Protein AF-0000000083257845 (afdb_homodimer)

Sequence (766 aa):
MKIFHTADWHLGKLVQGVYMTEDQRYILKQFVNEIKEEQPDVVIIAGDLYDRGVPPTDAVHLLNDCLAEIVLDLKIPVVAVAGNHDSPGRLNFGSQIMRDNGLHITGELSSSYDPVVINDSHGEVHFHLVPYCDPSIVRNKFHDEHVRSHHEATEKIVNHLKKHMDQNARHVFVGHLFVTPRGEEKENTSDSERPLSIGGAEHVDANLFKPFHYTALGHLHQAHHVGDEKIRYSGSPLKYSISEENHKKGYLIVEMDGEGQVEVEKRLLKPRLDLRTIEGYLEDLLKQDVNEDYVFVKLLDEHTVLFPMEQIRSVYPNAMHIEKRVQIQQRTKEDEPKIERHKLSDKELFKAFYEDVKGEAPSEEVESIMEEVFEDLLQEDRSMKIFHTADWHLGKLVQGVYMTEDQRYILKQFVNEIKEEQPDVVIIAGDLYDRGVPPTDAVHLLNDCLAEIVLDLKIPVVAVAGNHDSPGRLNFGSQIMRDNGLHITGELSSSYDPVVINDSHGEVHFHLVPYCDPSIVRNKFHDEHVRSHHEATEKIVNHLKKHMDQNARHVFVGHLFVTPRGEEKENTSDSERPLSIGGAEHVDANLFKPFHYTALGHLHQAHHVGDEKIRYSGSPLKYSISEENHKKGYLIVEMDGEGQVEVEKRLLKPRLDLRTIEGYLEDLLKQDVNEDYVFVKLLDEHTVLFPMEQIRSVYPNAMHIEKRVQIQQRTKEDEPKIERHKLSDKELFKAFYEDVKGEAPSEEVESIMEEVFEDLLQEDRS

Radius of gyration: 30.03 Å; Cα contacts (8 Å, |Δi|>4): 1650; chains: 2; bounding box: 72×86×67 Å

Solvent-accessible surface area (backbone atoms only — not comparable to full-atom values): 40341 Å² total; per-residue (Å²): 82,38,33,37,35,32,17,38,60,27,32,48,34,64,50,83,86,38,72,41,48,68,59,49,50,52,47,49,50,52,52,50,51,48,41,69,72,66,57,44,66,32,36,38,35,15,10,14,60,26,47,34,33,76,51,50,52,68,30,50,50,51,52,38,52,53,50,46,43,40,26,68,71,66,61,29,33,36,44,32,26,22,14,84,32,22,16,30,61,69,57,29,50,56,21,81,56,21,38,85,52,30,38,39,44,33,11,54,85,62,89,76,73,69,53,50,76,47,75,52,98,72,43,51,33,34,36,37,73,41,28,35,69,58,24,66,56,47,17,61,74,66,71,34,86,81,31,74,29,41,32,48,30,48,48,53,52,46,54,55,48,61,74,69,56,61,85,88,44,38,36,33,39,34,28,32,54,51,65,25,57,76,31,50,90,75,81,74,65,37,81,67,49,72,76,89,44,75,91,52,64,47,32,20,41,40,69,71,51,66,89,36,44,29,33,42,28,7,66,44,51,53,54,46,62,39,82,43,84,48,31,31,30,26,6,11,55,63,76,68,37,76,67,30,45,84,56,81,29,19,32,27,40,35,40,31,50,80,87,34,53,69,48,80,41,81,44,76,54,75,66,94,56,53,57,39,77,45,75,42,41,65,76,61,56,65,69,45,74,73,41,72,33,35,30,36,35,40,33,60,47,85,64,92,67,80,62,53,64,65,56,49,31,74,26,22,66,40,55,62,45,79,43,71,55,71,77,76,68,82,68,77,74,84,70,75,78,75,68,66,66,86,76,40,48,73,63,47,41,46,45,50,46,43,20,66,72,67,70,43,74,66,49,72,66,52,48,49,50,46,41,50,49,49,44,48,50,55,47,53,53,27,93,82,39,34,37,35,32,17,39,61,27,32,49,34,65,51,83,85,38,73,41,47,68,59,51,50,53,45,48,49,52,49,50,51,48,41,68,72,65,56,43,67,31,36,37,35,15,8,13,60,27,48,34,32,77,52,50,51,69,31,50,50,50,52,37,52,53,51,46,44,39,25,68,72,65,61,29,33,36,44,33,26,20,14,85,33,22,16,30,62,70,58,30,51,56,20,81,55,21,37,85,53,31,38,40,46,33,11,52,86,62,89,76,74,70,52,52,76,48,74,53,98,71,43,53,34,34,38,37,73,42,27,36,72,57,24,65,58,46,19,60,74,65,70,34,87,80,31,74,28,41,33,48,29,49,48,53,51,46,54,54,49,59,75,68,56,61,86,88,43,40,36,33,39,33,28,32,54,49,66,24,57,76,32,51,89,76,81,76,64,36,81,66,51,72,75,89,45,74,91,50,62,46,32,20,40,38,68,70,51,66,89,35,44,31,34,43,27,7,66,42,51,54,55,45,60,38,84,43,84,48,30,31,31,25,5,11,54,62,76,68,38,77,67,31,45,83,56,82,29,19,31,28,40,35,41,32,50,78,86,33,54,68,47,80,42,81,44,75,52,75,67,95,56,54,57,40,76,44,74,43,41,63,75,60,55,65,69,45,74,73,40,73,34,37,29,37,36,38,33,63,48,85,62,92,67,80,61,53,65,65,56,47,32,74,26,23,66,40,54,63,45,80,42,71,54,71,77,77,70,81,67,78,74,82,72,75,79,76,69,66,66,87,74,39,49,75,64,48,40,45,44,50,47,43,21,66,73,68,71,42,74,66,49,73,65,52,47,49,50,45,40,49,49,49,45,48,50,56,48,52,53,26,90

Structure (mmCIF, N/CA/C/O backbone):
data_AF-0000000083257845-model_v1
#
loop_
_entity.id
_entity.type
_entity.pdbx_description
1 polymer 'Nuclease SbcCD subunit D'
#
loop_
_atom_site.group_PDB
_atom_site.id
_atom_site.type_symbol
_atom_site.label_atom_id
_atom_site.label_alt_id
_atom_site.label_comp_id
_atom_site.label_asym_id
_atom_site.label_entity_id
_atom_site.label_seq_id
_atom_site.pdbx_PDB_ins_code
_atom_site.Cartn_x
_atom_site.Cartn_y
_atom_site.Cartn_z
_atom_site.occupancy
_atom_site.B_iso_or_equiv
_atom_site.auth_seq_id
_atom_site.auth_comp_id
_atom_site.auth_asym_id
_atom_site.auth_atom_id
_atom_site.pdbx_PDB_model_num
ATOM 1 N N . MET A 1 1 ? 22.812 -18.625 -15.742 1 98.06 1 MET A N 1
ATOM 2 C CA . MET A 1 1 ? 22.016 -17.938 -14.734 1 98.06 1 MET A CA 1
ATOM 3 C C . MET A 1 1 ? 20.953 -18.875 -14.164 1 98.06 1 MET A C 1
ATOM 5 O O . MET A 1 1 ? 20.297 -19.609 -14.906 1 98.06 1 MET A O 1
ATOM 9 N N . LYS A 1 2 ? 20.797 -18.891 -12.859 1 98.62 2 LYS A N 1
ATOM 10 C CA . LYS A 1 2 ? 19.75 -19.641 -12.18 1 98.62 2 LYS A CA 1
ATOM 11 C C . LYS A 1 2 ? 18.609 -18.719 -11.734 1 98.62 2 LYS A C 1
ATOM 13 O O . LYS A 1 2 ? 18.828 -17.766 -10.984 1 98.62 2 LYS A O 1
ATOM 18 N N . ILE A 1 3 ? 17.391 -19.047 -12.219 1 98.88 3 ILE A N 1
ATOM 19 C CA . ILE A 1 3 ? 16.219 -18.219 -11.953 1 98.88 3 ILE A CA 1
ATOM 20 C C . ILE A 1 3 ? 15.172 -19.047 -11.211 1 98.88 3 ILE A C 1
ATOM 22 O O . ILE A 1 3 ? 14.875 -20.172 -11.602 1 98.88 3 ILE A O 1
ATOM 26 N N . PHE A 1 4 ? 14.664 -18.531 -10.102 1 98.94 4 PHE A N 1
ATOM 27 C CA . PHE A 1 4 ? 13.438 -19.062 -9.508 1 98.94 4 PHE A CA 1
ATOM 28 C C . PHE A 1 4 ? 12.219 -18.312 -10.016 1 98.94 4 PHE A C 1
ATOM 30 O O . PHE A 1 4 ? 12.141 -17.094 -9.883 1 98.94 4 PHE A O 1
ATOM 37 N N . HIS A 1 5 ? 11.352 -19.031 -10.664 1 98.94 5 HIS A N 1
ATOM 38 C CA . HIS A 1 5 ? 10.141 -18.469 -11.258 1 98.94 5 HIS A CA 1
ATOM 39 C C . HIS A 1 5 ? 8.898 -18.938 -10.516 1 98.94 5 HIS A C 1
ATOM 41 O O . HIS A 1 5 ? 8.609 -20.141 -10.477 1 98.94 5 HIS A O 1
ATOM 47 N N . THR A 1 6 ? 8.172 -17.984 -9.859 1 98.94 6 THR A N 1
ATOM 48 C CA . THR A 1 6 ? 6.91 -18.234 -9.172 1 98.94 6 THR A CA 1
ATOM 49 C C . THR A 1 6 ? 5.867 -17.188 -9.562 1 98.94 6 THR A C 1
ATOM 51 O O . THR A 1 6 ? 6.176 -16.234 -10.281 1 98.94 6 THR A O 1
ATOM 54 N N . ALA A 1 7 ? 4.621 -17.422 -9.234 1 98.81 7 ALA A N 1
ATOM 55 C CA . ALA A 1 7 ? 3.52 -16.516 -9.523 1 98.81 7 ALA A CA 1
ATOM 56 C C . ALA A 1 7 ? 2.279 -16.875 -8.711 1 98.81 7 ALA A C 1
ATOM 58 O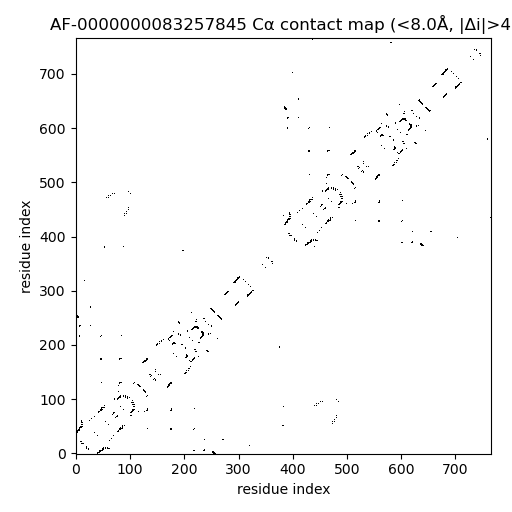 O . ALA A 1 7 ? 2.236 -17.922 -8.062 1 98.81 7 ALA A O 1
ATOM 59 N N . ASP A 1 8 ? 1.328 -15.945 -8.727 1 98.75 8 ASP A N 1
ATOM 60 C CA . ASP A 1 8 ? -0.03 -16.203 -8.25 1 98.75 8 ASP A CA 1
ATOM 61 C C . ASP A 1 8 ? -0.033 -16.625 -6.785 1 98.75 8 ASP A C 1
ATOM 63 O O . ASP A 1 8 ? -0.646 -17.625 -6.43 1 98.75 8 ASP A O 1
ATOM 67 N N . TRP A 1 9 ? 0.637 -15.812 -5.988 1 98.88 9 TRP A N 1
ATOM 68 C CA . TRP A 1 9 ? 0.66 -16.062 -4.551 1 98.88 9 TRP A CA 1
ATOM 69 C C . TRP A 1 9 ? -0.717 -15.844 -3.936 1 98.88 9 TRP A C 1
ATOM 71 O O . TRP A 1 9 ? -1.088 -16.516 -2.969 1 98.88 9 TRP A O 1
ATOM 81 N N . HIS A 1 10 ? -1.428 -14.914 -4.457 1 98.62 10 HIS A N 1
ATOM 82 C CA . HIS A 1 10 ? -2.779 -14.586 -4.016 1 98.62 10 HIS A CA 1
ATOM 83 C C . HIS A 1 10 ? -2.832 -14.383 -2.506 1 98.62 10 HIS A C 1
ATOM 85 O O . HIS A 1 10 ? -3.713 -14.922 -1.833 1 98.62 10 HIS A O 1
ATOM 91 N N . LEU A 1 11 ? -1.908 -13.648 -1.993 1 98.81 11 LEU A N 1
ATOM 92 C CA . LEU A 1 11 ? -1.872 -13.43 -0.551 1 98.81 11 LEU A CA 1
ATOM 93 C C . LEU A 1 11 ? -3.162 -12.773 -0.068 1 98.81 11 LEU A C 1
ATOM 95 O O . LEU A 1 11 ? -3.631 -11.805 -0.665 1 98.81 11 LEU A O 1
ATOM 99 N N . GLY A 1 12 ? -3.713 -13.32 0.997 1 97.81 12 GLY A N 1
ATOM 100 C CA . GLY A 1 12 ? -4.977 -12.836 1.538 1 97.81 12 GLY A CA 1
ATOM 101 C C . GLY A 1 12 ? -6.18 -13.578 0.984 1 97.81 12 GLY A C 1
ATOM 102 O O . GLY A 1 12 ? -7.324 -13.195 1.255 1 97.81 12 GLY A O 1
ATOM 103 N N . LYS A 1 13 ? -5.996 -14.648 0.32 1 97.25 13 LYS A N 1
ATOM 104 C CA . LYS A 1 13 ? -7.062 -15.406 -0.323 1 97.25 13 LYS A CA 1
ATOM 105 C C . LYS A 1 13 ? -7.984 -16.047 0.713 1 97.25 13 LYS A C 1
ATOM 107 O O . LYS A 1 13 ? -7.52 -16.547 1.738 1 97.25 13 LYS A O 1
ATOM 112 N N . LEU A 1 14 ? -9.289 -16 0.404 1 94.5 14 LEU A N 1
ATOM 113 C CA . LEU A 1 14 ? -10.312 -16.75 1.119 1 94.5 14 LEU A CA 1
ATOM 114 C C . LEU A 1 14 ? -10.766 -17.953 0.301 1 94.5 14 LEU A C 1
ATOM 116 O O . LEU A 1 14 ? -11.086 -17.828 -0.884 1 94.5 14 LEU A O 1
ATOM 120 N N . VAL A 1 15 ? -10.734 -19.109 0.88 1 95.31 15 VAL A N 1
ATOM 121 C CA . VAL A 1 15 ? -11.305 -20.312 0.288 1 95.31 15 VAL A CA 1
ATOM 122 C C . VAL A 1 15 ? -12.461 -20.812 1.151 1 95.31 15 VAL A C 1
ATOM 124 O O . VAL A 1 15 ? -12.25 -21.266 2.281 1 95.31 15 VAL A O 1
ATOM 127 N N . GLN A 1 16 ? -13.609 -20.719 0.663 1 92.12 16 GLN A N 1
ATOM 128 C CA . GLN A 1 16 ? -14.805 -21.109 1.397 1 92.12 16 GLN A CA 1
ATOM 129 C C . GLN A 1 16 ? -14.852 -20.438 2.768 1 92.12 16 GLN A C 1
ATOM 131 O O . GLN A 1 16 ? -15.07 -21.094 3.781 1 92.12 16 GLN A O 1
ATOM 136 N N . GLY A 1 17 ? -14.539 -19.188 2.826 1 92.38 17 GLY A N 1
ATOM 137 C CA . GLY A 1 17 ? -14.664 -18.391 4.031 1 92.38 17 GLY A CA 1
ATOM 138 C C . GLY A 1 17 ? -13.461 -18.484 4.941 1 92.38 17 GLY A C 1
ATOM 139 O O . GLY A 1 17 ? -13.406 -17.828 5.984 1 92.38 17 GLY A O 1
ATOM 140 N N . VAL A 1 18 ? -12.5 -19.266 4.566 1 93.88 18 VAL A N 1
ATOM 141 C CA . VAL A 1 18 ? -11.312 -19.453 5.395 1 93.88 18 VAL A CA 1
ATOM 142 C C . VAL A 1 18 ? -10.141 -18.672 4.805 1 93.88 18 VAL A C 1
ATOM 144 O O . VAL A 1 18 ? -9.797 -18.859 3.635 1 93.88 18 VAL A O 1
ATOM 147 N N . TYR A 1 19 ? -9.492 -17.828 5.633 1 94.81 19 TYR A N 1
ATOM 148 C CA . TYR A 1 19 ? -8.289 -17.156 5.184 1 94.81 19 TYR A CA 1
ATOM 149 C C . TYR A 1 19 ? -7.121 -18.125 5.066 1 94.81 19 TYR A C 1
ATOM 151 O O . TYR A 1 19 ? -6.828 -18.875 6.004 1 94.81 19 TYR A O 1
ATOM 159 N N . MET A 1 20 ? -6.43 -18.016 4.023 1 97.81 20 MET A N 1
ATOM 160 C CA . MET A 1 20 ? -5.344 -18.953 3.748 1 97.81 20 MET A CA 1
ATOM 161 C C . MET A 1 20 ? -4 -18.359 4.16 1 97.81 20 MET A C 1
ATOM 163 O O . MET A 1 20 ? -2.953 -18.969 3.938 1 97.81 20 MET A O 1
ATOM 167 N N . THR A 1 21 ? -3.93 -17.281 4.828 1 98.19 21 THR A N 1
ATOM 168 C CA . THR A 1 21 ? -2.717 -16.5 5.051 1 98.19 21 THR A CA 1
ATOM 169 C C . THR A 1 21 ? -1.684 -17.312 5.824 1 98.19 21 THR A C 1
ATOM 171 O O . THR A 1 21 ? -0.491 -17.266 5.516 1 98.19 21 THR A O 1
ATOM 174 N N . GLU A 1 22 ? -2.125 -18.062 6.816 1 98 22 GLU A N 1
ATOM 175 C CA . GLU A 1 22 ? -1.177 -18.859 7.586 1 98 22 GLU A CA 1
ATOM 176 C C . GLU A 1 22 ? -0.591 -19.984 6.738 1 98 22 GLU A C 1
ATOM 178 O O . GLU A 1 22 ? 0.592 -20.312 6.859 1 98 22 GLU A O 1
ATOM 183 N N . ASP A 1 23 ? -1.418 -20.594 5.922 1 98.56 23 ASP A N 1
ATOM 184 C CA . ASP A 1 23 ? -0.929 -21.609 4.988 1 98.56 23 ASP A CA 1
ATOM 185 C C . ASP A 1 23 ? 0.04 -21 3.977 1 98.56 23 ASP A C 1
ATOM 187 O O . ASP A 1 23 ? 1.049 -21.609 3.629 1 98.56 23 ASP A O 1
ATOM 191 N N . GLN A 1 24 ? -0.293 -19.828 3.531 1 98.75 24 GLN A N 1
ATOM 192 C CA . GLN A 1 24 ? 0.578 -19.109 2.605 1 98.75 24 GLN A CA 1
ATOM 193 C C . GLN A 1 24 ? 1.917 -18.766 3.258 1 98.75 24 GLN A C 1
ATOM 195 O O . GLN A 1 24 ? 2.971 -18.922 2.633 1 98.75 24 GLN A O 1
ATOM 200 N N . ARG A 1 25 ? 1.884 -18.328 4.48 1 98.81 25 ARG A N 1
ATOM 201 C CA . ARG A 1 25 ? 3.109 -18.062 5.227 1 98.81 25 ARG A CA 1
ATOM 202 C C . ARG A 1 25 ? 3.99 -19.312 5.285 1 98.81 25 ARG A C 1
ATOM 204 O O . ARG A 1 25 ? 5.203 -19.234 5.078 1 98.81 25 ARG A O 1
ATOM 211 N N . TYR A 1 26 ? 3.357 -20.422 5.551 1 98.75 26 TYR A N 1
ATOM 212 C CA . TYR A 1 26 ? 4.074 -21.688 5.672 1 98.75 26 TYR A CA 1
ATOM 213 C C . TYR A 1 26 ? 4.77 -22.047 4.363 1 98.75 26 TYR A C 1
ATOM 215 O O . TYR A 1 26 ? 5.961 -22.359 4.352 1 98.75 26 TYR A O 1
ATOM 223 N N . ILE A 1 27 ? 4.035 -22 3.301 1 98.56 27 ILE A N 1
ATOM 224 C CA . ILE A 1 27 ? 4.57 -22.438 2.016 1 98.56 27 ILE A CA 1
ATOM 225 C C . ILE A 1 27 ? 5.637 -21.453 1.536 1 98.56 27 ILE A C 1
ATOM 227 O O . ILE A 1 27 ? 6.625 -21.859 0.916 1 98.56 27 ILE A O 1
ATOM 231 N N . LEU A 1 28 ? 5.488 -20.188 1.787 1 98.81 28 LEU A N 1
ATOM 232 C CA . LEU A 1 28 ? 6.469 -19.188 1.374 1 98.81 28 LEU A CA 1
ATOM 233 C C . LEU A 1 28 ? 7.742 -19.297 2.201 1 98.81 28 LEU A C 1
ATOM 235 O O . LEU A 1 28 ? 8.836 -19.031 1.702 1 98.81 28 LEU A O 1
ATOM 239 N N . LYS A 1 29 ? 7.57 -19.672 3.436 1 98.75 29 LYS A N 1
ATOM 240 C CA . LYS A 1 29 ? 8.766 -19.953 4.227 1 98.75 29 LYS A CA 1
ATOM 241 C C . LYS A 1 29 ? 9.586 -21.078 3.605 1 98.75 29 LYS A C 1
ATOM 243 O O . LYS A 1 29 ? 10.812 -21 3.549 1 98.75 29 LYS A O 1
ATOM 248 N N . GLN A 1 30 ? 8.898 -22.109 3.158 1 98.69 30 GLN A N 1
ATOM 249 C CA . GLN A 1 30 ? 9.578 -23.188 2.447 1 98.69 30 GLN A CA 1
ATOM 250 C C . GLN A 1 30 ? 10.297 -22.656 1.209 1 98.69 30 GLN A C 1
ATOM 252 O O . GLN A 1 30 ? 11.453 -23 0.967 1 98.69 30 GLN A O 1
ATOM 257 N N . PHE A 1 31 ? 9.688 -21.875 0.48 1 98.81 31 PHE A N 1
ATOM 258 C CA . PHE A 1 31 ? 10.242 -21.297 -0.739 1 98.81 31 PHE A CA 1
ATOM 259 C C . PHE A 1 31 ? 11.477 -20.469 -0.43 1 98.81 31 PHE A C 1
ATOM 261 O O . PHE A 1 31 ? 12.508 -20.594 -1.104 1 98.81 31 PHE A O 1
ATOM 268 N N . VAL A 1 32 ? 11.375 -19.609 0.593 1 98.88 32 VAL A N 1
ATOM 269 C CA . VAL A 1 32 ? 12.484 -18.75 0.992 1 98.88 32 VAL A CA 1
ATOM 270 C C . VAL A 1 32 ? 13.656 -19.609 1.456 1 98.88 32 VAL A C 1
ATOM 272 O O . VAL A 1 32 ? 14.82 -19.297 1.17 1 98.88 32 VAL A O 1
ATOM 275 N N . ASN A 1 33 ? 13.336 -20.656 2.15 1 98.69 33 ASN A N 1
ATOM 276 C CA . ASN A 1 33 ? 14.391 -21.578 2.559 1 98.69 33 ASN A CA 1
ATOM 277 C C . ASN A 1 33 ? 15.109 -22.172 1.354 1 98.69 33 ASN A C 1
ATOM 279 O O . ASN A 1 33 ? 16.328 -22.359 1.376 1 98.69 33 ASN A O 1
ATOM 283 N N . GLU A 1 34 ? 14.305 -22.5 0.392 1 98.56 34 GLU A N 1
ATOM 284 C CA . GLU A 1 34 ? 14.906 -23.016 -0.837 1 98.56 34 GLU A CA 1
ATOM 285 C C . GLU A 1 34 ? 15.805 -21.969 -1.49 1 98.56 34 GLU A C 1
ATOM 287 O O . GLU A 1 34 ? 16.859 -22.312 -2.031 1 98.56 34 GLU A O 1
ATOM 292 N N . ILE A 1 35 ? 15.406 -20.734 -1.481 1 98.81 35 ILE A N 1
ATOM 293 C CA . ILE A 1 35 ? 16.219 -19.641 -2.01 1 98.81 35 ILE A CA 1
ATOM 294 C C . ILE A 1 35 ? 17.531 -19.562 -1.237 1 98.81 35 ILE A C 1
ATOM 296 O O . ILE A 1 35 ? 18.609 -19.391 -1.833 1 98.81 35 ILE A O 1
ATOM 300 N N . LYS A 1 36 ? 17.438 -19.656 0.041 1 98.62 36 LYS A N 1
ATOM 301 C CA . LYS A 1 36 ? 18.609 -19.609 0.9 1 98.62 36 LYS A CA 1
ATOM 302 C C . LYS A 1 36 ? 19.578 -20.734 0.557 1 98.62 36 LYS A C 1
ATOM 304 O O . LYS A 1 36 ? 20.797 -20.531 0.503 1 98.62 36 LYS A O 1
ATOM 309 N N . GLU A 1 37 ? 19.031 -21.844 0.247 1 98.25 37 GLU A N 1
ATOM 310 C CA . GLU A 1 37 ? 19.844 -23.031 -0.008 1 98.25 37 GLU A CA 1
ATOM 311 C C . GLU A 1 37 ? 20.453 -23 -1.413 1 98.25 37 GLU A C 1
ATOM 313 O O . GLU A 1 37 ? 21.641 -23.266 -1.594 1 98.25 37 GLU A O 1
ATOM 318 N N . GLU A 1 38 ? 19.641 -22.594 -2.336 1 97.94 38 GLU A N 1
ATOM 319 C CA . GLU A 1 38 ? 20.031 -22.734 -3.736 1 97.94 38 GLU A CA 1
ATOM 320 C C . GLU A 1 38 ? 20.688 -21.469 -4.262 1 97.94 38 GLU A C 1
ATOM 322 O O . GLU A 1 38 ? 21.375 -21.484 -5.281 1 97.94 38 GLU A O 1
ATOM 327 N N . GLN A 1 39 ? 20.375 -20.344 -3.668 1 98.12 39 GLN A N 1
ATOM 328 C CA . GLN A 1 39 ? 20.953 -19.047 -3.982 1 98.12 39 GLN A CA 1
ATOM 329 C C . GLN A 1 39 ? 20.797 -18.719 -5.465 1 98.12 39 GLN A C 1
ATOM 331 O O . GLN A 1 39 ? 21.781 -18.516 -6.168 1 98.12 39 GLN A O 1
ATOM 336 N N . PRO A 1 40 ? 19.609 -18.703 -5.965 1 98.75 40 PRO A N 1
ATOM 337 C CA . PRO A 1 40 ? 19.422 -18.266 -7.355 1 98.75 40 PRO A CA 1
ATOM 338 C C . PRO A 1 40 ? 19.953 -16.859 -7.609 1 98.75 40 PRO A C 1
ATOM 340 O O . PRO A 1 40 ? 20.172 -16.094 -6.668 1 98.75 40 PRO A O 1
ATOM 343 N N . ASP A 1 41 ? 20.219 -16.562 -8.914 1 98.62 41 ASP A N 1
ATOM 344 C CA . ASP A 1 41 ? 20.688 -15.234 -9.297 1 98.62 41 ASP A CA 1
ATOM 345 C C . ASP A 1 41 ? 19.562 -14.203 -9.211 1 98.62 41 ASP A C 1
ATOM 347 O O . ASP A 1 41 ? 19.812 -13.016 -9.008 1 98.62 41 ASP A O 1
ATOM 351 N N . VAL A 1 42 ? 18.344 -14.672 -9.391 1 98.81 42 VAL A N 1
ATOM 352 C CA . VAL A 1 42 ? 17.188 -13.781 -9.391 1 98.81 42 VAL A CA 1
ATOM 353 C C . VAL A 1 42 ? 15.914 -14.586 -9.102 1 98.81 42 VAL A C 1
ATOM 355 O O . VAL A 1 42 ? 15.82 -15.758 -9.461 1 98.81 42 VAL A O 1
ATOM 358 N N . VAL A 1 43 ? 14.961 -13.969 -8.453 1 98.94 43 VAL A N 1
ATOM 359 C CA . VAL A 1 43 ? 13.625 -14.523 -8.234 1 98.94 43 VAL A CA 1
ATOM 360 C C . VAL A 1 43 ? 12.602 -13.727 -9.031 1 98.94 43 VAL A C 1
ATOM 362 O O . VAL A 1 43 ? 12.562 -12.492 -8.953 1 98.94 43 VAL A O 1
ATOM 365 N N . ILE A 1 44 ? 11.812 -14.422 -9.812 1 98.94 44 ILE A N 1
ATOM 366 C CA . ILE A 1 44 ? 10.734 -13.812 -10.586 1 98.94 44 ILE A CA 1
ATOM 367 C C . ILE A 1 44 ? 9.398 -14.102 -9.914 1 98.94 44 ILE A C 1
ATOM 369 O O . ILE A 1 44 ? 9.086 -15.25 -9.602 1 98.94 44 ILE A O 1
ATOM 373 N N . ILE A 1 45 ? 8.609 -13.094 -9.672 1 98.94 45 ILE A N 1
ATOM 374 C CA . ILE A 1 45 ? 7.207 -13.234 -9.297 1 98.94 45 ILE A CA 1
ATOM 375 C C . ILE A 1 45 ? 6.316 -12.664 -10.398 1 98.94 45 ILE A C 1
ATOM 377 O O . ILE A 1 45 ? 6.184 -11.445 -10.531 1 98.94 45 ILE A O 1
ATOM 381 N N . ALA A 1 46 ? 5.672 -13.5 -11.117 1 98.88 46 ALA A N 1
ATOM 382 C CA . ALA A 1 46 ? 5.012 -13.086 -12.352 1 98.88 46 ALA A CA 1
ATOM 383 C C . ALA A 1 46 ? 3.539 -12.766 -12.109 1 98.88 46 ALA A C 1
ATOM 385 O O . ALA A 1 46 ? 2.664 -13.258 -12.828 1 98.88 46 ALA A O 1
ATOM 386 N N . GLY A 1 47 ? 3.281 -12.008 -11.07 1 98.56 47 GLY A N 1
ATOM 387 C CA . GLY A 1 47 ? 1.986 -11.359 -10.922 1 98.56 47 GLY A CA 1
ATOM 388 C C . GLY A 1 47 ? 1.093 -12.047 -9.898 1 98.56 47 GLY A C 1
ATOM 389 O O . GLY A 1 47 ? 1.386 -13.156 -9.461 1 98.56 47 GLY A O 1
ATOM 390 N N . ASP A 1 48 ? 0.022 -11.289 -9.516 1 98.5 48 ASP A N 1
ATOM 391 C CA . ASP A 1 48 ? -0.962 -11.703 -8.523 1 98.5 48 ASP A CA 1
ATOM 392 C C . ASP A 1 48 ? -0.292 -12.023 -7.188 1 98.5 48 ASP A C 1
ATOM 394 O O . ASP A 1 48 ? -0.485 -13.102 -6.633 1 98.5 48 ASP A O 1
ATOM 398 N N . LEU A 1 49 ? 0.424 -11.062 -6.758 1 98.81 49 LEU A N 1
ATOM 399 C CA . LEU A 1 49 ? 1.015 -11.156 -5.43 1 98.81 49 LEU A CA 1
ATOM 400 C C . LEU A 1 49 ? -0.068 -11.234 -4.355 1 98.81 49 LEU A C 1
ATOM 402 O O . LEU A 1 49 ? 0.022 -12.047 -3.434 1 98.81 49 LEU A O 1
ATOM 406 N N . TYR A 1 50 ? -1.062 -10.406 -4.566 1 98.5 50 TYR A N 1
ATOM 407 C CA . TYR A 1 50 ? -2.219 -10.398 -3.678 1 98.5 50 TYR A CA 1
ATOM 408 C C . TYR A 1 50 ? -3.441 -10.992 -4.371 1 98.5 50 TYR A C 1
ATOM 410 O O . TYR A 1 50 ? -3.459 -11.141 -5.594 1 98.5 50 TYR A O 1
ATOM 418 N N . ASP A 1 51 ? -4.441 -11.305 -3.535 1 97.62 51 ASP A N 1
ATOM 419 C CA . ASP A 1 51 ? -5.68 -11.836 -4.09 1 97.62 51 ASP A CA 1
ATOM 420 C C . ASP A 1 51 ? -6.629 -10.711 -4.5 1 97.62 51 ASP A C 1
ATOM 422 O O . ASP A 1 51 ? -7.535 -10.922 -5.309 1 97.62 51 ASP A O 1
ATOM 426 N N . ARG A 1 52 ? -6.41 -9.562 -3.85 1 94.81 52 ARG A N 1
ATOM 427 C CA . ARG A 1 52 ? -7.266 -8.414 -4.129 1 94.81 52 ARG A CA 1
ATOM 428 C C . ARG A 1 52 ? -6.453 -7.129 -4.195 1 94.81 52 ARG A C 1
ATOM 430 O O . ARG A 1 52 ? -5.355 -7.051 -3.637 1 94.81 52 ARG A O 1
ATOM 437 N N . GLY A 1 53 ? -7.113 -6.156 -4.855 1 93.75 53 GLY A N 1
ATOM 438 C CA . GLY A 1 53 ? -6.457 -4.867 -4.977 1 93.75 53 GLY A CA 1
ATOM 439 C C . GLY A 1 53 ? -6.125 -4.234 -3.639 1 93.75 53 GLY A C 1
ATOM 440 O O . GLY A 1 53 ? -5.078 -3.602 -3.486 1 93.75 53 GLY A O 1
ATOM 441 N N . VAL A 1 54 ? -7.02 -4.383 -2.73 1 94.38 54 VAL A N 1
ATOM 442 C CA . VAL A 1 54 ? -6.785 -3.963 -1.353 1 94.38 54 VAL A CA 1
ATOM 443 C C . VAL A 1 54 ? -6.695 -5.191 -0.448 1 94.38 54 VAL A C 1
ATOM 445 O O . VAL A 1 54 ? -7.711 -5.66 0.072 1 94.38 54 VAL A O 1
ATOM 448 N N . PRO A 1 55 ? -5.492 -5.652 -0.25 1 95.38 55 PRO A N 1
ATOM 449 C CA . PRO A 1 55 ? -5.328 -6.863 0.554 1 95.38 55 PRO A CA 1
ATOM 450 C C . PRO A 1 55 ? -5.516 -6.613 2.049 1 95.38 55 PRO A C 1
ATOM 452 O O . PRO A 1 55 ? -5.383 -5.473 2.508 1 95.38 55 PRO A O 1
ATOM 455 N N . PRO A 1 56 ? -5.93 -7.68 2.824 1 94.19 56 PRO A N 1
ATOM 456 C CA . PRO A 1 56 ? -5.875 -7.543 4.281 1 94.19 56 PRO A CA 1
ATOM 457 C C . PRO A 1 56 ? -4.469 -7.25 4.793 1 94.19 56 PRO A C 1
ATOM 459 O O . PRO A 1 56 ? -3.482 -7.586 4.133 1 94.19 56 PRO A O 1
ATOM 462 N N . THR A 1 57 ? -4.348 -6.668 5.906 1 93.75 57 THR A N 1
ATOM 463 C CA . THR A 1 57 ? -3.078 -6.18 6.438 1 93.75 57 THR A CA 1
ATOM 464 C C . THR A 1 57 ? -2.107 -7.336 6.66 1 93.75 57 THR A C 1
ATOM 466 O O . THR A 1 57 ? -0.904 -7.195 6.426 1 93.75 57 THR A O 1
ATOM 469 N N . ASP A 1 58 ? -2.658 -8.461 7.09 1 96.56 58 ASP A N 1
ATOM 470 C CA . ASP A 1 58 ? -1.793 -9.609 7.332 1 96.56 58 ASP A CA 1
ATOM 471 C C . ASP A 1 58 ? -1.1 -10.055 6.047 1 96.56 58 ASP A C 1
ATOM 473 O O . ASP A 1 58 ? 0.049 -10.5 6.074 1 96.56 58 ASP A O 1
ATOM 477 N N . ALA A 1 59 ? -1.82 -9.961 4.973 1 98 59 ALA A N 1
ATOM 478 C CA . ALA A 1 59 ? -1.235 -10.297 3.676 1 98 59 ALA A CA 1
ATOM 479 C C . ALA A 1 59 ? -0.128 -9.312 3.305 1 98 59 ALA A C 1
ATOM 481 O O . ALA A 1 59 ? 0.91 -9.711 2.77 1 98 59 ALA A O 1
ATOM 482 N N . VAL A 1 60 ? -0.369 -8.055 3.604 1 97.25 60 VAL A N 1
ATOM 483 C CA . VAL A 1 60 ? 0.627 -7.02 3.338 1 97.25 60 VAL A CA 1
ATOM 484 C C . VAL A 1 60 ? 1.893 -7.301 4.145 1 97.25 60 VAL A C 1
ATOM 486 O O . VAL A 1 60 ? 3.002 -7.25 3.607 1 97.25 60 VAL A O 1
ATOM 489 N N . HIS A 1 61 ? 1.741 -7.645 5.387 1 97.12 61 HIS A N 1
ATOM 490 C CA . HIS A 1 61 ? 2.871 -7.965 6.254 1 97.12 61 HIS A CA 1
ATOM 491 C C . HIS A 1 61 ? 3.645 -9.164 5.727 1 97.12 61 HIS A C 1
ATOM 493 O O . HIS A 1 61 ? 4.879 -9.164 5.723 1 97.12 61 HIS A O 1
ATOM 499 N N . LEU A 1 62 ? 2.914 -10.141 5.316 1 98.5 62 LEU A N 1
ATOM 500 C CA . LEU A 1 62 ? 3.541 -11.367 4.828 1 98.5 62 LEU A CA 1
ATOM 501 C C . LEU A 1 62 ? 4.398 -11.086 3.6 1 98.5 62 LEU A C 1
ATOM 503 O O . LEU A 1 62 ? 5.543 -11.539 3.516 1 98.5 62 LEU A O 1
ATOM 507 N N . LEU A 1 63 ? 3.84 -10.359 2.646 1 98.69 63 LEU A N 1
ATOM 508 C CA . LEU A 1 63 ? 4.621 -10.008 1.466 1 98.69 63 LEU A CA 1
ATOM 509 C C . LEU A 1 63 ? 5.871 -9.219 1.854 1 98.69 63 LEU A C 1
ATOM 511 O O . LEU A 1 63 ? 6.969 -9.516 1.379 1 98.69 63 LEU A O 1
ATOM 515 N N . ASN A 1 64 ? 5.645 -8.227 2.676 1 97.5 64 ASN A N 1
ATOM 516 C CA . ASN A 1 64 ? 6.742 -7.379 3.141 1 97.5 64 ASN A CA 1
ATOM 517 C C . ASN A 1 64 ? 7.875 -8.211 3.736 1 97.5 64 ASN A C 1
ATOM 519 O O . ASN A 1 64 ? 9.039 -8.023 3.379 1 97.5 64 ASN A O 1
ATOM 523 N N . ASP A 1 65 ? 7.539 -9.102 4.605 1 97.69 65 ASP A N 1
ATOM 524 C CA . ASP A 1 65 ? 8.523 -9.922 5.301 1 97.69 65 ASP A CA 1
ATOM 525 C C . ASP A 1 65 ? 9.281 -10.812 4.324 1 97.69 65 ASP A C 1
ATOM 527 O O . ASP A 1 65 ? 10.508 -10.93 4.398 1 97.69 65 ASP A O 1
ATOM 531 N N . CYS A 1 66 ? 8.555 -11.398 3.451 1 98.56 66 CYS A N 1
ATOM 532 C CA . CYS A 1 66 ? 9.156 -12.305 2.48 1 98.56 66 CYS A CA 1
ATOM 533 C C . CYS A 1 66 ? 10.133 -11.562 1.577 1 98.56 66 CYS A C 1
ATOM 535 O O . CYS A 1 66 ? 11.281 -11.992 1.405 1 98.56 66 CYS A O 1
ATOM 537 N N . LEU A 1 67 ? 9.727 -10.453 1.064 1 98.5 67 LEU A N 1
ATOM 538 C CA . LEU A 1 67 ? 10.562 -9.688 0.148 1 98.5 67 LEU A CA 1
ATOM 539 C C . LEU A 1 67 ? 11.789 -9.133 0.866 1 98.5 67 LEU A C 1
ATOM 541 O O . LEU A 1 67 ? 12.891 -9.156 0.319 1 98.5 67 LEU A O 1
ATOM 545 N N . ALA A 1 68 ? 11.578 -8.633 2.047 1 97.5 68 ALA A N 1
ATOM 546 C CA . ALA A 1 68 ? 12.695 -8.109 2.822 1 97.5 68 ALA A CA 1
ATOM 547 C C . ALA A 1 68 ? 13.742 -9.188 3.076 1 97.5 68 ALA A C 1
ATOM 549 O O . ALA A 1 68 ? 14.945 -8.945 2.926 1 97.5 68 ALA A O 1
ATOM 550 N N . GLU A 1 69 ? 13.258 -10.328 3.441 1 98.44 69 GLU A N 1
ATOM 551 C CA . GLU A 1 69 ? 14.188 -11.43 3.709 1 98.44 69 GLU A CA 1
ATOM 552 C C . GLU A 1 69 ? 14.977 -11.797 2.455 1 98.44 69 GLU A C 1
ATOM 554 O O . GLU A 1 69 ? 16.188 -11.969 2.512 1 98.44 69 GLU A O 1
ATOM 559 N N . ILE A 1 70 ? 14.336 -11.859 1.382 1 98.75 70 ILE A N 1
ATOM 560 C CA . ILE A 1 70 ? 14.984 -12.281 0.142 1 98.75 70 ILE A CA 1
ATOM 561 C C . ILE A 1 70 ? 16 -11.234 -0.297 1 98.75 70 ILE A C 1
ATOM 563 O O . ILE A 1 70 ? 17.141 -11.562 -0.596 1 98.75 70 ILE A O 1
ATOM 567 N N . VAL A 1 71 ? 15.625 -9.969 -0.245 1 98.12 71 VAL A N 1
ATOM 568 C CA . VAL A 1 71 ? 16.422 -8.914 -0.873 1 98.12 71 VAL A CA 1
ATOM 569 C C . VAL A 1 71 ? 17.469 -8.414 0.11 1 98.12 71 VAL A C 1
ATOM 571 O O . VAL A 1 71 ? 18.609 -8.117 -0.279 1 98.12 71 VAL A O 1
ATOM 574 N N . LEU A 1 72 ? 17.156 -8.305 1.338 1 96.81 72 LEU A N 1
ATOM 575 C CA . LEU A 1 72 ? 18.062 -7.684 2.297 1 96.81 72 LEU A CA 1
ATOM 576 C C . LEU A 1 72 ? 18.922 -8.734 2.988 1 96.81 72 LEU A C 1
ATOM 578 O O . LEU A 1 72 ? 20.125 -8.539 3.15 1 96.81 72 LEU A O 1
ATOM 582 N N . ASP A 1 73 ? 18.281 -9.82 3.395 1 97.56 73 ASP A N 1
ATOM 583 C CA . ASP A 1 73 ? 19.031 -10.836 4.133 1 97.56 73 ASP A CA 1
ATOM 584 C C . ASP A 1 73 ? 19.781 -11.758 3.184 1 97.56 73 ASP A C 1
ATOM 586 O O . ASP A 1 73 ? 20.984 -11.992 3.363 1 97.56 73 ASP A O 1
ATOM 590 N N . LEU A 1 74 ? 19.078 -12.258 2.184 1 98.5 74 LEU A N 1
ATOM 591 C CA . LEU A 1 74 ? 19.688 -13.234 1.284 1 98.5 74 LEU A CA 1
ATOM 592 C C . LEU A 1 74 ? 20.391 -12.539 0.116 1 98.5 74 LEU A C 1
ATOM 594 O O . LEU A 1 74 ? 21.172 -13.164 -0.605 1 98.5 74 LEU A O 1
ATOM 598 N N . LYS A 1 75 ? 20.094 -11.25 -0.046 1 97.94 75 LYS A N 1
ATOM 599 C CA . LYS A 1 75 ? 20.719 -10.406 -1.063 1 97.94 75 LYS A CA 1
ATOM 600 C C . LYS A 1 75 ? 20.484 -10.977 -2.461 1 97.94 75 LYS A C 1
ATOM 602 O O . LYS A 1 75 ? 21.406 -11.016 -3.283 1 97.94 75 LYS A O 1
ATOM 607 N N . ILE A 1 76 ? 19.359 -11.516 -2.68 1 98.62 76 ILE A N 1
ATOM 608 C CA . ILE A 1 76 ? 18.938 -12 -3.99 1 98.62 76 ILE A CA 1
ATOM 609 C C . ILE A 1 76 ? 17.953 -11.016 -4.617 1 98.62 76 ILE A C 1
ATOM 611 O O . ILE A 1 76 ? 16.938 -10.68 -4.008 1 98.62 76 ILE A O 1
ATOM 615 N N . PRO A 1 77 ? 18.219 -10.5 -5.836 1 98.62 77 PRO A N 1
ATOM 616 C CA . PRO A 1 77 ? 17.266 -9.586 -6.473 1 98.62 77 PRO A CA 1
ATOM 617 C C . PRO A 1 77 ? 15.945 -10.258 -6.812 1 98.62 77 PRO A C 1
ATOM 619 O O . PRO A 1 77 ? 15.922 -11.445 -7.141 1 98.62 77 PRO A O 1
ATOM 622 N N . VAL A 1 78 ? 14.891 -9.5 -6.715 1 98.88 78 VAL A N 1
ATOM 623 C CA . VAL A 1 78 ? 13.547 -9.938 -7.07 1 98.88 78 VAL A CA 1
ATOM 624 C C . VAL A 1 78 ? 12.984 -9.047 -8.172 1 98.88 78 VAL A C 1
ATOM 626 O O . VAL A 1 78 ? 13.086 -7.82 -8.102 1 98.88 78 VAL A O 1
ATOM 629 N N . VAL A 1 79 ? 12.477 -9.633 -9.242 1 98.75 79 VAL A N 1
ATOM 630 C CA . VAL A 1 79 ? 11.727 -8.914 -10.273 1 98.75 79 VAL A CA 1
ATOM 631 C C . VAL A 1 79 ? 10.273 -9.383 -10.266 1 98.75 79 VAL A C 1
ATOM 633 O O . VAL A 1 79 ? 10 -10.578 -10.398 1 98.75 79 VAL A O 1
ATOM 636 N N . ALA A 1 80 ? 9.367 -8.422 -10.062 1 98.62 80 ALA A N 1
ATOM 637 C CA . ALA A 1 80 ? 7.953 -8.766 -9.914 1 98.62 80 ALA A CA 1
ATOM 638 C C . ALA A 1 80 ? 7.074 -7.84 -10.75 1 98.62 80 ALA A C 1
ATOM 640 O O . ALA A 1 80 ? 7.406 -6.668 -10.945 1 98.62 80 ALA A O 1
ATOM 641 N N . VAL A 1 81 ? 5.988 -8.367 -11.242 1 98.12 81 VAL A N 1
ATOM 642 C CA . VAL A 1 81 ? 5.004 -7.559 -11.961 1 98.12 81 VAL A CA 1
ATOM 643 C C . VAL A 1 81 ? 3.631 -7.723 -11.312 1 98.12 81 VAL A C 1
ATOM 645 O O . VAL A 1 81 ? 3.387 -8.695 -10.594 1 98.12 81 VAL A O 1
ATOM 648 N N . ALA A 1 82 ? 2.748 -6.754 -11.594 1 98.06 82 ALA A N 1
ATOM 649 C CA . ALA A 1 82 ? 1.368 -6.863 -11.125 1 98.06 82 ALA A CA 1
ATOM 650 C C . ALA A 1 82 ? 0.571 -7.832 -12 1 98.06 82 ALA A C 1
ATOM 652 O O . ALA A 1 82 ? 0.741 -7.863 -13.219 1 98.06 82 ALA A O 1
ATOM 653 N N . GLY A 1 83 ? -0.254 -8.633 -11.352 1 98 83 GLY A N 1
ATOM 654 C CA . GLY A 1 83 ? -1.27 -9.406 -12.047 1 98 83 GLY A CA 1
ATOM 655 C C . GLY A 1 83 ? -2.637 -8.742 -12.031 1 98 83 GLY A C 1
ATOM 656 O O . GLY A 1 83 ? -2.768 -7.586 -11.633 1 98 83 GLY A O 1
ATOM 657 N N . ASN A 1 84 ? -3.654 -9.43 -12.492 1 95.88 84 ASN A N 1
ATOM 658 C CA . ASN A 1 84 ? -4.969 -8.82 -12.656 1 95.88 84 ASN A CA 1
ATOM 659 C C . ASN A 1 84 ? -5.688 -8.672 -11.32 1 95.88 84 ASN A C 1
ATOM 661 O O . ASN A 1 84 ? -6.668 -7.926 -11.219 1 95.88 84 ASN A O 1
ATOM 665 N N . HIS A 1 85 ? -5.254 -9.383 -10.25 1 96.75 85 HIS A N 1
ATOM 666 C CA . HIS A 1 85 ? -5.836 -9.242 -8.922 1 96.75 85 HIS A CA 1
ATOM 667 C C . HIS A 1 85 ? -5.199 -8.078 -8.172 1 96.75 85 HIS A C 1
ATOM 669 O O . HIS A 1 85 ? -5.805 -7.52 -7.25 1 96.75 85 HIS A O 1
ATOM 675 N N . ASP A 1 86 ? -4.047 -7.723 -8.562 1 97.31 86 ASP A N 1
ATOM 676 C CA . ASP A 1 86 ? -3.277 -6.699 -7.859 1 97.31 86 ASP A CA 1
ATOM 677 C C . ASP A 1 86 ? -3.768 -5.297 -8.227 1 97.31 86 ASP A C 1
ATOM 679 O O . ASP A 1 86 ? -4.363 -5.098 -9.281 1 97.31 86 ASP A O 1
ATOM 683 N N . SER A 1 87 ? -3.555 -4.375 -7.293 1 95.38 87 SER A N 1
ATOM 684 C CA . SER A 1 87 ? -3.664 -2.959 -7.633 1 95.38 87 SER A CA 1
ATOM 685 C C . SER A 1 87 ? -2.359 -2.426 -8.211 1 95.38 87 SER A C 1
ATOM 687 O O . SER A 1 87 ? -1.344 -2.363 -7.516 1 95.38 87 SER A O 1
ATOM 689 N N . PRO A 1 88 ? -2.41 -2.014 -9.492 1 95.19 88 PRO A N 1
ATOM 690 C CA . PRO A 1 88 ? -1.17 -1.539 -10.109 1 95.19 88 PRO A CA 1
ATOM 691 C C . PRO A 1 88 ? -0.534 -0.382 -9.344 1 95.19 88 PRO A C 1
ATOM 693 O O . PRO A 1 88 ? 0.667 -0.408 -9.062 1 95.19 88 PRO A O 1
ATOM 696 N N . GLY A 1 89 ? -1.335 0.601 -9.008 1 93.19 89 GLY A N 1
ATOM 697 C CA . GLY A 1 89 ? -0.835 1.78 -8.32 1 93.19 89 GLY A CA 1
ATOM 698 C C . GLY A 1 89 ? -0.265 1.473 -6.949 1 93.19 89 GLY A C 1
ATOM 699 O O . GLY A 1 89 ? 0.804 1.97 -6.59 1 93.19 89 GLY A O 1
ATOM 700 N N . ARG A 1 90 ? -0.917 0.658 -6.156 1 94.56 90 ARG A N 1
ATOM 701 C CA . ARG A 1 90 ? -0.488 0.33 -4.801 1 94.56 90 ARG A CA 1
ATOM 702 C C . ARG A 1 90 ? 0.776 -0.522 -4.82 1 94.56 90 ARG A C 1
ATOM 704 O O . ARG A 1 90 ? 1.689 -0.303 -4.02 1 94.56 90 ARG A O 1
ATOM 711 N N . LEU A 1 91 ? 0.813 -1.41 -5.723 1 94.81 91 LEU A N 1
ATOM 712 C CA . LEU A 1 91 ? 1.989 -2.268 -5.824 1 94.81 91 LEU A CA 1
ATOM 713 C C . LEU A 1 91 ? 3.201 -1.475 -6.301 1 94.81 91 LEU A C 1
ATOM 715 O O . LEU A 1 91 ? 4.344 -1.836 -6.004 1 94.81 91 LEU A O 1
ATOM 719 N N . ASN A 1 92 ? 2.918 -0.438 -7.062 1 93.12 92 ASN A N 1
ATOM 720 C CA . ASN A 1 92 ? 3.986 0.36 -7.656 1 93.12 92 ASN A CA 1
ATOM 721 C C . ASN A 1 92 ? 4.59 1.33 -6.645 1 93.12 92 ASN A C 1
ATOM 723 O O . ASN A 1 92 ? 5.637 1.928 -6.898 1 93.12 92 ASN A O 1
ATOM 727 N N . PHE A 1 93 ? 4.004 1.5 -5.5 1 94.25 93 PHE A N 1
ATOM 728 C CA . PHE A 1 93 ? 4.48 2.455 -4.508 1 94.25 93 PHE A CA 1
ATOM 729 C C . PHE A 1 93 ? 5.895 2.107 -4.055 1 94.25 93 PHE A C 1
ATOM 731 O O . PHE A 1 93 ? 6.172 0.962 -3.695 1 94.25 93 PHE A O 1
ATOM 738 N N . GLY A 1 94 ? 6.777 3.076 -4.113 1 95.56 94 GLY A N 1
ATOM 739 C CA . GLY A 1 94 ? 8.141 2.941 -3.621 1 95.56 94 GLY A CA 1
ATOM 740 C C . GLY A 1 94 ? 9.031 2.141 -4.551 1 95.56 94 GLY A C 1
ATOM 741 O O . GLY A 1 94 ? 10.211 1.924 -4.254 1 95.56 94 GLY A O 1
ATOM 742 N N . SER A 1 95 ? 8.461 1.707 -5.672 1 94.38 95 SER A N 1
ATOM 743 C CA . SER A 1 95 ? 9.188 0.797 -6.555 1 94.38 95 SER A CA 1
ATOM 744 C C . SER A 1 95 ? 10.508 1.405 -7.012 1 94.38 95 SER A C 1
ATOM 746 O O . SER A 1 95 ? 11.531 0.723 -7.043 1 94.38 95 SER A O 1
ATOM 748 N N . GLN A 1 96 ? 10.531 2.732 -7.359 1 94.06 96 GLN A N 1
ATOM 749 C CA . GLN A 1 96 ? 11.742 3.398 -7.828 1 94.06 96 GLN A CA 1
ATOM 750 C C . GLN A 1 96 ? 12.805 3.443 -6.73 1 94.06 96 GLN A C 1
ATOM 752 O O . GLN A 1 96 ? 13.992 3.279 -7.004 1 94.06 96 GLN A O 1
ATOM 757 N N . ILE A 1 97 ? 12.344 3.605 -5.57 1 96 97 ILE A N 1
ATOM 758 C CA . ILE A 1 97 ? 13.258 3.771 -4.445 1 96 97 ILE A CA 1
ATOM 759 C C . ILE A 1 97 ? 13.828 2.414 -4.039 1 96 97 ILE A C 1
ATOM 761 O O . ILE A 1 97 ? 14.969 2.32 -3.598 1 96 97 ILE A O 1
ATOM 765 N N . MET A 1 98 ? 13.07 1.348 -4.25 1 97 98 MET A N 1
ATOM 766 C CA . MET A 1 98 ? 13.469 0.018 -3.793 1 97 98 MET A CA 1
ATOM 767 C C . MET A 1 98 ? 14.391 -0.653 -4.809 1 97 98 MET A C 1
ATOM 769 O O . MET A 1 98 ? 15.062 -1.632 -4.484 1 97 98 MET A O 1
ATOM 773 N N . ARG A 1 99 ? 14.484 -0.13 -5.973 1 94.19 99 ARG A N 1
ATOM 774 C CA . ARG A 1 99 ? 15.188 -0.776 -7.078 1 94.19 99 ARG A CA 1
ATOM 775 C C . ARG A 1 99 ? 16.672 -0.945 -6.766 1 94.19 99 ARG A C 1
ATOM 777 O O . ARG A 1 99 ? 17.266 -1.979 -7.078 1 94.19 99 ARG A O 1
ATOM 784 N N . ASP A 1 100 ? 17.219 0.011 -6.137 1 92 100 ASP A N 1
ATOM 785 C CA . ASP A 1 100 ? 18.656 0.014 -5.906 1 92 100 ASP A CA 1
ATOM 786 C C . ASP A 1 100 ? 19.047 -1.068 -4.902 1 92 100 ASP A C 1
ATOM 788 O O . ASP A 1 100 ? 20.219 -1.443 -4.816 1 92 100 ASP A O 1
ATOM 792 N N . ASN A 1 101 ? 18.078 -1.511 -4.211 1 94.06 101 ASN A N 1
ATOM 793 C CA . ASN A 1 101 ? 18.359 -2.566 -3.244 1 94.06 101 ASN A CA 1
ATOM 794 C C . ASN A 1 101 ? 17.906 -3.932 -3.752 1 94.06 101 ASN A C 1
ATOM 796 O O . ASN A 1 101 ? 17.797 -4.883 -2.977 1 94.06 101 ASN A O 1
ATOM 800 N N . GLY A 1 102 ? 17.531 -3.953 -5.004 1 96.62 102 GLY A N 1
ATOM 801 C CA . GLY A 1 102 ? 17.359 -5.246 -5.645 1 96.62 102 GLY A CA 1
ATOM 802 C C . GLY A 1 102 ? 15.906 -5.656 -5.777 1 96.62 102 GLY A C 1
ATOM 803 O O . GLY A 1 102 ? 15.602 -6.75 -6.258 1 96.62 102 GLY A O 1
ATOM 804 N N . LEU A 1 103 ? 15.047 -4.863 -5.32 1 98.19 103 LEU A N 1
ATOM 805 C CA . LEU A 1 103 ? 13.633 -5.172 -5.492 1 98.19 103 LEU A CA 1
ATOM 806 C C . LEU A 1 103 ? 13.039 -4.375 -6.648 1 98.19 103 LEU A C 1
ATOM 808 O O . LEU A 1 103 ? 12.906 -3.154 -6.562 1 98.19 103 LEU A O 1
ATOM 812 N N . HIS A 1 104 ? 12.68 -5.066 -7.66 1 97.69 104 HIS A N 1
ATOM 813 C CA . HIS A 1 104 ? 12.125 -4.461 -8.867 1 97.69 104 HIS A CA 1
ATOM 814 C C . HIS A 1 104 ? 10.664 -4.852 -9.055 1 97.69 104 HIS A C 1
ATOM 816 O O . HIS A 1 104 ? 10.367 -5.91 -9.617 1 97.69 104 HIS A O 1
ATOM 822 N N . ILE A 1 105 ? 9.789 -3.996 -8.609 1 96.69 105 ILE A N 1
ATOM 823 C CA . ILE A 1 105 ? 8.359 -4.238 -8.773 1 96.69 105 ILE A CA 1
ATOM 824 C C . ILE A 1 105 ? 7.789 -3.285 -9.82 1 96.69 105 ILE A C 1
ATOM 826 O O . ILE A 1 105 ? 8.016 -2.074 -9.75 1 96.69 105 ILE A O 1
ATOM 830 N N . THR A 1 106 ? 7.148 -3.848 -10.75 1 96.56 106 THR A N 1
ATOM 831 C CA . THR A 1 106 ? 6.453 -3.047 -11.75 1 96.56 106 THR A CA 1
ATOM 832 C C . THR A 1 106 ? 4.945 -3.244 -11.648 1 96.56 106 THR A C 1
ATOM 834 O O . THR A 1 106 ? 4.418 -4.277 -12.07 1 96.56 106 THR A O 1
ATOM 837 N N . GLY A 1 107 ? 4.324 -2.238 -11.133 1 95.38 107 GLY A N 1
ATOM 838 C CA . GLY A 1 107 ? 2.879 -2.295 -10.984 1 95.38 107 GLY A CA 1
ATOM 839 C C . GLY A 1 107 ? 2.133 -1.722 -12.172 1 95.38 107 GLY A C 1
ATOM 840 O O . GLY A 1 107 ? 1.031 -2.168 -12.5 1 95.38 107 GLY A O 1
ATOM 841 N N . GLU A 1 108 ? 2.746 -0.735 -12.781 1 92.62 108 GLU A N 1
ATOM 842 C CA . GLU A 1 108 ? 2.125 -0.033 -13.898 1 92.62 108 GLU A CA 1
ATOM 843 C C . GLU A 1 108 ? 3.039 -0.023 -15.125 1 92.62 108 GLU A C 1
ATOM 845 O O . GLU A 1 108 ? 4.266 -0.023 -14.984 1 92.62 108 GLU A O 1
ATOM 850 N N . LEU A 1 109 ? 2.312 -0.058 -16.234 1 90.38 109 LEU A N 1
ATOM 851 C CA . LEU A 1 109 ? 3.078 -0.006 -17.484 1 90.38 109 LEU A CA 1
ATOM 852 C C . LEU A 1 109 ? 3.814 1.323 -17.609 1 90.38 109 LEU A C 1
ATOM 854 O O . LEU A 1 109 ? 3.197 2.389 -17.531 1 90.38 109 LEU A O 1
ATOM 858 N N . SER A 1 110 ? 5.09 1.244 -17.422 1 76.69 110 SER A N 1
ATOM 859 C CA . SER A 1 110 ? 5.895 2.459 -17.5 1 76.69 110 SER A CA 1
ATOM 860 C C . SER A 1 110 ? 6.156 2.863 -18.953 1 76.69 110 SER A C 1
ATOM 862 O O . SER A 1 110 ? 6.023 2.043 -19.859 1 76.69 110 SER A O 1
ATOM 864 N N . SER A 1 111 ? 6.57 4.145 -19.078 1 66.12 111 SER A N 1
ATOM 865 C CA . SER A 1 111 ? 6.887 4.66 -20.406 1 66.12 111 SER A CA 1
ATOM 866 C C . SER A 1 111 ? 8.281 4.238 -20.844 1 66.12 111 SER A C 1
ATOM 868 O O . SER A 1 111 ? 8.562 4.156 -22.047 1 66.12 111 SER A O 1
ATOM 870 N N . SER A 1 112 ? 9.188 4.066 -19.922 1 67.56 112 SER A N 1
ATOM 871 C CA . SER A 1 112 ? 10.562 3.84 -20.344 1 67.56 112 SER A CA 1
ATOM 872 C C . SER A 1 112 ? 10.805 2.375 -20.703 1 67.56 112 SER A C 1
ATOM 874 O O . SER A 1 112 ? 11.695 2.057 -21.484 1 67.56 112 SER A O 1
ATOM 876 N N . TYR A 1 113 ? 10.078 1.484 -20.453 1 75 113 TYR A N 1
ATOM 877 C CA . TYR A 1 113 ? 10.148 0.059 -20.75 1 75 113 TYR A CA 1
ATOM 878 C C . TYR A 1 113 ? 11.57 -0.465 -20.594 1 75 113 TYR A C 1
ATOM 880 O O . TYR A 1 113 ? 11.953 -1.445 -21.234 1 75 113 TYR A O 1
ATOM 888 N N . ASP A 1 114 ? 12.391 0.221 -19.828 1 90 114 ASP A N 1
ATOM 889 C CA . ASP A 1 114 ? 13.766 -0.235 -19.594 1 90 114 ASP A CA 1
ATOM 890 C C . ASP A 1 114 ? 13.781 -1.558 -18.828 1 90 114 ASP A C 1
ATOM 892 O O . ASP A 1 114 ? 13.07 -1.717 -17.844 1 90 114 ASP A O 1
ATOM 896 N N . PRO A 1 115 ? 14.562 -2.445 -19.406 1 96.06 115 PRO A N 1
ATOM 897 C CA . PRO A 1 115 ? 14.648 -3.729 -18.703 1 96.06 115 PRO A CA 1
ATOM 898 C C . PRO A 1 115 ? 15.477 -3.65 -17.422 1 96.06 115 PRO A C 1
ATOM 900 O O . PRO A 1 115 ? 16.266 -2.715 -17.25 1 96.06 115 PRO A O 1
ATOM 903 N N . VAL A 1 116 ? 15.227 -4.516 -16.5 1 96.94 116 VAL A N 1
ATOM 904 C CA . VAL A 1 116 ? 16.141 -4.746 -15.383 1 96.94 116 VAL A CA 1
ATOM 905 C C . VAL A 1 116 ? 17.328 -5.598 -15.852 1 96.94 116 VAL A C 1
ATOM 907 O O . VAL A 1 116 ? 17.125 -6.688 -16.391 1 96.94 116 VAL A O 1
ATOM 910 N N . VAL A 1 117 ? 18.5 -5.098 -15.656 1 97.75 117 VAL A N 1
ATOM 911 C CA . VAL A 1 117 ? 19.672 -5.789 -16.156 1 97.75 117 VAL A CA 1
ATOM 912 C C . VAL A 1 117 ? 20.375 -6.508 -15.008 1 97.75 117 VAL A C 1
ATOM 914 O O . VAL A 1 117 ? 20.75 -5.883 -14.016 1 97.75 117 VAL A O 1
ATOM 917 N N . ILE A 1 118 ? 20.5 -7.836 -15.094 1 97.62 118 ILE A N 1
ATOM 918 C CA . ILE A 1 118 ? 21.234 -8.648 -14.133 1 97.62 118 ILE A CA 1
ATOM 919 C C . ILE A 1 118 ? 22.391 -9.367 -14.844 1 97.62 118 ILE A C 1
ATOM 921 O O . ILE A 1 118 ? 22.203 -9.961 -15.898 1 97.62 118 ILE A O 1
ATOM 925 N N . ASN A 1 119 ? 23.531 -9.32 -14.211 1 96.56 119 ASN A N 1
ATOM 926 C CA . ASN A 1 119 ? 24.719 -9.898 -14.828 1 96.56 119 ASN A CA 1
ATOM 927 C C . ASN A 1 119 ? 25.031 -11.266 -14.25 1 96.56 119 ASN A C 1
ATOM 929 O O . ASN A 1 119 ? 24.812 -11.516 -13.062 1 96.56 119 ASN A O 1
ATOM 933 N N . ASP A 1 120 ? 25.453 -12.156 -15.086 1 95 120 ASP A N 1
ATOM 934 C CA . ASP A 1 120 ? 26.109 -13.391 -14.648 1 95 120 ASP A CA 1
ATOM 935 C C . ASP A 1 120 ? 27.469 -13.562 -15.312 1 95 120 ASP A C 1
ATOM 937 O O . ASP A 1 120 ? 28.031 -12.602 -15.852 1 95 120 ASP A O 1
ATOM 941 N N . SER A 1 121 ? 28.078 -14.727 -15.203 1 94.81 121 SER A N 1
ATOM 942 C CA . SER A 1 121 ? 29.438 -14.953 -15.703 1 94.81 121 SER A CA 1
ATOM 943 C C . SER A 1 121 ? 29.484 -14.883 -17.219 1 94.81 121 SER A C 1
ATOM 945 O O . SER A 1 121 ? 30.562 -14.695 -17.797 1 94.81 121 SER A O 1
ATOM 947 N N . HIS A 1 122 ? 28.359 -14.992 -17.844 1 96.19 122 HIS A N 1
ATOM 948 C CA . HIS A 1 122 ? 28.328 -15.016 -19.297 1 96.19 122 HIS A CA 1
ATOM 949 C C . HIS A 1 122 ? 27.938 -13.648 -19.859 1 96.19 122 HIS A C 1
ATOM 951 O O . HIS A 1 122 ? 28.031 -13.422 -21.062 1 96.19 122 HIS A O 1
ATOM 957 N N . GLY A 1 123 ? 27.484 -12.742 -19.047 1 96.25 123 GLY A N 1
ATOM 958 C CA . GLY A 1 123 ? 27.094 -11.422 -19.5 1 96.25 123 GLY A CA 1
ATOM 959 C C . GLY A 1 123 ? 25.766 -10.969 -18.938 1 96.25 123 GLY A C 1
ATOM 960 O O . GLY A 1 123 ? 25.344 -11.438 -17.875 1 96.25 123 GLY A O 1
ATOM 961 N N . GLU A 1 124 ? 25.078 -10.039 -19.719 1 97.56 124 GLU A N 1
ATOM 962 C CA . GLU A 1 124 ? 23.859 -9.391 -19.234 1 97.56 124 GLU A CA 1
ATOM 963 C C . GLU A 1 124 ? 22.625 -10.227 -19.578 1 97.56 124 GLU A C 1
ATOM 965 O O . GLU A 1 124 ? 22.547 -10.805 -20.656 1 97.56 124 GLU A O 1
ATOM 970 N N . VAL A 1 125 ? 21.781 -10.297 -18.703 1 98.62 125 VAL A N 1
ATOM 971 C CA . VAL A 1 125 ? 20.422 -10.766 -18.938 1 98.62 125 VAL A CA 1
ATOM 972 C C . VAL A 1 125 ? 19.438 -9.641 -18.672 1 98.62 125 VAL A C 1
ATOM 974 O O . VAL A 1 125 ? 19.469 -9.016 -17.609 1 98.62 125 VAL A O 1
ATOM 977 N N . HIS A 1 126 ? 18.609 -9.305 -19.688 1 98.5 126 HIS A N 1
ATOM 978 C CA . HIS A 1 126 ? 17.625 -8.234 -19.609 1 98.5 126 HIS A CA 1
ATOM 979 C C . HIS A 1 126 ? 16.25 -8.789 -19.266 1 98.5 126 HIS A C 1
ATOM 981 O O . HIS A 1 126 ? 15.688 -9.602 -20.016 1 98.5 126 HIS A O 1
ATOM 987 N N . PHE A 1 127 ? 15.727 -8.414 -18.141 1 98.5 127 PHE A N 1
ATOM 988 C CA . PHE A 1 127 ? 14.383 -8.797 -17.719 1 98.5 127 PHE A CA 1
ATOM 989 C C . PHE A 1 127 ? 13.383 -7.711 -18.094 1 98.5 127 PHE A C 1
ATOM 991 O O . PHE A 1 127 ? 13.445 -6.59 -17.578 1 98.5 127 PHE A O 1
ATOM 998 N N . HIS A 1 128 ? 12.492 -8.016 -18.984 1 98 128 HIS A N 1
ATOM 999 C CA . HIS A 1 128 ? 11.422 -7.109 -19.391 1 98 128 HIS A CA 1
ATOM 1000 C C . HIS A 1 128 ? 10.156 -7.344 -18.578 1 98 128 HIS A C 1
ATOM 1002 O O . HIS A 1 128 ? 9.469 -8.352 -18.75 1 98 128 HIS A O 1
ATOM 1008 N N . LEU A 1 129 ? 9.883 -6.418 -17.703 1 97.62 129 LEU A N 1
ATOM 1009 C CA . LEU A 1 129 ? 8.773 -6.543 -16.766 1 97.62 129 LEU A CA 1
ATOM 1010 C C . LEU A 1 129 ? 7.52 -5.875 -17.328 1 97.62 129 LEU A C 1
ATOM 1012 O O . LEU A 1 129 ? 7.457 -4.648 -17.422 1 97.62 129 LEU A O 1
ATOM 1016 N N . VAL A 1 130 ? 6.523 -6.668 -17.641 1 97.25 130 VAL A N 1
ATOM 1017 C CA . VAL A 1 130 ? 5.289 -6.172 -18.234 1 97.25 130 VAL A CA 1
ATOM 1018 C C . VAL A 1 130 ? 4.102 -6.539 -17.359 1 97.25 130 VAL A C 1
ATOM 1020 O O . VAL A 1 130 ? 3.584 -7.656 -17.422 1 97.25 130 VAL A O 1
ATOM 1023 N N . PRO A 1 131 ? 3.619 -5.605 -16.578 1 97.31 131 PRO A N 1
ATOM 1024 C CA . PRO A 1 131 ? 2.48 -5.902 -15.703 1 97.31 131 PRO A CA 1
ATOM 1025 C C . PRO A 1 131 ? 1.185 -6.125 -16.469 1 97.31 131 PRO A C 1
ATOM 1027 O O . PRO A 1 131 ? 1.084 -5.738 -17.641 1 97.31 131 PRO A O 1
ATOM 1030 N N . TYR A 1 132 ? 0.318 -6.758 -15.812 1 96.31 132 TYR A N 1
ATOM 1031 C CA . TYR A 1 132 ? -1.009 -6.855 -16.422 1 96.31 132 TYR A CA 1
ATOM 1032 C C . TYR A 1 132 ? -1.602 -5.473 -16.656 1 96.31 132 TYR A C 1
ATOM 1034 O O . TYR A 1 132 ? -1.555 -4.609 -15.773 1 96.31 132 TYR A O 1
ATOM 1042 N N . CYS A 1 133 ? -2.164 -5.301 -17.797 1 91 133 CYS A N 1
ATOM 1043 C CA . CYS A 1 133 ? -2.912 -4.074 -18.062 1 91 133 CYS A CA 1
ATOM 1044 C C . CYS A 1 133 ? -4.004 -4.312 -19.094 1 91 133 CYS A C 1
ATOM 1046 O O . CYS A 1 133 ? -3.828 -5.102 -20.016 1 91 133 CYS A O 1
ATOM 1048 N N . ASP A 1 134 ? -5.008 -3.604 -18.922 1 90.56 134 ASP A N 1
ATOM 1049 C CA . ASP A 1 134 ? -6.102 -3.613 -19.891 1 90.56 134 ASP A CA 1
ATOM 1050 C C . ASP A 1 134 ? -5.648 -3.066 -21.234 1 90.56 134 ASP A C 1
ATOM 1052 O O . ASP A 1 134 ? -4.898 -2.092 -21.297 1 90.56 134 ASP A O 1
ATOM 1056 N N . PRO A 1 135 ? -6.18 -3.688 -22.266 1 94.12 135 PRO A N 1
ATOM 1057 C CA . PRO A 1 135 ? -5.809 -3.207 -23.609 1 94.12 135 PRO A CA 1
ATOM 1058 C C . PRO A 1 135 ? -6.027 -1.704 -23.766 1 94.12 135 PRO A C 1
ATOM 1060 O O . PRO A 1 135 ? -5.285 -1.048 -24.516 1 94.12 135 PRO A O 1
ATOM 1063 N N . SER A 1 136 ? -7.031 -1.135 -23.109 1 92.31 136 SER A N 1
ATOM 1064 C CA . SER A 1 136 ? -7.289 0.298 -23.219 1 92.31 136 SER A CA 1
ATOM 1065 C C . SER A 1 136 ? -6.105 1.11 -22.703 1 92.31 136 SER A C 1
ATOM 1067 O O . SER A 1 136 ? -5.812 2.189 -23.219 1 92.31 136 SER A O 1
ATOM 1069 N N . ILE A 1 137 ? -5.445 0.625 -21.688 1 92.31 137 ILE A N 1
ATOM 1070 C CA . ILE A 1 137 ? -4.277 1.304 -21.141 1 92.31 137 ILE A CA 1
ATOM 1071 C C . ILE A 1 137 ? -3.152 1.317 -22.172 1 92.31 137 ILE A C 1
ATOM 1073 O O . ILE A 1 137 ? -2.492 2.342 -22.375 1 92.31 137 ILE A O 1
ATOM 1077 N N . VAL A 1 138 ? -2.967 0.226 -22.844 1 93.5 138 VAL A N 1
ATOM 1078 C CA . VAL A 1 138 ? -1.944 0.115 -23.875 1 93.5 138 VAL A CA 1
ATOM 1079 C C . VAL A 1 138 ? -2.295 1.028 -25.047 1 93.5 138 VAL A C 1
ATOM 1081 O O . VAL A 1 138 ? -1.428 1.722 -25.594 1 93.5 138 VAL A O 1
ATOM 1084 N N . ARG A 1 139 ? -3.562 0.995 -25.406 1 94.12 139 ARG A N 1
ATOM 1085 C CA . ARG A 1 139 ? -4.051 1.86 -26.469 1 94.12 139 ARG A CA 1
ATOM 1086 C C . ARG A 1 139 ? -3.707 3.32 -26.188 1 94.12 139 ARG A C 1
ATOM 1088 O O . ARG A 1 139 ? -3.195 4.02 -27.062 1 94.12 139 ARG A O 1
ATOM 1095 N N . ASN A 1 140 ? -3.959 3.742 -25.031 1 92.94 140 ASN A N 1
ATOM 1096 C CA . ASN A 1 140 ? -3.719 5.129 -24.641 1 92.94 140 ASN A CA 1
ATOM 1097 C C . ASN A 1 140 ? -2.227 5.441 -24.578 1 92.94 140 ASN A C 1
ATOM 1099 O O . ASN A 1 140 ? -1.781 6.48 -25.062 1 92.94 140 ASN A O 1
ATOM 1103 N N . LYS A 1 141 ? -1.505 4.57 -24.031 1 92.12 141 LYS A N 1
ATOM 1104 C CA . LYS A 1 141 ? -0.076 4.797 -23.844 1 92.12 141 LYS A CA 1
ATOM 1105 C C . LYS A 1 141 ? 0.656 4.863 -25.188 1 92.12 141 LYS A C 1
ATOM 1107 O O . LYS A 1 141 ? 1.562 5.68 -25.359 1 92.12 141 LYS A O 1
ATOM 1112 N N . PHE A 1 142 ? 0.237 4.031 -26.062 1 92.62 142 PHE A N 1
ATOM 1113 C CA . PHE A 1 142 ? 0.916 3.957 -27.359 1 92.62 142 PHE A CA 1
ATOM 1114 C C . PHE A 1 142 ? 0.183 4.789 -28.406 1 92.62 142 PHE A C 1
ATOM 1116 O O . PHE A 1 142 ? 0.569 4.801 -29.578 1 92.62 142 PHE A O 1
ATOM 1123 N N . HIS A 1 143 ? -0.875 5.438 -27.969 1 93.56 143 HIS A N 1
ATOM 1124 C CA . HIS A 1 143 ? -1.693 6.227 -28.891 1 93.56 143 HIS A CA 1
ATOM 1125 C C . HIS A 1 143 ? -2.041 5.434 -30.141 1 93.56 143 HIS A C 1
ATOM 1127 O O . HIS A 1 143 ? -1.862 5.922 -31.25 1 93.56 143 HIS A O 1
ATOM 1133 N N . ASP A 1 144 ? -2.373 4.207 -29.984 1 94.31 144 ASP A N 1
ATOM 1134 C CA . ASP A 1 144 ? -2.736 3.307 -31.078 1 94.31 144 ASP A CA 1
ATOM 1135 C C . ASP A 1 144 ? -4.172 2.811 -30.938 1 94.31 144 ASP A C 1
ATOM 1137 O O . ASP A 1 144 ? -4.43 1.86 -30.188 1 94.31 144 ASP A O 1
ATOM 1141 N N . GLU A 1 145 ? -5.074 3.297 -31.641 1 93.38 145 GLU A N 1
ATOM 1142 C CA . GLU A 1 145 ? -6.504 3.037 -31.531 1 93.38 145 GLU A CA 1
ATOM 1143 C C . GLU A 1 145 ? -6.848 1.625 -32 1 93.38 145 GLU A C 1
ATOM 1145 O O . GLU A 1 145 ? -7.949 1.133 -31.734 1 93.38 145 GLU A O 1
ATOM 1150 N N . HIS A 1 146 ? -5.953 0.987 -32.625 1 93.19 146 HIS A N 1
ATOM 1151 C CA . HIS A 1 146 ? -6.219 -0.339 -33.188 1 93.19 146 HIS A CA 1
ATOM 1152 C C . HIS A 1 146 ? -6.102 -1.412 -32.094 1 93.19 146 HIS A C 1
ATOM 1154 O O . HIS A 1 146 ? -6.531 -2.551 -32.312 1 93.19 146 HIS A O 1
ATOM 1160 N N . VAL A 1 147 ? -5.523 -1.111 -31 1 94.44 147 VAL A N 1
ATOM 1161 C CA . VAL A 1 147 ? -5.355 -2.072 -29.906 1 94.44 147 VAL A CA 1
ATOM 1162 C C . VAL A 1 147 ? -6.688 -2.285 -29.203 1 94.44 147 VAL A C 1
ATOM 1164 O O . VAL A 1 147 ? -7.164 -1.399 -28.484 1 94.44 147 VAL A O 1
ATOM 1167 N N . ARG A 1 148 ? -7.254 -3.424 -29.328 1 90.12 148 ARG A N 1
ATOM 1168 C CA . ARG A 1 148 ? -8.57 -3.684 -28.766 1 90.12 148 ARG A CA 1
ATOM 1169 C C . ARG A 1 148 ? -8.57 -4.965 -27.938 1 90.12 148 ARG A C 1
ATOM 1171 O O . ARG A 1 148 ? -9.445 -5.164 -27.094 1 90.12 148 ARG A O 1
ATOM 1178 N N . SER A 1 149 ? -7.652 -5.867 -28.172 1 93.31 149 SER A N 1
ATOM 1179 C CA . SER A 1 149 ? -7.586 -7.152 -27.484 1 93.31 149 SER A CA 1
ATOM 1180 C C . SER A 1 149 ? -6.277 -7.301 -26.719 1 93.31 149 SER A C 1
ATOM 1182 O O . SER A 1 149 ? -5.336 -6.535 -26.938 1 93.31 149 SER A O 1
ATOM 1184 N N . HIS A 1 150 ? -6.254 -8.289 -25.859 1 96 150 HIS A N 1
ATOM 1185 C CA . HIS A 1 150 ? -5.027 -8.555 -25.109 1 96 150 HIS A CA 1
ATOM 1186 C C . HIS A 1 150 ? -3.904 -9 -26.047 1 96 150 HIS A C 1
ATOM 1188 O O . HIS A 1 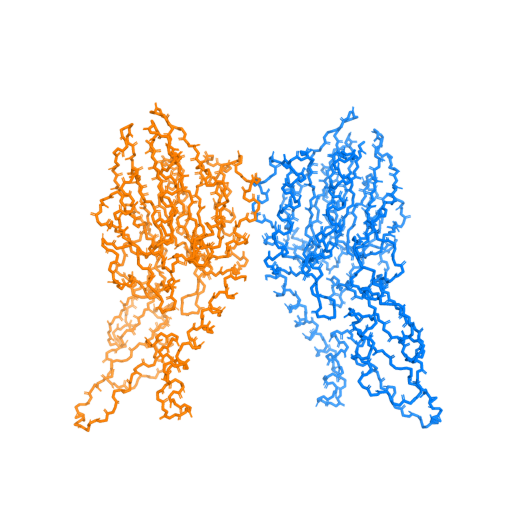150 ? -2.736 -8.68 -25.812 1 96 150 HIS A O 1
ATOM 1194 N N . HIS A 1 151 ? -4.289 -9.719 -27.062 1 96.31 151 HIS A N 1
ATOM 1195 C CA . HIS A 1 151 ? -3.287 -10.109 -28.047 1 96.31 151 HIS A CA 1
ATOM 1196 C C . HIS A 1 151 ? -2.666 -8.891 -28.719 1 96.31 151 HIS A C 1
ATOM 1198 O O . HIS A 1 151 ? -1.441 -8.766 -28.766 1 96.31 151 HIS A O 1
ATOM 1204 N N . GLU A 1 152 ? -3.512 -8.016 -29.188 1 96.5 152 GLU A N 1
ATOM 1205 C CA . GLU A 1 152 ? -3.027 -6.824 -29.875 1 96.5 152 GLU A CA 1
ATOM 1206 C C . GLU A 1 152 ? -2.215 -5.941 -28.938 1 96.5 152 GLU A C 1
ATOM 1208 O O . GLU A 1 152 ? -1.206 -5.359 -29.344 1 96.5 152 GLU A O 1
ATOM 1213 N N . ALA A 1 153 ? -2.656 -5.832 -27.719 1 95.88 153 ALA A N 1
ATOM 1214 C CA . ALA A 1 153 ? -1.926 -5.059 -26.719 1 95.88 153 ALA A CA 1
ATOM 1215 C C . ALA A 1 153 ? -0.536 -5.645 -26.484 1 95.88 153 ALA A C 1
ATOM 1217 O O . ALA A 1 153 ? 0.46 -4.918 -26.5 1 95.88 153 ALA A O 1
ATOM 1218 N N . THR A 1 154 ? -0.485 -6.938 -26.328 1 97.25 154 THR A N 1
ATOM 1219 C CA . THR A 1 154 ? 0.785 -7.609 -26.078 1 97.25 154 THR A CA 1
ATOM 1220 C C . THR A 1 154 ? 1.696 -7.5 -27.297 1 97.25 154 THR A C 1
ATOM 1222 O O . THR A 1 154 ? 2.904 -7.293 -27.172 1 97.25 154 THR A O 1
ATOM 1225 N N . GLU A 1 155 ? 1.119 -7.656 -28.422 1 97.44 155 GLU A N 1
ATOM 1226 C CA . GLU A 1 155 ? 1.881 -7.52 -29.672 1 97.44 155 GLU A CA 1
ATOM 1227 C C . GLU A 1 155 ? 2.533 -6.145 -29.766 1 97.44 155 GLU A C 1
ATOM 1229 O O . GLU A 1 155 ? 3.709 -6.031 -30.109 1 97.44 155 GLU A O 1
ATOM 1234 N N . LYS A 1 156 ? 1.743 -5.152 -29.453 1 95.75 156 LYS A N 1
ATOM 1235 C CA . LYS A 1 156 ? 2.262 -3.787 -29.484 1 95.75 156 LYS A CA 1
ATOM 1236 C C . LYS A 1 156 ? 3.447 -3.635 -28.531 1 95.75 156 LYS A C 1
ATOM 1238 O O . LYS A 1 156 ? 4.477 -3.064 -28.891 1 95.75 156 LYS A O 1
ATOM 1243 N N . ILE A 1 157 ? 3.357 -4.145 -27.375 1 96.31 157 ILE A N 1
ATOM 1244 C CA . ILE A 1 157 ? 4.395 -4.047 -26.344 1 96.31 157 ILE A CA 1
ATOM 1245 C C . ILE A 1 157 ? 5.637 -4.816 -26.797 1 96.31 157 ILE A C 1
ATOM 1247 O O . ILE A 1 157 ? 6.75 -4.285 -26.766 1 96.31 157 ILE A O 1
ATOM 1251 N N . VAL A 1 158 ? 5.438 -6.035 -27.266 1 96.88 158 VAL A N 1
ATOM 1252 C CA . VAL A 1 158 ? 6.551 -6.891 -27.656 1 96.88 158 VAL A CA 1
ATOM 1253 C C . VAL A 1 158 ? 7.297 -6.262 -28.828 1 96.88 158 VAL A C 1
ATOM 1255 O O . VAL A 1 158 ? 8.531 -6.273 -28.859 1 96.88 158 VAL A O 1
ATOM 1258 N N . ASN A 1 159 ? 6.543 -5.73 -29.734 1 95.44 159 ASN A N 1
ATOM 1259 C CA . ASN A 1 159 ? 7.176 -5.062 -30.875 1 95.44 159 ASN A CA 1
ATOM 1260 C C . ASN A 1 159 ? 8.008 -3.865 -30.422 1 95.44 159 ASN A C 1
ATOM 1262 O O . ASN A 1 159 ? 9.102 -3.635 -30.953 1 95.44 159 ASN A O 1
ATOM 1266 N N . HIS A 1 160 ? 7.473 -3.162 -29.531 1 94.38 160 HIS A N 1
ATOM 1267 C CA . HIS A 1 160 ? 8.219 -2.031 -29 1 94.38 160 HIS A CA 1
ATOM 1268 C C . HIS A 1 160 ? 9.5 -2.496 -28.312 1 94.38 160 HIS A C 1
ATOM 1270 O O . HIS A 1 160 ? 10.57 -1.911 -28.531 1 94.38 160 HIS A O 1
ATOM 1276 N N . LEU A 1 161 ? 9.422 -3.512 -27.531 1 95.12 161 LEU A N 1
ATOM 1277 C CA . LEU A 1 161 ? 10.586 -4.043 -26.828 1 95.12 161 LEU A CA 1
ATOM 1278 C C . LEU A 1 161 ? 11.641 -4.531 -27.812 1 95.12 161 LEU A C 1
ATOM 1280 O O . LEU A 1 161 ? 12.828 -4.246 -27.656 1 95.12 161 LEU A O 1
ATOM 1284 N N . LYS A 1 162 ? 11.211 -5.195 -28.781 1 94.56 162 LYS A N 1
ATOM 1285 C CA . LYS A 1 162 ? 12.094 -5.781 -29.781 1 94.56 162 LYS A CA 1
ATOM 1286 C C . LYS A 1 162 ? 12.961 -4.711 -30.453 1 94.56 162 LYS A C 1
ATOM 1288 O O . LYS A 1 162 ? 14.141 -4.941 -30.719 1 94.56 162 LYS A O 1
ATOM 1293 N N . LYS A 1 163 ? 12.359 -3.596 -30.625 1 92.56 163 LYS A N 1
ATOM 1294 C CA . LYS A 1 163 ? 13.047 -2.494 -31.297 1 92.56 163 LYS A CA 1
ATOM 1295 C C . LYS A 1 163 ? 14.203 -1.979 -30.453 1 92.56 163 LYS A C 1
ATOM 1297 O O . LYS A 1 163 ? 15.164 -1.41 -30.984 1 92.56 163 LYS A O 1
ATOM 1302 N N . HIS A 1 164 ? 14.18 -2.266 -29.203 1 91.5 164 HIS A N 1
ATOM 1303 C CA . HIS A 1 164 ? 15.172 -1.669 -28.312 1 91.5 164 HIS A CA 1
ATOM 1304 C C . HIS A 1 164 ? 16.016 -2.74 -27.641 1 91.5 164 HIS A C 1
ATOM 1306 O O . HIS A 1 164 ? 16.812 -2.434 -26.75 1 91.5 164 HIS A O 1
ATOM 1312 N N . MET A 1 165 ? 15.898 -3.926 -28.062 1 95.06 165 MET A N 1
ATOM 1313 C CA . MET A 1 165 ? 16.609 -5.039 -27.438 1 95.06 165 MET A CA 1
ATOM 1314 C C . MET A 1 165 ? 18.078 -5.043 -27.828 1 95.06 165 MET A C 1
ATOM 1316 O O . MET A 1 165 ? 18.406 -4.84 -29 1 95.06 165 MET A O 1
ATOM 1320 N N . ASP A 1 166 ? 18.922 -5.227 -26.891 1 95.06 166 ASP A N 1
ATOM 1321 C CA . ASP A 1 166 ? 20.328 -5.48 -27.156 1 95.06 166 ASP A CA 1
ATOM 1322 C C . ASP A 1 166 ? 20.547 -6.887 -27.703 1 95.06 166 ASP A C 1
ATOM 1324 O O . ASP A 1 166 ? 20.328 -7.875 -27 1 95.06 166 ASP A O 1
ATOM 1328 N N . GLN A 1 167 ? 21.078 -6.984 -28.844 1 92.62 167 GLN A N 1
ATOM 1329 C CA . GLN A 1 167 ? 21.203 -8.258 -29.547 1 92.62 167 GLN A CA 1
ATOM 1330 C C . GLN A 1 167 ? 22.266 -9.141 -28.891 1 92.62 167 GLN A C 1
ATOM 1332 O O . GLN A 1 167 ? 22.312 -10.344 -29.125 1 92.62 167 GLN A O 1
ATOM 1337 N N . ASN A 1 168 ? 23.078 -8.539 -28.109 1 94.56 168 ASN A N 1
ATOM 1338 C CA . ASN A 1 168 ? 24.156 -9.281 -27.484 1 94.56 168 ASN A CA 1
ATOM 1339 C C . ASN A 1 168 ? 23.781 -9.766 -26.094 1 94.56 168 ASN A C 1
ATOM 1341 O O . ASN A 1 168 ? 24.531 -10.492 -25.438 1 94.56 168 ASN A O 1
ATOM 1345 N N . ALA A 1 169 ? 22.625 -9.414 -25.641 1 97.38 169 ALA A N 1
ATOM 1346 C CA . ALA A 1 169 ? 22.156 -9.805 -24.297 1 97.38 169 ALA A CA 1
ATOM 1347 C C . ALA A 1 169 ? 21.156 -10.945 -24.391 1 97.38 169 ALA A C 1
ATOM 1349 O O . ALA A 1 169 ? 20.609 -11.227 -25.469 1 97.38 169 ALA A O 1
ATOM 1350 N N . ARG A 1 170 ? 21.031 -11.672 -23.344 1 98.44 170 ARG A N 1
ATOM 1351 C CA . ARG A 1 170 ? 19.922 -12.609 -23.172 1 98.44 170 ARG A CA 1
ATOM 1352 C C . ARG A 1 170 ? 18.703 -11.914 -22.609 1 98.44 170 ARG A C 1
ATOM 1354 O O . ARG A 1 170 ? 18.812 -10.984 -21.797 1 98.44 170 ARG A O 1
ATOM 1361 N N . HIS A 1 171 ? 17.516 -12.312 -23.078 1 98.56 171 HIS A N 1
ATOM 1362 C CA . HIS A 1 171 ? 16.297 -11.578 -22.75 1 98.56 171 HIS A CA 1
ATOM 1363 C C . HIS A 1 171 ? 15.25 -12.492 -22.125 1 98.56 171 HIS A C 1
ATOM 1365 O O . HIS A 1 171 ? 15.008 -13.594 -22.641 1 98.56 171 HIS A O 1
ATOM 1371 N N . VAL A 1 172 ? 14.664 -12.031 -21.031 1 98.81 172 VAL A N 1
ATOM 1372 C CA . VAL A 1 172 ? 13.578 -12.719 -20.344 1 98.81 172 VAL A CA 1
ATOM 1373 C C . VAL A 1 172 ? 12.344 -11.82 -20.297 1 98.81 172 VAL A C 1
ATOM 1375 O O . VAL A 1 172 ? 12.438 -10.648 -19.922 1 98.81 172 VAL A O 1
ATOM 1378 N N . PHE A 1 173 ? 11.219 -12.328 -20.766 1 98.62 173 PHE A N 1
ATOM 1379 C CA . PHE A 1 173 ? 9.938 -11.648 -20.641 1 98.62 173 PHE A CA 1
ATOM 1380 C C . PHE A 1 173 ? 9.211 -12.094 -19.375 1 98.62 173 PHE A C 1
ATOM 1382 O O . PHE A 1 173 ? 9.102 -13.297 -19.109 1 98.62 173 PHE A O 1
ATOM 1389 N N . VAL A 1 174 ? 8.805 -11.188 -18.562 1 98.75 174 VAL A N 1
ATOM 1390 C CA . VAL A 1 174 ? 8 -11.477 -17.375 1 98.75 174 VAL A CA 1
ATOM 1391 C C . VAL A 1 174 ? 6.629 -10.82 -17.5 1 98.75 174 VAL A C 1
ATOM 1393 O O . VAL A 1 174 ? 6.523 -9.602 -17.641 1 98.75 174 VAL A O 1
ATOM 1396 N N . GLY A 1 175 ? 5.59 -11.594 -17.453 1 98.31 175 GLY A N 1
ATOM 1397 C CA . GLY A 1 175 ? 4.262 -11.031 -17.641 1 98.31 175 GLY A CA 1
ATOM 1398 C C . GLY A 1 175 ? 3.166 -11.852 -16.984 1 98.31 175 GLY A C 1
ATOM 1399 O O . GLY A 1 175 ? 3.424 -12.945 -16.484 1 98.31 175 GLY A O 1
ATOM 1400 N N . HIS A 1 176 ? 2.002 -11.352 -16.938 1 98.5 176 HIS A N 1
ATOM 1401 C CA . HIS A 1 176 ? 0.785 -11.961 -16.422 1 98.5 176 HIS A CA 1
ATOM 1402 C C . HIS A 1 176 ? -0.323 -11.969 -17.469 1 98.5 176 HIS A C 1
ATOM 1404 O O . HIS A 1 176 ? -1.041 -10.977 -17.625 1 98.5 176 HIS A O 1
ATOM 1410 N N . LEU A 1 177 ? -0.432 -13.039 -18.141 1 97.88 177 LEU A N 1
ATOM 1411 C CA . LEU A 1 177 ? -1.229 -13.133 -19.359 1 97.88 177 LEU A CA 1
ATOM 1412 C C . LEU A 1 177 ? -1.88 -14.508 -19.484 1 97.88 177 LEU A C 1
ATOM 1414 O O . LEU A 1 177 ? -1.421 -15.477 -18.875 1 97.88 177 LEU A O 1
ATOM 1418 N N . PHE A 1 178 ? -2.879 -14.516 -20.328 1 97.12 178 PHE A N 1
ATOM 1419 C CA . PHE A 1 178 ? -3.434 -15.797 -20.766 1 97.12 178 PHE A CA 1
ATOM 1420 C C . PHE A 1 178 ? -2.928 -16.156 -22.156 1 97.12 178 PHE A C 1
ATOM 1422 O O . PHE A 1 178 ? -3.574 -15.836 -23.172 1 97.12 178 PHE A O 1
ATOM 1429 N N . VAL A 1 179 ? -1.88 -16.906 -22.203 1 97.69 179 VAL A N 1
ATOM 1430 C CA . VAL A 1 179 ? -1.201 -17.25 -23.438 1 97.69 179 VAL A CA 1
ATOM 1431 C C . VAL A 1 179 ? -1.615 -18.641 -23.891 1 97.69 179 VAL A C 1
ATOM 1433 O O . VAL A 1 179 ? -1.684 -19.562 -23.078 1 97.69 179 VAL A O 1
ATOM 1436 N N . THR A 1 180 ? -1.933 -18.797 -25.141 1 96.38 180 THR A N 1
ATOM 1437 C CA . THR A 1 180 ? -2.203 -20.078 -25.781 1 96.38 180 THR A CA 1
ATOM 1438 C C . THR A 1 180 ? -1.318 -20.266 -27 1 96.38 180 THR A C 1
ATOM 1440 O O . THR A 1 180 ? -0.675 -19.328 -27.469 1 96.38 180 THR A O 1
ATOM 1443 N N . PRO A 1 181 ? -1.209 -21.453 -27.516 1 95.44 181 PRO A N 1
ATOM 1444 C CA . PRO A 1 181 ? -0.254 -21.719 -28.594 1 95.44 181 PRO A CA 1
ATOM 1445 C C . PRO A 1 181 ? -0.487 -20.844 -29.812 1 95.44 181 PRO A C 1
ATOM 1447 O O . PRO A 1 181 ? 0.472 -20.375 -30.438 1 95.44 181 PRO A O 1
ATOM 1450 N N . ARG A 1 182 ? -1.765 -20.594 -30.172 1 93.25 182 ARG A N 1
ATOM 1451 C CA . ARG A 1 182 ? -2.064 -19.812 -31.359 1 93.25 182 ARG A CA 1
ATOM 1452 C C . ARG A 1 182 ? -3.084 -18.719 -31.062 1 93.25 182 ARG A C 1
ATOM 1454 O O . ARG A 1 182 ? -3.838 -18.312 -31.953 1 93.25 182 ARG A O 1
ATOM 1461 N N . GLY A 1 183 ? -3.191 -18.375 -29.766 1 91.12 183 GLY A N 1
ATOM 1462 C CA . GLY A 1 183 ? -4.102 -17.312 -29.375 1 91.12 183 GLY A CA 1
ATOM 1463 C C . GLY A 1 183 ? -5.559 -17.75 -29.375 1 91.12 183 GLY A C 1
ATOM 1464 O O . GLY A 1 183 ? -6.457 -16.906 -29.344 1 91.12 183 GLY A O 1
ATOM 1465 N N . GLU A 1 184 ? -5.754 -19 -29.391 1 89.38 184 GLU A N 1
ATOM 1466 C CA . GLU A 1 184 ? -7.117 -19.516 -29.422 1 89.38 184 GLU A CA 1
ATOM 1467 C C . GLU A 1 184 ? -7.734 -19.547 -28.031 1 89.38 184 GLU A C 1
ATOM 1469 O O . GLU A 1 184 ? -7.016 -19.562 -27.031 1 89.38 184 GLU A O 1
ATOM 1474 N N . GLU A 1 185 ? -9.023 -19.5 -28 1 87.56 185 GLU A N 1
ATOM 1475 C CA . GLU A 1 185 ? -9.727 -19.562 -26.719 1 87.56 185 GLU A CA 1
ATOM 1476 C C . GLU A 1 185 ? -9.445 -20.891 -26.016 1 87.56 185 GLU A C 1
ATOM 1478 O O . GLU A 1 185 ? -9.406 -21.938 -26.641 1 87.56 185 GLU A O 1
ATOM 1483 N N . LYS A 1 186 ? -9.219 -20.766 -24.734 1 87.69 186 LYS A N 1
ATOM 1484 C CA . LYS A 1 186 ? -8.992 -21.922 -23.891 1 87.69 186 LYS A CA 1
ATOM 1485 C C . LYS A 1 186 ? -9.547 -21.703 -22.484 1 87.69 186 LYS A C 1
ATOM 1487 O O . LYS A 1 186 ? -9.633 -20.562 -22.016 1 87.69 186 LYS A O 1
ATOM 1492 N N . GLU A 1 187 ? -9.883 -22.797 -21.844 1 84.06 187 GLU A N 1
ATOM 1493 C CA . GLU A 1 187 ? -10.391 -22.703 -20.484 1 84.06 187 GLU A CA 1
ATOM 1494 C C . GLU A 1 187 ? -9.258 -22.5 -19.484 1 84.06 187 GLU A C 1
ATOM 1496 O O . GLU A 1 187 ? -8.125 -22.938 -19.719 1 84.06 187 GLU A O 1
ATOM 1501 N N . ASN A 1 188 ? -9.672 -21.875 -18.375 1 84.75 188 ASN A N 1
ATOM 1502 C CA . ASN A 1 188 ? -8.742 -21.719 -17.266 1 84.75 188 ASN A CA 1
ATOM 1503 C C . ASN A 1 188 ? -8.414 -23.078 -16.641 1 84.75 188 ASN A C 1
ATOM 1505 O O . ASN A 1 188 ? -9.109 -24.062 -16.875 1 84.75 188 ASN A O 1
ATOM 1509 N N . THR A 1 189 ? -7.371 -23.031 -15.875 1 85.5 189 THR A N 1
ATOM 1510 C CA . THR A 1 189 ? -6.949 -24.281 -15.25 1 85.5 189 THR A CA 1
ATOM 1511 C C . THR A 1 189 ? -7.57 -24.422 -13.859 1 85.5 189 THR A C 1
ATOM 1513 O O . THR A 1 189 ? -7.43 -25.453 -13.211 1 85.5 189 THR A O 1
ATOM 1516 N N . SER A 1 190 ? -8.227 -23.344 -13.422 1 89.94 190 SER A N 1
ATOM 1517 C CA . SER A 1 190 ? -8.75 -23.328 -12.062 1 89.94 190 SER A CA 1
ATOM 1518 C C . SER A 1 190 ? -9.945 -22.391 -11.953 1 89.94 190 SER A C 1
ATOM 1520 O O . SER A 1 190 ? -10.023 -21.391 -12.664 1 89.94 190 SER A O 1
ATOM 1522 N N . ASP A 1 191 ? -10.797 -22.703 -10.93 1 87.31 191 ASP A N 1
ATOM 1523 C CA . ASP A 1 191 ? -11.945 -21.844 -10.641 1 87.31 191 ASP A CA 1
ATOM 1524 C C . ASP A 1 191 ? -11.516 -20.594 -9.883 1 87.31 191 ASP A C 1
ATOM 1526 O O . ASP A 1 191 ? -12.289 -19.641 -9.766 1 87.31 191 ASP A O 1
ATOM 1530 N N . SER A 1 192 ? -10.336 -20.594 -9.469 1 86.12 192 SER A N 1
ATOM 1531 C CA . SER A 1 192 ? -9.859 -19.469 -8.664 1 86.12 192 SER A CA 1
ATOM 1532 C C . SER A 1 192 ? -9.289 -18.359 -9.555 1 86.12 192 SER A C 1
ATOM 1534 O O . SER A 1 192 ? -9.055 -17.25 -9.086 1 86.12 192 SER A O 1
ATOM 1536 N N . GLU A 1 193 ? -9.047 -18.672 -10.797 1 85.06 193 GLU A N 1
ATOM 1537 C CA . GLU A 1 193 ? -8.539 -17.688 -11.75 1 85.06 193 GLU A CA 1
ATOM 1538 C C . GLU A 1 193 ? -9.656 -16.797 -12.281 1 85.06 193 GLU A C 1
ATOM 1540 O O . GLU A 1 193 ? -10.656 -17.297 -12.797 1 85.06 193 GLU A O 1
ATOM 1545 N N . ARG A 1 194 ? -9.453 -15.516 -12.078 1 84.12 194 ARG A N 1
ATOM 1546 C CA . ARG A 1 194 ? -10.406 -14.562 -12.641 1 84.12 194 ARG A CA 1
ATOM 1547 C C . ARG A 1 194 ? -10.078 -14.266 -14.109 1 84.12 194 ARG A C 1
ATOM 1549 O O . ARG A 1 194 ? -8.914 -14.109 -14.469 1 84.12 194 ARG A O 1
ATOM 1556 N N . PRO A 1 195 ? -11.156 -14.281 -14.883 1 82.25 195 PRO A N 1
ATOM 1557 C CA . PRO A 1 195 ? -10.898 -13.898 -16.281 1 82.25 195 PRO A CA 1
ATOM 1558 C C . PRO A 1 195 ? -10.266 -12.516 -16.406 1 82.25 195 PRO A C 1
ATOM 1560 O O . PRO A 1 195 ? -10.539 -11.633 -15.586 1 82.25 195 PRO A O 1
ATOM 1563 N N . LEU A 1 196 ? -9.336 -12.43 -17.359 1 81.31 196 LEU A N 1
ATOM 1564 C CA . LEU A 1 196 ? -8.656 -11.156 -17.578 1 81.31 196 LEU A CA 1
ATOM 1565 C C . LEU A 1 196 ? -9.586 -10.156 -18.266 1 81.31 196 LEU A C 1
ATOM 1567 O O . LEU A 1 196 ? -9.352 -8.945 -18.203 1 81.31 196 LEU A O 1
ATOM 1571 N N . SER A 1 197 ? -10.57 -10.633 -18.984 1 70.81 197 SER A N 1
ATOM 1572 C CA . SER A 1 197 ? -11.539 -9.773 -19.672 1 70.81 197 SER A CA 1
ATOM 1573 C C . SER A 1 197 ? -12.945 -10.352 -19.578 1 70.81 197 SER A C 1
ATOM 1575 O O . SER A 1 197 ? -13.125 -11.57 -19.516 1 70.81 197 SER A O 1
ATOM 1577 N N . ILE A 1 198 ? -13.867 -9.297 -19.422 1 55 198 ILE A N 1
ATOM 1578 C CA . ILE A 1 198 ? -15.266 -9.711 -19.531 1 55 198 ILE A CA 1
ATOM 1579 C C . ILE A 1 198 ? -15.758 -9.492 -20.953 1 55 198 ILE A C 1
ATOM 1581 O O . ILE A 1 198 ? -15.883 -8.352 -21.406 1 55 198 ILE A O 1
ATOM 1585 N N . GLY A 1 199 ? -15.922 -10.453 -21.734 1 53.41 199 GLY A N 1
ATOM 1586 C CA . GLY A 1 199 ? -16.516 -10.344 -23.062 1 53.41 199 GLY A CA 1
ATOM 1587 C C . GLY A 1 199 ? -15.477 -10.273 -24.172 1 53.41 199 GLY A C 1
ATOM 1588 O O . GLY A 1 199 ? -15.805 -10.43 -25.344 1 53.41 199 GLY A O 1
ATOM 1589 N N . GLY A 1 200 ? -14.227 -9.82 -23.766 1 62.69 200 GLY A N 1
ATOM 1590 C CA . GLY A 1 200 ? -13.258 -9.672 -24.844 1 62.69 200 GLY A CA 1
ATOM 1591 C C . GLY A 1 200 ? -12.273 -10.82 -24.922 1 62.69 200 GLY A C 1
ATOM 1592 O O . GLY A 1 200 ? -12.219 -11.664 -24.016 1 62.69 200 GLY A O 1
ATOM 1593 N N . ALA A 1 201 ? -11.664 -10.836 -26.094 1 76.19 201 ALA A N 1
ATOM 1594 C CA . ALA A 1 201 ? -10.625 -11.844 -26.297 1 76.19 201 ALA A CA 1
ATOM 1595 C C . ALA A 1 201 ? -9.445 -11.625 -25.359 1 76.19 201 ALA A C 1
ATOM 1597 O O . ALA A 1 201 ? -8.797 -10.57 -25.406 1 76.19 201 ALA A O 1
ATOM 1598 N N . GLU A 1 202 ? -9.188 -12.531 -24.5 1 91.81 202 GLU A N 1
ATOM 1599 C CA . GLU A 1 202 ? -8.156 -12.367 -23.469 1 91.81 202 GLU A CA 1
ATOM 1600 C C . GLU A 1 202 ? -6.922 -13.211 -23.797 1 91.81 202 GLU A C 1
ATOM 1602 O O . GLU A 1 202 ? -5.918 -13.148 -23.078 1 91.81 202 GLU A O 1
ATOM 1607 N N . HIS A 1 203 ? -6.941 -13.984 -24.875 1 95.44 203 HIS A N 1
ATOM 1608 C CA . HIS A 1 203 ? -5.879 -14.938 -25.172 1 95.44 203 HIS A CA 1
ATOM 1609 C C . HIS A 1 203 ? -4.801 -14.312 -26.047 1 95.44 203 HIS A C 1
ATOM 1611 O O . HIS A 1 203 ? -5.109 -13.562 -26.984 1 95.44 203 HIS A O 1
ATOM 1617 N N . VAL A 1 204 ? -3.594 -14.648 -25.781 1 97.38 204 VAL A N 1
ATOM 1618 C CA . VAL A 1 204 ? -2.434 -14.102 -26.484 1 97.38 204 VAL A CA 1
ATOM 1619 C C . VAL A 1 204 ? -1.667 -15.227 -27.172 1 97.38 204 VAL A C 1
ATOM 1621 O O . VAL A 1 204 ? -1.476 -16.297 -26.594 1 97.38 204 VAL A O 1
ATOM 1624 N N . ASP A 1 205 ? -1.193 -14.992 -28.391 1 97.81 205 ASP A N 1
ATOM 1625 C CA . ASP A 1 205 ? -0.448 -15.961 -29.188 1 97.81 205 ASP A CA 1
ATOM 1626 C C . ASP A 1 205 ? 0.972 -16.141 -28.656 1 97.81 205 ASP A C 1
ATOM 1628 O O . ASP A 1 205 ? 1.723 -15.164 -28.547 1 97.81 205 ASP A O 1
ATOM 1632 N N . ALA A 1 206 ? 1.295 -17.391 -28.375 1 98.31 206 ALA A N 1
ATOM 1633 C CA . ALA A 1 206 ? 2.607 -17.703 -27.812 1 98.31 206 ALA A CA 1
ATOM 1634 C C . ALA A 1 206 ? 3.725 -17.281 -28.766 1 98.31 206 ALA A C 1
ATOM 1636 O O . ALA A 1 206 ? 4.852 -17.031 -28.344 1 98.31 206 ALA A O 1
ATOM 1637 N N . ASN A 1 207 ? 3.488 -17.156 -30 1 97.88 207 ASN A N 1
ATOM 1638 C CA . ASN A 1 207 ? 4.492 -16.828 -31 1 97.88 207 ASN A CA 1
ATOM 1639 C C . ASN A 1 207 ? 5.07 -15.43 -30.797 1 97.88 207 ASN A C 1
ATOM 1641 O O . ASN A 1 207 ? 6.145 -15.117 -31.312 1 97.88 207 ASN A O 1
ATOM 1645 N N . LEU A 1 208 ? 4.293 -14.625 -30.094 1 98.12 208 LEU A N 1
ATOM 1646 C CA . LEU A 1 208 ? 4.746 -13.266 -29.828 1 98.12 208 LEU A CA 1
ATOM 1647 C C . LEU A 1 208 ? 6.035 -13.273 -29 1 98.12 208 LEU A C 1
ATOM 1649 O O . LEU A 1 208 ? 6.766 -12.281 -28.984 1 98.12 208 LEU A O 1
ATOM 1653 N N . PHE A 1 209 ? 6.371 -14.391 -28.406 1 98.56 209 PHE A N 1
ATOM 1654 C CA . PHE A 1 209 ? 7.445 -14.375 -27.422 1 98.56 209 PHE A CA 1
ATOM 1655 C C . PHE A 1 209 ? 8.703 -15.031 -27.969 1 98.56 209 PHE A C 1
ATOM 1657 O O . PHE A 1 209 ? 9.648 -15.297 -27.234 1 98.56 209 PHE A O 1
ATOM 1664 N N . LYS A 1 210 ? 8.789 -15.281 -29.203 1 97 210 LYS A N 1
ATOM 1665 C CA . LYS A 1 210 ? 9.922 -15.891 -29.891 1 97 210 LYS A CA 1
ATOM 1666 C C . LYS A 1 210 ? 11.203 -15.094 -29.656 1 97 210 LYS A C 1
ATOM 1668 O O . LYS A 1 210 ? 12.281 -15.672 -29.516 1 97 210 LYS A O 1
ATOM 1673 N N . PRO A 1 211 ? 11.109 -13.758 -29.547 1 97.31 211 PRO A N 1
ATOM 1674 C CA . PRO A 1 211 ? 12.336 -12.977 -29.391 1 97.31 211 PRO A CA 1
ATOM 1675 C C . PRO A 1 211 ? 12.984 -13.156 -28.016 1 97.31 211 PRO A C 1
ATOM 1677 O O . PRO A 1 211 ? 14.125 -12.734 -27.812 1 97.31 211 PRO A O 1
ATOM 1680 N N . PHE A 1 212 ? 12.375 -13.781 -27.109 1 98.44 212 PHE A N 1
ATOM 1681 C CA . PHE A 1 212 ? 12.883 -13.906 -25.75 1 98.44 212 PHE A CA 1
ATOM 1682 C C . PHE A 1 212 ? 13.461 -15.297 -25.516 1 98.44 212 PHE A C 1
ATOM 1684 O O . PHE A 1 212 ? 12.969 -16.281 -26.062 1 98.44 212 PHE A O 1
ATOM 1691 N N . HIS A 1 213 ? 14.453 -15.375 -24.688 1 98.69 213 HIS A N 1
ATOM 1692 C CA . HIS A 1 213 ? 15.094 -16.641 -24.375 1 98.69 213 HIS A CA 1
ATOM 1693 C C . HIS A 1 213 ? 14.281 -17.438 -23.344 1 98.69 213 HIS A C 1
ATOM 1695 O O . HIS A 1 213 ? 14.352 -18.656 -23.312 1 98.69 213 HIS A O 1
ATOM 1701 N N . TYR A 1 214 ? 13.531 -16.734 -22.547 1 98.81 214 TYR A N 1
ATOM 1702 C CA . TYR A 1 214 ? 12.594 -17.312 -21.578 1 98.81 214 TYR A CA 1
ATOM 1703 C C . TYR A 1 214 ? 11.422 -16.359 -21.328 1 98.81 214 TYR A C 1
ATOM 1705 O O . TYR A 1 214 ? 11.594 -15.141 -21.312 1 98.81 214 TYR A O 1
ATOM 1713 N N . THR A 1 215 ? 10.258 -16.891 -21.25 1 98.94 215 THR A N 1
ATOM 1714 C CA . THR A 1 215 ? 9.047 -16.141 -20.938 1 98.94 215 THR A CA 1
ATOM 1715 C C . THR A 1 215 ? 8.414 -16.656 -19.641 1 98.94 215 THR A C 1
ATOM 1717 O O . THR A 1 215 ? 7.902 -17.781 -19.609 1 98.94 215 THR A O 1
ATOM 1720 N N . ALA A 1 216 ? 8.5 -15.875 -18.609 1 98.94 216 ALA A N 1
ATOM 1721 C CA . ALA A 1 216 ? 7.945 -16.203 -17.297 1 98.94 216 ALA A CA 1
ATOM 1722 C C . ALA A 1 216 ? 6.531 -15.648 -17.141 1 98.94 216 ALA A C 1
ATOM 1724 O O . ALA A 1 216 ? 6.336 -14.438 -17.062 1 98.94 216 ALA A O 1
ATOM 1725 N N . LEU A 1 217 ? 5.598 -16.594 -17.031 1 98.81 217 LEU A N 1
ATOM 1726 C CA . LEU A 1 217 ? 4.203 -16.188 -17.016 1 98.81 217 LEU A CA 1
ATOM 1727 C C . LEU A 1 217 ? 3.549 -16.5 -15.672 1 98.81 217 LEU A C 1
ATOM 1729 O O . LEU A 1 217 ? 3.965 -17.438 -14.984 1 98.81 217 LEU A O 1
ATOM 1733 N N . GLY A 1 218 ? 2.598 -15.672 -15.297 1 98.5 218 GLY A N 1
ATOM 1734 C CA . GLY A 1 218 ? 1.601 -15.984 -14.289 1 98.5 218 GLY A CA 1
ATOM 1735 C C . GLY A 1 218 ? 0.179 -15.938 -14.82 1 98.5 218 GLY A C 1
ATOM 1736 O O . GLY A 1 218 ? -0.037 -15.734 -16.016 1 98.5 218 GLY A O 1
ATOM 1737 N N . HIS A 1 219 ? -0.835 -16.188 -13.93 1 97.88 219 HIS A N 1
ATOM 1738 C CA . HIS A 1 219 ? -2.266 -16.156 -14.219 1 97.88 219 HIS A CA 1
ATOM 1739 C C . HIS A 1 219 ? -2.881 -17.562 -14.102 1 97.88 219 HIS A C 1
ATOM 1741 O O . HIS A 1 219 ? -3.857 -17.75 -13.375 1 97.88 219 HIS A O 1
ATOM 1747 N N . LEU A 1 220 ? -2.307 -18.469 -14.875 1 97.75 220 LEU A N 1
ATOM 1748 C CA . LEU A 1 220 ? -2.82 -19.844 -14.766 1 97.75 220 LEU A CA 1
ATOM 1749 C C . LEU A 1 220 ? -2.162 -20.578 -13.602 1 97.75 220 LEU A C 1
ATOM 1751 O O . LEU A 1 220 ? -0.935 -20.578 -13.484 1 97.75 220 LEU A O 1
ATOM 1755 N N . HIS A 1 221 ? -2.947 -21.281 -12.82 1 98.25 221 HIS A N 1
ATOM 1756 C CA . HIS A 1 221 ? -2.482 -21.797 -11.539 1 98.25 221 HIS A CA 1
ATOM 1757 C C . HIS A 1 221 ? -1.807 -23.156 -11.719 1 98.25 221 HIS A C 1
ATOM 1759 O O . HIS A 1 221 ? -1.186 -23.672 -10.781 1 98.25 221 HIS A O 1
ATOM 1765 N N . GLN A 1 222 ? -1.942 -23.766 -12.867 1 97.69 222 GLN A N 1
ATOM 1766 C CA . GLN A 1 222 ? -1.237 -25.016 -13.148 1 97.69 222 GLN A CA 1
ATOM 1767 C C . GLN A 1 222 ? 0.032 -24.766 -13.953 1 97.69 222 GLN A C 1
ATOM 1769 O O . GLN A 1 222 ? -0.017 -24.156 -15.023 1 97.69 222 GLN A O 1
ATOM 1774 N N . ALA A 1 223 ? 1.071 -25.281 -13.484 1 98.06 223 ALA A N 1
ATOM 1775 C CA . ALA A 1 223 ? 2.35 -25.109 -14.164 1 98.06 223 ALA A CA 1
ATOM 1776 C C . ALA A 1 223 ? 2.393 -25.906 -15.469 1 98.06 223 ALA A C 1
ATOM 1778 O O . ALA A 1 223 ? 1.986 -27.062 -15.5 1 98.06 223 ALA A O 1
ATOM 1779 N N . HIS A 1 224 ? 2.734 -25.297 -16.531 1 97.06 224 HIS A N 1
ATOM 1780 C CA . HIS A 1 224 ? 2.916 -25.969 -17.812 1 97.06 224 HIS A CA 1
ATOM 1781 C C . HIS A 1 224 ? 3.58 -25.047 -18.828 1 97.06 224 HIS A C 1
ATOM 1783 O O . HIS A 1 224 ? 3.76 -23.859 -18.578 1 97.06 224 HIS A O 1
ATOM 1789 N N . HIS A 1 225 ? 4.094 -25.547 -19.906 1 97.38 225 HIS A N 1
ATOM 1790 C CA . HIS A 1 225 ? 4.609 -24.734 -21 1 97.38 225 HIS A CA 1
ATOM 1791 C C . HIS A 1 225 ? 3.533 -24.484 -22.047 1 97.38 225 HIS A C 1
ATOM 1793 O O . HIS A 1 225 ? 2.518 -25.188 -22.078 1 97.38 225 HIS A O 1
ATOM 1799 N N . VAL A 1 226 ? 3.713 -23.516 -22.828 1 97.19 226 VAL A N 1
ATOM 1800 C CA . VAL A 1 226 ? 2.785 -23.172 -23.906 1 97.19 226 VAL A CA 1
ATOM 1801 C C . VAL A 1 226 ? 3.543 -23.031 -25.219 1 97.19 226 VAL A C 1
ATOM 1803 O O . VAL A 1 226 ? 4.398 -22.156 -25.375 1 97.19 226 VAL A O 1
ATOM 1806 N N . GLY A 1 227 ? 3.205 -23.844 -26.188 1 92.88 227 GLY A N 1
ATOM 1807 C CA . GLY A 1 227 ? 3.863 -23.797 -27.484 1 92.88 227 GLY A CA 1
ATOM 1808 C C . GLY A 1 227 ? 5.316 -24.234 -27.438 1 92.88 227 GLY A C 1
ATOM 1809 O O . GLY A 1 227 ? 5.668 -25.312 -27.922 1 92.88 227 GLY A O 1
ATOM 1810 N N . ASP A 1 228 ? 6.102 -23.438 -26.828 1 94.5 228 ASP A N 1
ATOM 1811 C CA . ASP A 1 228 ? 7.535 -23.656 -26.656 1 94.5 228 ASP A CA 1
ATOM 1812 C C . ASP A 1 228 ? 7.883 -23.906 -25.188 1 94.5 228 ASP A C 1
ATOM 1814 O O . ASP A 1 228 ? 7.285 -23.297 -24.297 1 94.5 228 ASP A O 1
ATOM 1818 N N . GLU A 1 229 ? 8.852 -24.75 -24.922 1 96 229 GLU A N 1
ATOM 1819 C CA . GLU A 1 229 ? 9.242 -25.125 -23.562 1 96 229 GLU A CA 1
ATOM 1820 C C . GLU A 1 229 ? 9.797 -23.922 -22.797 1 96 229 GLU A C 1
ATOM 1822 O O . GLU A 1 229 ? 9.867 -23.938 -21.562 1 96 229 GLU A O 1
ATOM 1827 N N . LYS A 1 230 ? 10.203 -22.875 -23.484 1 97.75 230 LYS A N 1
ATOM 1828 C CA . LYS A 1 230 ? 10.781 -21.719 -22.828 1 97.75 230 LYS A CA 1
ATOM 1829 C C . LYS A 1 230 ? 9.695 -20.734 -22.406 1 97.75 230 LYS A C 1
ATOM 1831 O O . LYS A 1 230 ? 9.984 -19.703 -21.766 1 97.75 230 LYS A O 1
ATOM 1836 N N . ILE A 1 231 ? 8.422 -20.938 -22.812 1 98.69 231 ILE A N 1
ATOM 1837 C CA . ILE A 1 231 ? 7.27 -20.156 -22.375 1 98.69 231 ILE A CA 1
ATOM 1838 C C . ILE A 1 231 ? 6.512 -20.922 -21.297 1 98.69 231 ILE A C 1
ATOM 1840 O O . ILE A 1 231 ? 5.855 -21.922 -21.578 1 98.69 231 ILE A O 1
ATOM 1844 N N . ARG A 1 232 ? 6.574 -20.406 -20.016 1 98.69 232 ARG A N 1
ATOM 1845 C CA . ARG A 1 232 ? 6.156 -21.266 -18.906 1 98.69 232 ARG A CA 1
ATOM 1846 C C . ARG A 1 232 ? 5.262 -20.484 -17.938 1 98.69 232 ARG A C 1
ATOM 1848 O O . ARG A 1 232 ? 5.531 -19.328 -17.625 1 98.69 232 ARG A O 1
ATOM 1855 N N . TYR A 1 233 ? 4.227 -21.203 -17.547 1 98.69 233 TYR A N 1
ATOM 1856 C CA . TYR A 1 233 ? 3.562 -20.828 -16.297 1 98.69 233 TYR A CA 1
ATOM 1857 C C . TYR A 1 233 ? 4.191 -21.531 -15.109 1 98.69 233 TYR A C 1
ATOM 1859 O O . TYR A 1 233 ? 4.395 -22.75 -15.141 1 98.69 233 TYR A O 1
ATOM 1867 N N . SER A 1 234 ? 4.457 -20.781 -14.07 1 98.62 234 SER A N 1
ATOM 1868 C CA . SER A 1 234 ? 4.984 -21.422 -12.867 1 98.62 234 SER A CA 1
ATOM 1869 C C . SER A 1 234 ? 3.875 -22.062 -12.055 1 98.62 234 SER A C 1
ATOM 1871 O O . SER A 1 234 ? 4.137 -22.969 -11.242 1 98.62 234 SER A O 1
ATOM 1873 N N . GLY A 1 235 ? 2.621 -21.547 -12.234 1 98.31 235 GLY A N 1
ATOM 1874 C CA . GLY A 1 235 ? 1.532 -21.953 -11.367 1 98.31 235 GLY A CA 1
ATOM 1875 C C . GLY A 1 235 ? 1.57 -21.297 -10 1 98.31 235 GLY A C 1
ATOM 1876 O O . GLY A 1 235 ? 2.539 -20.609 -9.664 1 98.31 235 GLY A O 1
ATOM 1877 N N . SER A 1 236 ? 0.498 -21.531 -9.25 1 98.62 236 SER A N 1
ATOM 1878 C CA . SER A 1 236 ? 0.44 -21.031 -7.883 1 98.62 236 SER A CA 1
ATOM 1879 C C . SER A 1 236 ? 1.144 -21.969 -6.914 1 98.62 236 SER A C 1
ATOM 1881 O O . SER A 1 236 ? 1.229 -23.172 -7.16 1 98.62 236 SER A O 1
ATOM 1883 N N . PRO A 1 237 ? 1.652 -21.469 -5.816 1 98.56 237 PRO A N 1
ATOM 1884 C CA . PRO A 1 237 ? 2.367 -22.312 -4.859 1 98.56 237 PRO A CA 1
ATOM 1885 C C . PRO A 1 237 ? 1.425 -23.109 -3.967 1 98.56 237 PRO A C 1
ATOM 1887 O O . PRO A 1 237 ? 1.857 -24.062 -3.295 1 98.56 237 PRO A O 1
ATOM 1890 N N . LEU A 1 238 ? 0.188 -22.703 -3.941 1 98.19 238 LEU A N 1
ATOM 1891 C CA . LEU A 1 238 ? -0.83 -23.359 -3.123 1 98.19 238 LEU A CA 1
ATOM 1892 C C . LEU A 1 238 ? -2.105 -23.594 -3.924 1 98.19 238 LEU A C 1
ATOM 1894 O O . LEU A 1 238 ? -2.307 -22.969 -4.973 1 98.19 238 LEU A O 1
ATOM 1898 N N . LYS A 1 239 ? -2.893 -24.594 -3.432 1 98.19 239 LYS A N 1
ATOM 1899 C CA . LYS A 1 239 ? -4.215 -24.812 -4.012 1 98.19 239 LYS A CA 1
ATOM 1900 C C . LYS A 1 239 ? -5.227 -23.812 -3.461 1 98.19 239 LYS A C 1
ATOM 1902 O O . LYS A 1 239 ? -5.348 -23.641 -2.244 1 98.19 239 LYS A O 1
ATOM 1907 N N . TYR A 1 240 ? -5.945 -23.141 -4.367 1 97.56 240 TYR A N 1
ATOM 1908 C CA . TYR A 1 240 ? -6.855 -22.094 -3.926 1 97.56 240 TYR A CA 1
ATOM 1909 C C . TYR A 1 240 ? -8.297 -22.438 -4.301 1 97.56 240 TYR A C 1
ATOM 1911 O O . TYR A 1 240 ? -9.195 -21.609 -4.121 1 97.56 240 TYR A O 1
ATOM 1919 N N . SER A 1 241 ? -8.523 -23.562 -4.871 1 95.88 241 SER A N 1
ATOM 1920 C CA . SER A 1 241 ? -9.82 -24.109 -5.223 1 95.88 241 SER A CA 1
ATOM 1921 C C . SER A 1 241 ? -9.773 -25.641 -5.297 1 95.88 241 SER A C 1
ATOM 1923 O O . SER A 1 241 ? -8.703 -26.219 -5.449 1 95.88 241 SER A O 1
ATOM 1925 N N . ILE A 1 242 ? -10.953 -26.188 -5.211 1 95.12 242 ILE A N 1
ATOM 1926 C CA . ILE A 1 242 ? -11.023 -27.641 -5.289 1 95.12 242 ILE A CA 1
ATOM 1927 C C . ILE A 1 242 ? -10.688 -28.109 -6.711 1 95.12 242 ILE A C 1
ATOM 1929 O O . ILE A 1 242 ? -10.219 -29.219 -6.914 1 95.12 242 ILE A O 1
ATOM 1933 N N . SER A 1 243 ? -10.883 -27.234 -7.637 1 95.88 243 SER A N 1
ATOM 1934 C CA . SER A 1 243 ? -10.539 -27.562 -9.016 1 95.88 243 SER A CA 1
ATOM 1935 C C . SER A 1 243 ? -9.039 -27.75 -9.18 1 95.88 243 SER A C 1
ATOM 1937 O O . SER A 1 243 ? -8.578 -28.266 -10.203 1 95.88 243 SER A O 1
ATOM 1939 N N . GLU A 1 244 ? -8.258 -27.422 -8.18 1 97.44 244 GLU A N 1
ATOM 1940 C CA . GLU A 1 244 ? -6.805 -27.531 -8.219 1 97.44 244 GLU A CA 1
ATOM 1941 C C . GLU A 1 244 ? -6.324 -28.75 -7.434 1 97.44 244 GLU A C 1
ATOM 1943 O O . GLU A 1 244 ? -5.121 -28.938 -7.238 1 97.44 244 GLU A O 1
ATOM 1948 N N . GLU A 1 245 ? -7.211 -29.547 -7.008 1 96.5 245 GLU A N 1
ATOM 1949 C CA . GLU A 1 245 ? -6.875 -30.609 -6.059 1 96.5 245 GLU A CA 1
ATOM 1950 C C . GLU A 1 245 ? -5.805 -31.547 -6.621 1 96.5 245 GLU A C 1
ATOM 1952 O O . GLU A 1 245 ? -5.008 -32.094 -5.871 1 96.5 245 GLU A O 1
ATOM 1957 N N . ASN A 1 246 ? -5.73 -31.641 -7.93 1 96.06 246 ASN A N 1
ATOM 1958 C CA . ASN A 1 246 ? -4.777 -32.562 -8.531 1 96.06 246 ASN A CA 1
ATOM 1959 C C . ASN A 1 246 ? -3.547 -31.828 -9.062 1 96.06 246 ASN A C 1
ATOM 1961 O O . ASN A 1 246 ? -2.684 -32.438 -9.695 1 96.06 246 ASN A O 1
ATOM 1965 N N . HIS A 1 247 ? -3.512 -30.516 -8.852 1 96.94 247 HIS A N 1
ATOM 1966 C CA . HIS A 1 247 ? -2.348 -29.734 -9.273 1 96.94 247 HIS A CA 1
ATOM 1967 C C . HIS A 1 247 ? -1.135 -30.062 -8.406 1 96.94 247 HIS A C 1
ATOM 1969 O O . HIS A 1 247 ? -1.259 -30.219 -7.188 1 96.94 247 HIS A O 1
ATOM 1975 N N . LYS A 1 248 ? -0.019 -30.219 -9.047 1 96.12 248 LYS A N 1
ATOM 1976 C CA . LYS A 1 248 ? 1.252 -30.25 -8.328 1 96.12 248 LYS A CA 1
ATOM 1977 C C . LYS A 1 248 ? 1.814 -28.844 -8.141 1 96.12 248 LYS A C 1
ATOM 1979 O O . LYS A 1 248 ? 2.316 -28.234 -9.086 1 96.12 248 LYS A O 1
ATOM 1984 N N . LYS A 1 249 ? 1.781 -28.438 -6.93 1 98.5 249 LYS A N 1
ATOM 1985 C CA . LYS A 1 249 ? 2.105 -27.047 -6.652 1 98.5 249 LYS A CA 1
ATOM 1986 C C . LYS A 1 249 ? 3.586 -26.875 -6.32 1 98.5 249 LYS A C 1
ATOM 1988 O O . LYS A 1 249 ? 4.184 -27.75 -5.676 1 98.5 249 LYS A O 1
ATOM 1993 N N . GLY A 1 250 ? 4.141 -25.766 -6.723 1 98.62 250 GLY A N 1
ATOM 1994 C CA . GLY A 1 250 ? 5.547 -25.453 -6.523 1 98.62 250 GLY A CA 1
ATOM 1995 C C . GLY A 1 250 ? 6.004 -24.234 -7.293 1 98.62 250 GLY A C 1
ATOM 1996 O O . GLY A 1 250 ? 5.273 -23.25 -7.387 1 98.62 250 GLY A O 1
ATOM 1997 N N . TYR A 1 251 ? 7.273 -24.219 -7.668 1 98.88 251 TYR A N 1
ATOM 1998 C CA . TYR A 1 251 ? 7.898 -23.172 -8.469 1 98.88 251 TYR A CA 1
ATOM 1999 C C . TYR A 1 251 ? 8.859 -23.766 -9.484 1 98.88 251 TYR A C 1
ATOM 2001 O O . TYR A 1 251 ? 9.102 -24.969 -9.5 1 98.88 251 TYR A O 1
ATOM 2009 N N . LEU A 1 252 ? 9.312 -22.938 -10.383 1 98.88 252 LEU A N 1
ATOM 2010 C CA . LEU A 1 252 ? 10.203 -23.438 -11.43 1 98.88 252 LEU A CA 1
ATOM 2011 C C . LEU A 1 252 ? 11.633 -22.953 -11.195 1 98.88 252 LEU A C 1
ATOM 2013 O O . LEU A 1 252 ? 11.859 -21.812 -10.812 1 98.88 252 LEU A O 1
ATOM 2017 N N . ILE A 1 253 ? 12.531 -23.844 -11.406 1 98.88 253 ILE A N 1
ATOM 2018 C CA . ILE A 1 253 ? 13.953 -23.516 -11.484 1 98.88 253 ILE A CA 1
ATOM 2019 C C . ILE A 1 253 ? 14.391 -23.469 -12.953 1 98.88 253 ILE A C 1
ATOM 2021 O O . ILE A 1 253 ? 14.273 -24.469 -13.672 1 98.88 253 ILE A O 1
ATOM 2025 N N . VAL A 1 254 ? 14.852 -22.328 -13.359 1 98.81 254 VAL A N 1
ATOM 2026 C CA . VAL A 1 254 ? 15.273 -22.125 -14.734 1 98.81 254 VAL A CA 1
ATOM 2027 C C . VAL A 1 254 ? 16.781 -21.891 -14.781 1 98.81 254 VAL A C 1
ATOM 2029 O O . VAL A 1 254 ? 17.297 -20.984 -14.133 1 98.81 254 VAL A O 1
ATOM 2032 N N . GLU A 1 255 ? 17.453 -22.734 -15.492 1 98.56 255 GLU A N 1
ATOM 2033 C CA . GLU A 1 255 ? 18.891 -22.547 -15.734 1 98.56 255 GLU A CA 1
ATOM 2034 C C . GLU A 1 255 ? 19.141 -22.094 -17.172 1 98.56 255 GLU A C 1
ATOM 2036 O O . GLU A 1 255 ? 18.812 -22.797 -18.125 1 98.56 255 GLU A O 1
ATOM 2041 N N . MET A 1 256 ? 19.719 -20.906 -17.25 1 98.5 256 MET A N 1
ATOM 2042 C CA . MET A 1 256 ? 19.984 -20.312 -18.562 1 98.5 256 MET A CA 1
ATOM 2043 C C . MET A 1 256 ? 21.5 -20.266 -18.828 1 98.5 256 MET A C 1
ATOM 2045 O O . MET A 1 256 ? 22.25 -19.719 -18.016 1 98.5 256 MET A O 1
ATOM 2049 N N . ASP A 1 257 ? 21.953 -20.797 -19.969 1 97.88 257 ASP A N 1
ATOM 2050 C CA . ASP A 1 257 ? 23.375 -20.797 -20.266 1 97.88 257 ASP A CA 1
ATOM 2051 C C . ASP A 1 257 ? 23.766 -19.531 -21.047 1 97.88 257 ASP A C 1
ATOM 2053 O O . ASP A 1 257 ? 22.953 -18.625 -21.219 1 97.88 257 ASP A O 1
ATOM 2057 N N . GLY A 1 258 ? 24.953 -19.406 -21.391 1 96.81 258 GLY A N 1
ATOM 2058 C CA . GLY A 1 258 ? 25.5 -18.219 -22.016 1 96.81 258 GLY A CA 1
ATOM 2059 C C . GLY A 1 258 ? 24.891 -17.938 -23.375 1 96.81 258 GLY A C 1
ATOM 2060 O O . GLY A 1 258 ? 24.938 -16.797 -23.859 1 96.81 258 GLY A O 1
ATOM 2061 N N . GLU A 1 259 ? 24.344 -18.953 -24.047 1 96.12 259 GLU A N 1
ATOM 2062 C CA . GLU A 1 259 ? 23.734 -18.797 -25.359 1 96.12 259 GLU A CA 1
ATOM 2063 C C . GLU A 1 259 ? 22.234 -18.531 -25.25 1 96.12 259 GLU A C 1
ATOM 2065 O O . GLU A 1 259 ? 21.562 -18.312 -26.266 1 96.12 259 GLU A O 1
ATOM 2070 N N . GLY A 1 260 ? 21.703 -18.625 -24.062 1 97 260 GLY A N 1
ATOM 2071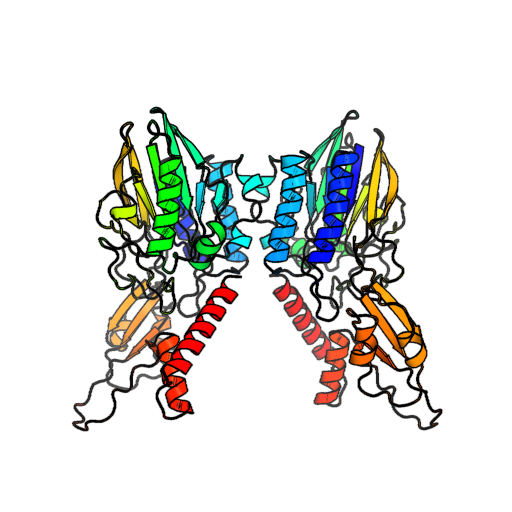 C CA . GLY A 1 260 ? 20.297 -18.328 -23.844 1 97 260 GLY A CA 1
ATOM 2072 C C . GLY A 1 260 ? 19.438 -19.578 -23.812 1 97 260 GLY A C 1
ATOM 2073 O O . GLY A 1 260 ? 18.219 -19.5 -23.688 1 97 260 GLY A O 1
ATOM 2074 N N . GLN A 1 261 ? 20.062 -20.719 -23.922 1 97.38 261 GLN A N 1
ATOM 2075 C CA . GLN A 1 261 ? 19.297 -21.953 -23.781 1 97.38 261 GLN A CA 1
ATOM 2076 C C . GLN A 1 261 ? 18.891 -22.188 -22.328 1 97.38 261 GLN A C 1
ATOM 2078 O O . GLN A 1 261 ? 19.688 -21.938 -21.422 1 97.38 261 GLN A O 1
ATOM 2083 N N . VAL A 1 262 ? 17.609 -22.734 -22.156 1 98.12 262 VAL A N 1
ATOM 2084 C CA . VAL A 1 262 ? 17.125 -22.859 -20.781 1 98.12 262 VAL A CA 1
ATOM 2085 C C . VAL A 1 262 ? 16.766 -24.312 -20.5 1 98.12 262 VAL A C 1
ATOM 2087 O O . VAL A 1 262 ? 16.328 -25.031 -21.391 1 98.12 262 VAL A O 1
ATOM 2090 N N . GLU A 1 263 ? 17.031 -24.703 -19.344 1 98.25 263 GLU A N 1
ATOM 2091 C CA . GLU A 1 263 ? 16.5 -25.906 -18.734 1 98.25 263 GLU A CA 1
ATOM 2092 C C . GLU A 1 263 ? 15.578 -25.578 -17.562 1 98.25 263 GLU A C 1
ATOM 2094 O O . GLU A 1 263 ? 15.922 -24.75 -16.703 1 98.25 263 GLU A O 1
ATOM 2099 N N . VAL A 1 264 ? 14.422 -26.219 -17.578 1 98.5 264 VAL A N 1
ATOM 2100 C CA . VAL A 1 264 ? 13.422 -25.875 -16.578 1 98.5 264 VAL A CA 1
ATOM 2101 C C . VAL A 1 264 ? 13.078 -27.109 -15.742 1 98.5 264 VAL A C 1
ATOM 2103 O O . VAL A 1 264 ? 12.82 -28.188 -16.297 1 98.5 264 VAL A O 1
ATOM 2106 N N . GLU A 1 265 ? 13.086 -26.891 -14.461 1 97.94 265 GLU A N 1
ATOM 2107 C CA . GLU A 1 265 ? 12.703 -27.938 -13.516 1 97.94 265 GLU A CA 1
ATOM 2108 C C . GLU A 1 265 ? 11.641 -27.438 -12.547 1 97.94 265 GLU A C 1
ATOM 2110 O O . GLU A 1 265 ? 11.727 -26.312 -12.039 1 97.94 265 GLU A O 1
ATOM 2115 N N . LYS A 1 266 ? 10.664 -28.328 -12.383 1 97.94 266 LYS A N 1
ATOM 2116 C CA . LYS A 1 266 ? 9.656 -28.016 -11.375 1 97.94 266 LYS A CA 1
ATOM 2117 C C . LYS A 1 266 ? 10.07 -28.531 -10 1 97.94 266 LYS A C 1
ATOM 2119 O O . LYS A 1 266 ? 10.438 -29.703 -9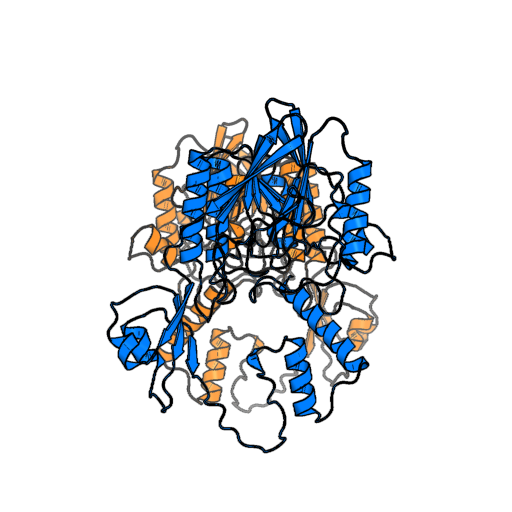.867 1 97.94 266 LYS A O 1
ATOM 2124 N N . ARG A 1 267 ? 10.055 -27.656 -9.078 1 98.44 267 ARG A N 1
ATOM 2125 C CA . ARG A 1 267 ? 10.258 -28.031 -7.68 1 98.44 267 ARG A CA 1
ATOM 2126 C C . ARG A 1 267 ? 8.961 -27.938 -6.891 1 98.44 267 ARG A C 1
ATOM 2128 O O . ARG A 1 267 ? 8.312 -26.891 -6.875 1 98.44 267 ARG A O 1
ATOM 2135 N N . LEU A 1 268 ? 8.648 -29.031 -6.25 1 98.44 268 LEU A N 1
ATOM 2136 C CA . LEU A 1 268 ? 7.375 -29.094 -5.543 1 98.44 268 LEU A CA 1
ATOM 2137 C C . LEU A 1 268 ? 7.5 -28.484 -4.148 1 98.44 268 LEU A C 1
ATOM 2139 O O . LEU A 1 268 ? 8.562 -28.562 -3.525 1 98.44 268 LEU A O 1
ATOM 2143 N N . LEU A 1 269 ? 6.473 -27.906 -3.693 1 98.5 269 LEU A N 1
ATOM 2144 C CA . LEU A 1 269 ? 6.301 -27.469 -2.314 1 98.5 269 LEU A CA 1
ATOM 2145 C C . LEU A 1 269 ? 5.25 -28.312 -1.601 1 98.5 269 LEU A C 1
ATOM 2147 O O . LEU A 1 269 ? 4.301 -28.781 -2.227 1 98.5 269 LEU A O 1
ATOM 2151 N N . LYS A 1 270 ? 5.477 -28.484 -0.359 1 98 270 LYS A N 1
ATOM 2152 C CA . LYS A 1 270 ? 4.559 -29.312 0.423 1 98 270 LYS A CA 1
ATOM 2153 C C . LYS A 1 270 ? 3.715 -28.453 1.363 1 98 270 LYS A C 1
ATOM 2155 O O . LYS A 1 270 ? 4.234 -27.875 2.32 1 98 270 LYS A O 1
ATOM 2160 N N . PRO A 1 271 ? 2.469 -28.438 1.15 1 98.12 271 PRO A N 1
ATOM 2161 C CA . PRO A 1 271 ? 1.63 -27.641 2.053 1 98.12 271 PRO A CA 1
ATOM 2162 C C . PRO A 1 271 ? 1.481 -28.281 3.432 1 98.12 271 PRO A C 1
ATOM 2164 O O . PRO A 1 271 ? 1.643 -29.5 3.574 1 98.12 271 PRO A O 1
ATOM 2167 N N . ARG A 1 272 ? 1.179 -27.453 4.465 1 97.44 272 ARG A N 1
ATOM 2168 C CA . ARG A 1 272 ? 0.909 -27.938 5.812 1 97.44 272 ARG A CA 1
ATOM 2169 C C . ARG A 1 272 ? -0.36 -28.781 5.84 1 97.44 272 ARG A C 1
ATOM 2171 O O . ARG A 1 272 ? -0.389 -29.859 6.465 1 97.44 272 ARG A O 1
ATOM 2178 N N . LEU A 1 273 ? -1.388 -28.281 5.215 1 97.75 273 LEU A N 1
ATOM 2179 C CA . LEU A 1 273 ? -2.678 -28.953 5.062 1 97.75 273 LEU A CA 1
ATOM 2180 C C . LEU A 1 273 ? -3.053 -29.078 3.59 1 97.75 273 LEU A C 1
ATOM 2182 O O . LEU A 1 273 ? -3.012 -28.094 2.848 1 97.75 273 LEU A O 1
ATOM 2186 N N . ASP A 1 274 ? -3.416 -30.234 3.186 1 97.44 274 ASP A N 1
ATOM 2187 C CA . ASP A 1 274 ? -3.805 -30.453 1.795 1 97.44 274 ASP A CA 1
ATOM 2188 C C . ASP A 1 274 ? -5.258 -30.047 1.563 1 97.44 274 ASP A C 1
ATOM 2190 O O . ASP A 1 274 ? -6.047 -29.969 2.51 1 97.44 274 ASP A O 1
ATOM 2194 N N . LEU A 1 275 ? -5.516 -29.688 0.363 1 97.94 275 LEU A N 1
ATOM 2195 C CA . LEU A 1 275 ? -6.879 -29.422 -0.09 1 97.94 275 LEU A CA 1
ATOM 2196 C C . LEU A 1 275 ? -7.344 -30.5 -1.065 1 97.94 275 LEU A C 1
ATOM 2198 O O . LEU A 1 275 ? -6.793 -30.625 -2.162 1 97.94 275 LEU A O 1
ATOM 2202 N N . ARG A 1 276 ? -8.383 -31.203 -0.655 1 97.62 276 ARG A N 1
ATOM 2203 C CA . ARG A 1 276 ? -8.742 -32.344 -1.473 1 97.62 276 ARG A CA 1
ATOM 2204 C C . ARG A 1 276 ? -10.203 -32.75 -1.264 1 97.62 276 ARG A C 1
ATOM 2206 O O . ARG A 1 276 ? -10.844 -32.281 -0.312 1 97.62 276 ARG A O 1
ATOM 2213 N N . THR A 1 277 ? -10.633 -33.562 -2.158 1 97.38 277 THR A N 1
ATOM 2214 C CA . THR A 1 277 ? -11.977 -34.156 -2.07 1 97.38 277 THR A CA 1
ATOM 2215 C C . THR A 1 277 ? -11.938 -35.5 -1.378 1 97.38 277 THR A C 1
ATOM 2217 O O . THR A 1 277 ? -11.016 -36.281 -1.592 1 97.38 277 THR A O 1
ATOM 2220 N N . ILE A 1 278 ? -12.93 -35.688 -0.562 1 96.94 278 ILE A N 1
ATOM 2221 C CA . ILE A 1 278 ? -13.148 -37.031 -0.032 1 96.94 278 ILE A CA 1
ATOM 2222 C C . ILE A 1 278 ? -14.578 -37.469 -0.332 1 96.94 278 ILE A C 1
ATOM 2224 O O . ILE A 1 278 ? -15.5 -36.656 -0.35 1 96.94 278 ILE A O 1
ATOM 2228 N N . GLU A 1 279 ? -14.695 -38.688 -0.595 1 96.25 279 GLU A N 1
ATOM 2229 C CA . GLU A 1 279 ? -15.992 -39.25 -0.945 1 96.25 279 GLU A CA 1
ATOM 2230 C C . GLU A 1 279 ? -16.281 -40.5 -0.12 1 96.25 279 GLU A C 1
ATOM 2232 O O . GLU A 1 279 ? -15.398 -41.312 0.119 1 96.25 279 GLU A O 1
ATOM 2237 N N . GLY A 1 280 ? -17.641 -40.594 0.339 1 95.31 280 GLY A N 1
ATOM 2238 C CA . GLY A 1 280 ? -18.016 -41.781 1.074 1 95.31 280 GLY A CA 1
ATOM 2239 C C . GLY A 1 280 ? -19.328 -41.625 1.828 1 95.31 280 GLY A C 1
ATOM 2240 O O . GLY A 1 280 ? -19.969 -40.594 1.746 1 95.31 280 GLY A O 1
ATOM 2241 N N . TYR A 1 281 ? -19.734 -42.75 2.396 1 94.75 281 TYR A N 1
ATOM 2242 C CA . TYR A 1 281 ? -20.891 -42.719 3.293 1 94.75 281 TYR A CA 1
ATOM 2243 C C . TYR A 1 281 ? -20.516 -42.062 4.621 1 94.75 281 TYR A C 1
ATOM 2245 O O . TYR A 1 281 ? -19.406 -42.25 5.129 1 94.75 281 TYR A O 1
ATOM 2253 N N . LEU A 1 282 ? -21.469 -41.312 5.191 1 94.81 282 LEU A N 1
ATOM 2254 C CA . LEU A 1 282 ? -21.203 -40.562 6.422 1 94.81 282 LEU A CA 1
ATOM 2255 C C . LEU A 1 282 ? -20.672 -41.5 7.512 1 94.81 282 LEU A C 1
ATOM 2257 O O . LEU A 1 282 ? -19.672 -41.188 8.164 1 94.81 282 LEU A O 1
ATOM 2261 N N . GLU A 1 283 ? -21.281 -42.625 7.621 1 94.31 283 GLU A N 1
ATOM 2262 C CA . GLU A 1 283 ? -20.906 -43.562 8.672 1 94.31 283 GLU A CA 1
ATOM 2263 C C . GLU A 1 283 ? -19.453 -44 8.531 1 94.31 283 GLU A C 1
ATOM 2265 O O . GLU A 1 283 ? -18.75 -44.156 9.531 1 94.31 283 GLU A O 1
ATOM 2270 N N . ASP A 1 284 ? -19.047 -44.188 7.324 1 96.56 284 ASP A N 1
ATOM 2271 C CA . ASP A 1 284 ? -17.688 -44.625 7.059 1 96.56 284 ASP A CA 1
ATOM 2272 C C . ASP A 1 284 ? -16.688 -43.5 7.289 1 96.56 284 ASP A C 1
ATOM 2274 O O . ASP A 1 284 ? -15.586 -43.719 7.805 1 96.56 284 ASP A O 1
ATOM 2278 N N . LEU A 1 285 ? -17.031 -42.344 6.902 1 96.81 285 LEU A N 1
ATOM 2279 C CA . LEU A 1 285 ? -16.156 -41.188 7.066 1 96.81 285 LEU A CA 1
ATOM 2280 C C . LEU A 1 285 ? -15.914 -40.875 8.547 1 96.81 285 LEU A C 1
ATOM 2282 O O . LEU A 1 285 ? -14.812 -40.5 8.938 1 96.81 285 LEU A O 1
ATOM 2286 N N . LEU A 1 286 ? -16.922 -41.125 9.359 1 96 286 LEU A N 1
ATOM 2287 C CA . LEU A 1 286 ? -16.844 -40.812 10.781 1 96 286 LEU A CA 1
ATOM 2288 C C . LEU A 1 286 ? -15.938 -41.781 11.508 1 96 286 LEU A C 1
ATOM 2290 O O . LEU A 1 286 ? -15.516 -41.531 12.633 1 96 286 LEU A O 1
ATOM 2294 N N . LYS A 1 287 ? -15.57 -42.938 10.883 1 96.69 287 LYS A N 1
ATOM 2295 C CA . LYS A 1 287 ? -14.719 -43.938 11.492 1 96.69 287 LYS A CA 1
ATOM 2296 C C . LYS A 1 287 ? -13.242 -43.656 11.203 1 96.69 287 LYS A C 1
ATOM 2298 O O . LYS A 1 287 ? -12.359 -44.312 11.758 1 96.69 287 LYS A O 1
ATOM 2303 N N . GLN A 1 288 ? -13.031 -42.75 10.391 1 96.75 288 GLN A N 1
ATOM 2304 C CA . GLN A 1 288 ? -11.656 -42.438 10.023 1 96.75 288 GLN A CA 1
ATOM 2305 C C . GLN A 1 288 ? -10.953 -41.656 11.141 1 96.75 288 GLN A C 1
ATOM 2307 O O . GLN A 1 288 ? -11.609 -41.156 12.062 1 96.75 288 GLN A O 1
ATOM 2312 N N . ASP A 1 289 ? -9.609 -41.625 11.07 1 97.25 289 ASP A N 1
ATOM 2313 C CA . ASP A 1 289 ? -8.836 -40.844 12.023 1 97.25 289 ASP A CA 1
ATOM 2314 C C . ASP A 1 289 ? -8.984 -39.344 11.758 1 97.25 289 ASP A C 1
ATOM 2316 O O . ASP A 1 289 ? -9.188 -38.938 10.609 1 97.25 289 ASP A O 1
ATOM 2320 N N . VAL A 1 290 ? -8.859 -38.562 12.805 1 97.5 290 VAL A N 1
ATOM 2321 C CA . VAL A 1 290 ? -8.945 -37.125 12.672 1 97.5 290 VAL A CA 1
ATOM 2322 C C . VAL A 1 290 ? -7.863 -36.625 11.727 1 97.5 290 VAL A C 1
ATOM 2324 O O . VAL A 1 290 ? -6.707 -37.031 11.82 1 97.5 290 VAL A O 1
ATOM 2327 N N . ASN A 1 291 ? -8.25 -35.812 10.836 1 97.81 291 ASN A N 1
ATOM 2328 C CA . ASN A 1 291 ? -7.363 -35.25 9.828 1 97.81 291 ASN A CA 1
ATOM 2329 C C . ASN A 1 291 ? -7.656 -33.75 9.625 1 97.81 291 ASN A C 1
ATOM 2331 O O . ASN A 1 291 ? -8.805 -33.375 9.383 1 97.81 291 ASN A O 1
ATOM 2335 N N . GLU A 1 292 ? -6.656 -32.906 9.617 1 97.88 292 GLU A N 1
ATOM 2336 C CA . GLU A 1 292 ? -6.852 -31.469 9.641 1 97.88 292 GLU A CA 1
ATOM 2337 C C . GLU A 1 292 ? -6.859 -30.891 8.227 1 97.88 292 GLU A C 1
ATOM 2339 O O . GLU A 1 292 ? -7.02 -29.688 8.039 1 97.88 292 GLU A O 1
ATOM 2344 N N . ASP A 1 293 ? -6.777 -31.688 7.223 1 97.94 293 ASP A N 1
ATOM 2345 C CA . ASP A 1 293 ? -6.777 -31.219 5.84 1 97.94 293 ASP A CA 1
ATOM 2346 C C . ASP A 1 293 ? -8.055 -30.453 5.52 1 97.94 293 ASP A C 1
ATOM 2348 O O . ASP A 1 293 ? -9.078 -30.609 6.195 1 97.94 293 ASP A O 1
ATOM 2352 N N . TYR A 1 294 ? -7.945 -29.594 4.562 1 98.25 294 TYR A N 1
ATOM 2353 C CA . TYR A 1 294 ? -9.133 -28.969 3.984 1 98.25 294 TYR A CA 1
ATOM 2354 C C . TYR A 1 294 ? -9.844 -29.938 3.035 1 98.25 294 TYR A C 1
ATOM 2356 O O . TYR A 1 294 ? -9.297 -30.281 1.984 1 98.25 294 TYR A O 1
ATOM 2364 N N . VAL A 1 295 ? -11.117 -30.281 3.369 1 97.88 295 VAL A N 1
ATOM 2365 C CA . VAL A 1 295 ? -11.719 -31.312 2.545 1 97.88 295 VAL A CA 1
ATOM 2366 C C . VAL A 1 295 ? -13.062 -30.828 2.006 1 97.88 295 VAL A C 1
ATOM 2368 O O . VAL A 1 295 ? -13.789 -30.109 2.691 1 97.88 295 VAL A O 1
ATOM 2371 N N . PHE A 1 296 ? -13.273 -31.141 0.844 1 96.94 296 PHE A N 1
ATOM 2372 C CA . PHE A 1 296 ? -14.586 -31.109 0.212 1 96.94 296 PHE A CA 1
ATOM 2373 C C . PHE A 1 296 ? -15.203 -32.5 0.196 1 96.94 296 PHE A C 1
ATOM 2375 O O . PHE A 1 296 ? -14.625 -33.438 -0.366 1 96.94 296 PHE A O 1
ATOM 2382 N N . VAL A 1 297 ? -16.422 -32.562 0.737 1 96.69 297 VAL A N 1
ATOM 2383 C CA . VAL A 1 297 ? -16.953 -33.906 1 1 96.69 297 VAL A CA 1
ATOM 2384 C C . VAL A 1 297 ? -18.094 -34.188 0.022 1 96.69 297 VAL A C 1
ATOM 2386 O O . VAL A 1 297 ? -19.016 -33.406 -0.133 1 96.69 297 VAL A O 1
ATOM 2389 N N . LYS A 1 298 ? -17.922 -35.281 -0.581 1 95.5 298 LYS A N 1
ATOM 2390 C CA . LYS A 1 298 ? -19.016 -35.844 -1.38 1 95.5 298 LYS A CA 1
ATOM 2391 C C . LYS A 1 298 ? -19.672 -37 -0.664 1 95.5 298 LYS A C 1
ATOM 2393 O O . LYS A 1 298 ? -19.109 -38.094 -0.61 1 95.5 298 LYS A O 1
ATOM 2398 N N . LEU A 1 299 ? -20.906 -36.719 -0.181 1 94.19 299 LEU A N 1
ATOM 2399 C CA . LEU A 1 299 ? -21.609 -37.75 0.558 1 94.19 299 LEU A CA 1
ATOM 2400 C C . LEU A 1 299 ? -22.422 -38.625 -0.389 1 94.19 299 LEU A C 1
ATOM 2402 O O . LEU A 1 299 ? -23.141 -38.156 -1.256 1 94.19 299 LEU A O 1
ATOM 2406 N N . LEU A 1 300 ? -22.312 -39.875 -0.163 1 93.12 300 LEU A N 1
ATOM 2407 C CA . LEU A 1 300 ? -23 -40.875 -1.007 1 93.12 300 LEU A CA 1
ATOM 2408 C C . LEU A 1 300 ? -24.328 -41.281 -0.4 1 93.12 300 LEU A C 1
ATOM 2410 O O . LEU A 1 300 ? -25.094 -42 -1.021 1 93.12 300 LEU A O 1
ATOM 2414 N N . ASP A 1 301 ? -24.625 -40.812 0.777 1 89.19 301 ASP A N 1
ATOM 2415 C CA . ASP A 1 301 ? -25.844 -41.156 1.487 1 89.19 301 ASP A CA 1
ATOM 2416 C C . ASP A 1 301 ? -27.078 -40.75 0.679 1 89.19 301 ASP A C 1
ATOM 2418 O O . ASP A 1 301 ? -27.141 -39.625 0.149 1 89.19 301 ASP A O 1
ATOM 2422 N N . GLU A 1 302 ? -27.984 -41.625 0.602 1 83.88 302 GLU A N 1
ATOM 2423 C CA . GLU A 1 302 ? -29.219 -41.375 -0.131 1 83.88 302 GLU A CA 1
ATOM 2424 C C . GLU A 1 302 ? -30.266 -40.75 0.771 1 83.88 302 GLU A C 1
ATOM 2426 O O . GLU A 1 302 ? -31.188 -40.062 0.288 1 83.88 302 GLU A O 1
ATOM 2431 N N . HIS A 1 303 ? -30.156 -40.969 2.02 1 79.12 303 HIS A N 1
ATOM 2432 C CA . HIS A 1 303 ? -31.125 -40.406 2.965 1 79.12 303 HIS A CA 1
ATOM 2433 C C . HIS A 1 303 ? -30.641 -39.062 3.49 1 79.12 303 HIS A C 1
ATOM 2435 O O . HIS A 1 303 ? -29.484 -38.688 3.314 1 79.12 303 HIS A O 1
ATOM 2441 N N . THR A 1 304 ? -31.609 -38.375 4.027 1 79.81 304 THR A N 1
ATOM 2442 C CA . THR A 1 304 ? -31.281 -37.062 4.609 1 79.81 304 THR A CA 1
ATOM 2443 C C . THR A 1 304 ? -30.453 -37.219 5.879 1 79.81 304 THR A C 1
ATOM 2445 O O . THR A 1 304 ? -30.812 -38.031 6.758 1 79.81 304 THR A O 1
ATOM 2448 N N . VAL A 1 305 ? -29.25 -36.719 5.812 1 81 305 VAL A N 1
ATOM 2449 C CA . VAL A 1 305 ? -28.391 -36.688 6.988 1 81 305 VAL A CA 1
ATOM 2450 C C . VAL A 1 305 ? -28.531 -35.375 7.723 1 81 305 VAL A C 1
ATOM 2452 O O . VAL A 1 305 ? -28.453 -34.312 7.105 1 81 305 VAL A O 1
ATOM 2455 N N . LEU A 1 306 ? -28.781 -35.469 8.961 1 83.88 306 LEU A N 1
ATOM 2456 C CA . LEU A 1 306 ? -28.953 -34.25 9.75 1 83.88 306 LEU A CA 1
ATOM 2457 C C . LEU A 1 306 ? -27.594 -33.688 10.172 1 83.88 306 LEU A C 1
ATOM 2459 O O . LEU A 1 306 ? -26.75 -34.406 10.68 1 83.88 306 LEU A O 1
ATOM 2463 N N . PHE A 1 307 ? -27.375 -32.469 9.977 1 89.25 307 PHE A N 1
ATOM 2464 C CA . PHE A 1 307 ? -26.203 -31.688 10.375 1 89.25 307 PHE A CA 1
ATOM 2465 C C . PHE A 1 307 ? -24.922 -32.344 9.906 1 89.25 307 PHE A C 1
ATOM 2467 O O . PHE A 1 307 ? -24 -32.562 10.703 1 89.25 307 PHE A O 1
ATOM 2474 N N . PRO A 1 308 ? -24.875 -32.719 8.672 1 91.62 308 PRO A N 1
ATOM 2475 C CA . PRO A 1 308 ? -23.734 -33.469 8.148 1 91.62 308 PRO A CA 1
ATOM 2476 C C . PRO A 1 308 ? -22.406 -32.719 8.352 1 91.62 308 PRO A C 1
ATOM 2478 O O . PRO A 1 308 ? -21.391 -33.344 8.617 1 91.62 308 PRO A O 1
ATOM 2481 N N . MET A 1 309 ? -22.406 -31.438 8.336 1 93.88 309 MET A N 1
ATOM 2482 C CA . MET A 1 309 ? -21.172 -30.672 8.461 1 93.88 309 MET A CA 1
ATOM 2483 C C . MET A 1 309 ? -20.594 -30.812 9.867 1 93.88 309 MET A C 1
ATOM 2485 O O . MET A 1 309 ? -19.391 -31.031 10.031 1 93.88 309 MET A O 1
ATOM 2489 N N . GLU A 1 310 ? -21.438 -30.672 10.797 1 94.5 310 GLU A N 1
ATOM 2490 C CA . GLU A 1 310 ? -20.984 -30.812 12.18 1 94.5 310 GLU A CA 1
ATOM 2491 C C . GLU A 1 310 ? -20.406 -32.188 12.445 1 94.5 310 GLU A C 1
ATOM 2493 O O . GLU A 1 310 ? -19.391 -32.312 13.133 1 94.5 310 GLU A O 1
ATOM 2498 N N . GLN A 1 311 ? -21.047 -33.094 11.914 1 95.12 311 GLN A N 1
ATOM 2499 C CA . GLN A 1 311 ? -20.562 -34.469 12.094 1 95.12 311 GLN A CA 1
ATOM 2500 C C . GLN A 1 311 ? -19.219 -34.656 11.406 1 95.12 311 GLN A C 1
ATOM 2502 O O . GLN A 1 311 ? -18.266 -35.156 12.023 1 95.12 311 GLN A O 1
ATOM 2507 N N . ILE A 1 312 ? -19.141 -34.25 10.242 1 96.69 312 ILE A N 1
ATOM 2508 C CA . ILE A 1 312 ? -17.922 -34.438 9.469 1 96.69 312 ILE A CA 1
ATOM 2509 C C . ILE A 1 312 ? -16.781 -33.688 10.148 1 96.69 312 ILE A C 1
ATOM 2511 O O . ILE A 1 312 ? -15.641 -34.156 10.18 1 96.69 312 ILE A O 1
ATOM 2515 N N . ARG A 1 313 ? -17 -32.5 10.719 1 97.12 313 ARG A N 1
ATOM 2516 C CA . ARG A 1 313 ? -15.961 -31.656 11.297 1 97.12 313 ARG A CA 1
ATOM 2517 C C . ARG A 1 313 ? -15.398 -32.281 12.578 1 97.12 313 ARG A C 1
ATOM 2519 O O . ARG A 1 313 ? -14.352 -31.859 13.07 1 97.12 313 ARG A O 1
ATOM 2526 N N . SER A 1 314 ? -16.062 -33.281 13.102 1 96.81 314 SER A N 1
ATOM 2527 C CA . SER A 1 314 ? -15.508 -34 14.234 1 96.81 314 SER A CA 1
ATOM 2528 C C . SER A 1 314 ? -14.305 -34.844 13.812 1 96.81 314 SER A C 1
ATOM 2530 O O . SER A 1 314 ? -13.422 -35.125 14.633 1 96.81 314 SER A O 1
ATOM 2532 N N . VAL A 1 315 ? -14.227 -35.219 12.547 1 97.38 315 VAL A N 1
ATOM 2533 C CA . VAL A 1 315 ? -13.133 -36 12.008 1 97.38 315 VAL A CA 1
ATOM 2534 C C . VAL A 1 315 ? -12.25 -35.156 11.109 1 97.38 315 VAL A C 1
ATOM 2536 O O . VAL A 1 315 ? -11.031 -35.312 11.094 1 97.38 315 VAL A O 1
ATOM 2539 N N . TYR A 1 316 ? -12.867 -34.25 10.438 1 98 316 TYR A N 1
ATOM 2540 C CA . TYR A 1 316 ? -12.195 -33.281 9.594 1 98 316 TYR A CA 1
ATOM 2541 C C . TYR A 1 316 ? -12.555 -31.859 10.023 1 98 316 TYR A C 1
ATOM 2543 O O . TYR A 1 316 ? -13.383 -31.203 9.383 1 98 316 TYR A O 1
ATOM 2551 N N . PRO A 1 317 ? -11.82 -31.359 10.883 1 97.81 317 PRO A N 1
ATOM 2552 C CA . PRO A 1 317 ? -12.18 -30.078 11.461 1 97.81 317 PRO A CA 1
ATOM 2553 C C . PRO A 1 317 ? -12.211 -28.953 10.43 1 97.81 317 PRO A C 1
ATOM 2555 O O . PRO A 1 317 ? -12.922 -27.953 10.609 1 97.81 317 PRO A O 1
ATOM 2558 N N . ASN A 1 318 ? -11.508 -29.078 9.32 1 97.81 318 ASN A N 1
ATOM 2559 C CA . ASN A 1 318 ? -11.43 -28.031 8.312 1 97.81 318 ASN A CA 1
ATOM 2560 C C . ASN A 1 318 ? -12.25 -28.375 7.074 1 97.81 318 ASN A C 1
ATOM 2562 O O . ASN A 1 318 ? -11.93 -27.922 5.969 1 97.81 318 ASN A O 1
ATOM 2566 N N . ALA A 1 319 ? -13.242 -29.188 7.277 1 97.5 319 ALA A N 1
ATOM 2567 C CA . ALA A 1 319 ? -14.156 -29.453 6.168 1 97.5 319 ALA A CA 1
ATOM 2568 C C . ALA A 1 319 ? -14.797 -28.156 5.668 1 97.5 319 ALA A C 1
ATOM 2570 O O . ALA A 1 319 ? -15.297 -27.359 6.465 1 97.5 319 ALA A O 1
ATOM 2571 N N . MET A 1 320 ? -14.812 -28.016 4.332 1 96 320 MET A N 1
ATOM 2572 C CA . MET A 1 320 ? -15.188 -26.719 3.781 1 96 320 MET A CA 1
ATOM 2573 C C . MET A 1 320 ? -16.531 -26.797 3.07 1 96 320 MET A C 1
ATOM 2575 O O . MET A 1 320 ? -17.234 -25.797 2.965 1 96 320 MET A O 1
ATOM 2579 N N . HIS A 1 321 ? -16.844 -27.922 2.576 1 94.25 321 HIS A N 1
ATOM 2580 C CA . HIS A 1 321 ? -18.047 -28.062 1.774 1 94.25 321 HIS A CA 1
ATOM 2581 C C . HIS A 1 321 ? -18.531 -29.5 1.739 1 94.25 321 HIS A C 1
ATOM 2583 O O . HIS A 1 321 ? -17.703 -30.438 1.75 1 94.25 321 HIS A O 1
ATOM 2589 N N . ILE A 1 322 ? -19.891 -29.641 1.747 1 93.56 322 ILE A N 1
ATOM 2590 C CA . ILE A 1 322 ? -20.484 -30.969 1.608 1 93.56 322 ILE A CA 1
ATOM 2591 C C . ILE A 1 322 ? -21.453 -30.984 0.428 1 93.56 322 ILE A C 1
ATOM 2593 O O . ILE A 1 322 ? -22.297 -30.094 0.297 1 93.56 322 ILE A O 1
ATOM 2597 N N . GLU A 1 323 ? -21.203 -31.875 -0.412 1 90.12 323 GLU A N 1
ATOM 2598 C CA . GLU A 1 323 ? -22.094 -32.125 -1.531 1 90.12 323 GLU A CA 1
ATOM 2599 C C . GLU A 1 323 ? -22.797 -33.469 -1.398 1 90.12 323 GLU A C 1
ATOM 2601 O O . GLU A 1 323 ? -22.172 -34.469 -0.992 1 90.12 323 GLU A O 1
ATOM 2606 N N . LYS A 1 324 ? -24.188 -33.438 -1.645 1 83.31 324 LYS A N 1
ATOM 2607 C CA . LYS A 1 324 ? -24.953 -34.688 -1.6 1 83.31 324 LYS A CA 1
ATOM 2608 C C . LYS A 1 324 ? -25.234 -35.219 -3.006 1 83.31 324 LYS A C 1
ATOM 2610 O O . LYS A 1 324 ? -25.484 -34.438 -3.924 1 83.31 324 LYS A O 1
ATOM 2615 N N . ARG A 1 325 ? -24.953 -36.469 -3.18 1 70.75 325 ARG A N 1
ATOM 2616 C CA . ARG A 1 325 ? -25.328 -37.062 -4.453 1 70.75 325 ARG A CA 1
ATOM 2617 C C . ARG A 1 325 ? -26.828 -37.031 -4.668 1 70.75 325 ARG A C 1
ATOM 2619 O O . ARG A 1 325 ? -27.609 -37.406 -3.779 1 70.75 325 ARG A O 1
ATOM 2626 N N . VAL A 1 326 ? -27.344 -36.156 -5.41 1 56.78 326 VAL A N 1
ATOM 2627 C CA . VAL A 1 326 ? -28.766 -36.188 -5.75 1 56.78 326 VAL A CA 1
ATOM 2628 C C . VAL A 1 326 ? -29.078 -37.406 -6.574 1 56.78 326 VAL A C 1
ATOM 2630 O O . VAL A 1 326 ? -28.391 -37.719 -7.559 1 56.78 326 VAL A O 1
ATOM 2633 N N . GLN A 1 327 ? -29.594 -38.406 -6.062 1 49.09 327 GLN A N 1
ATOM 2634 C CA . GLN A 1 327 ? -30.203 -39.438 -6.91 1 49.09 327 GLN A CA 1
ATOM 2635 C C . GLN A 1 327 ? -31.062 -38.812 -8 1 49.09 327 GLN A C 1
ATOM 2637 O O . GLN A 1 327 ? -31.984 -38.031 -7.711 1 49.09 327 GLN A O 1
ATOM 2642 N N . ILE A 1 328 ? -30.516 -38.594 -9.188 1 43 328 ILE A N 1
ATOM 2643 C CA . ILE A 1 328 ? -31.375 -38.375 -10.344 1 43 328 ILE A CA 1
ATOM 2644 C C . ILE A 1 328 ? -32.5 -39.406 -10.336 1 43 328 ILE A C 1
ATOM 2646 O O . ILE A 1 328 ? -32.281 -40.594 -10.531 1 43 328 ILE A O 1
ATOM 2650 N N . GLN A 1 329 ? -33.438 -39.469 -9.578 1 36.72 329 GLN A N 1
ATOM 2651 C CA . GLN A 1 329 ? -34.656 -40.094 -10.078 1 36.72 329 GLN A CA 1
ATOM 2652 C C . GLN A 1 329 ? -34.969 -39.625 -11.492 1 36.72 329 GLN A C 1
ATOM 2654 O O . GLN A 1 329 ? -34.812 -38.438 -11.805 1 36.72 329 GLN A O 1
ATOM 2659 N N . GLN A 1 330 ? -35 -40.656 -12.453 1 34.34 330 GLN A N 1
ATOM 2660 C CA . GLN A 1 330 ? -35.656 -40.625 -13.758 1 34.34 330 GLN A CA 1
ATOM 2661 C C . GLN A 1 330 ? -37 -39.875 -13.68 1 34.34 330 GLN A C 1
ATOM 2663 O O . GLN A 1 330 ? -38.062 -40.469 -13.672 1 34.34 330 GLN A O 1
ATOM 2668 N N . ARG A 1 331 ? -37.375 -38.969 -13 1 33.41 331 ARG A N 1
ATOM 2669 C CA . ARG A 1 331 ? -38.594 -38.375 -13.508 1 33.41 331 ARG A CA 1
ATOM 2670 C C . ARG A 1 331 ? -38.438 -37.969 -14.969 1 33.41 331 ARG A C 1
ATOM 2672 O O . ARG A 1 331 ? -37.438 -37.375 -15.359 1 33.41 331 ARG A O 1
ATOM 2679 N N . THR A 1 332 ? -39.094 -38.688 -16.016 1 29.75 332 THR A N 1
ATOM 2680 C CA . THR A 1 332 ? -39.5 -38.344 -17.375 1 29.75 332 THR A CA 1
ATOM 2681 C C . THR A 1 332 ? -39.75 -36.875 -17.516 1 29.75 332 THR A C 1
ATOM 2683 O O . THR A 1 332 ? -40.156 -36.406 -18.594 1 29.75 332 THR A O 1
ATOM 2686 N N . LYS A 1 333 ? -40.562 -36.125 -16.547 1 32.31 333 LYS A N 1
ATOM 2687 C CA . LYS A 1 333 ? -40.938 -34.906 -17.25 1 32.31 333 LYS A CA 1
ATOM 2688 C C . LYS A 1 333 ? -39.75 -34.188 -17.828 1 32.31 333 LYS A C 1
ATOM 2690 O O . LYS A 1 333 ? -38.625 -34.281 -17.281 1 32.31 333 LYS A O 1
ATOM 2695 N N . GLU A 1 334 ? -39.75 -33.594 -19.047 1 31.92 334 GLU A N 1
ATOM 2696 C CA . GLU A 1 334 ? -39.25 -32.531 -19.922 1 31.92 334 GLU A CA 1
ATOM 2697 C C . GLU A 1 334 ? -38.688 -31.375 -19.109 1 31.92 334 GLU A C 1
ATOM 2699 O O . GLU A 1 334 ? -38.344 -30.328 -19.672 1 31.92 334 GLU A O 1
ATOM 2704 N N . ASP A 1 335 ? -39.062 -31.25 -17.797 1 33.34 335 ASP A N 1
ATOM 2705 C CA . ASP A 1 335 ? -38.938 -29.844 -17.422 1 33.34 335 ASP A CA 1
ATOM 2706 C C . ASP A 1 335 ? -37.469 -29.406 -17.406 1 33.34 335 ASP A C 1
ATOM 2708 O O . ASP A 1 335 ? -36.562 -30.25 -17.328 1 33.34 335 ASP A O 1
ATOM 2712 N N . GLU A 1 336 ? -37.281 -28 -17.125 1 33.56 336 GLU A N 1
ATOM 2713 C CA . GLU A 1 336 ? -36.219 -27.031 -17.422 1 33.56 336 GLU A CA 1
ATOM 2714 C C . GLU A 1 336 ? -34.969 -27.312 -16.609 1 33.56 336 GLU A C 1
ATOM 2716 O O . GLU A 1 336 ? -35.062 -27.641 -15.422 1 33.56 336 GLU A O 1
ATOM 2721 N N . PRO A 1 337 ? -33.906 -27.734 -17.234 1 30.02 337 PRO A N 1
ATOM 2722 C CA . PRO A 1 337 ? -32.562 -27.766 -16.656 1 30.02 337 PRO A CA 1
ATOM 2723 C C . PRO A 1 337 ? -32.344 -26.688 -15.594 1 30.02 337 PRO A C 1
ATOM 2725 O O . PRO A 1 337 ? -32.469 -25.5 -15.891 1 30.02 337 PRO A O 1
ATOM 2728 N N . LYS A 1 338 ? -32.875 -26.938 -14.352 1 35.53 338 LYS A N 1
ATOM 2729 C CA . LYS A 1 338 ? -32.375 -25.984 -13.383 1 35.53 338 LYS A CA 1
ATOM 2730 C C . LYS A 1 338 ? -30.859 -25.797 -13.516 1 35.53 338 LYS A C 1
ATOM 2732 O O . LYS A 1 338 ? -30.094 -26.734 -13.305 1 35.53 338 LYS A O 1
ATOM 2737 N N . ILE A 1 339 ? -30.391 -24.938 -14.367 1 32.28 339 ILE A N 1
ATOM 2738 C CA . ILE A 1 339 ? -29.031 -24.422 -14.445 1 32.28 339 ILE A CA 1
ATOM 2739 C C . ILE A 1 339 ? -28.469 -24.219 -13.039 1 32.28 339 ILE A C 1
ATOM 2741 O O . ILE A 1 339 ? -29.062 -23.531 -12.219 1 32.28 339 ILE A O 1
ATOM 2745 N N . GLU A 1 340 ? -27.812 -25.141 -12.484 1 33.47 340 GLU A N 1
ATOM 2746 C CA . GLU A 1 340 ? -27.078 -24.953 -11.242 1 33.47 340 GLU A CA 1
ATOM 2747 C C . GLU A 1 340 ? -26.469 -23.547 -11.18 1 33.47 340 GLU A C 1
ATOM 2749 O O . GLU A 1 340 ? -25.562 -23.219 -11.953 1 33.47 340 GLU A O 1
ATOM 2754 N N . ARG A 1 341 ? -27.172 -22.609 -10.594 1 37.69 341 ARG A N 1
ATOM 2755 C CA . ARG A 1 341 ? -26.859 -21.203 -10.422 1 37.69 341 ARG A CA 1
ATOM 2756 C C . ARG A 1 341 ? -25.469 -21.016 -9.805 1 37.69 341 ARG A C 1
ATOM 2758 O O . ARG A 1 341 ? -24.891 -19.938 -9.891 1 37.69 341 ARG A O 1
ATOM 2765 N N . HIS A 1 342 ? -25.016 -22.031 -9.133 1 40.56 342 HIS A N 1
ATOM 2766 C CA . HIS A 1 342 ? -23.781 -21.828 -8.383 1 40.56 342 HIS A CA 1
ATOM 2767 C C . HIS A 1 342 ? -22.578 -21.844 -9.312 1 40.56 342 HIS A C 1
ATOM 2769 O O . HIS A 1 342 ? -21.469 -21.484 -8.898 1 40.56 342 HIS A O 1
ATOM 2775 N N . LYS A 1 343 ? -22.672 -22.312 -10.5 1 43.09 343 LYS A N 1
ATOM 2776 C CA . LYS A 1 343 ? -21.562 -22.391 -11.453 1 43.09 343 LYS A CA 1
ATOM 2777 C C . LYS A 1 343 ? -21.641 -21.281 -12.492 1 43.09 343 LYS A C 1
ATOM 2779 O O . LYS A 1 343 ? -20.922 -21.297 -13.484 1 43.09 343 LYS A O 1
ATOM 2784 N N . LEU A 1 344 ? -22.625 -20.438 -12.367 1 42.25 344 LEU A N 1
ATOM 2785 C CA . LEU A 1 344 ? -22.766 -19.406 -13.391 1 42.25 344 LEU A CA 1
ATOM 2786 C C . LEU A 1 344 ? -21.797 -18.266 -13.148 1 42.25 344 LEU A C 1
ATOM 2788 O O . LEU A 1 344 ? -21.547 -17.891 -11.992 1 42.25 344 LEU A O 1
ATOM 2792 N N . SER A 1 345 ? -21.078 -17.922 -14.164 1 49.28 345 SER A N 1
ATOM 2793 C CA . SER A 1 345 ? -20.25 -16.719 -14.141 1 49.28 345 SER A CA 1
ATOM 2794 C C . SER A 1 345 ? -21.062 -15.5 -13.688 1 49.28 345 SER A C 1
ATOM 2796 O O . SER A 1 345 ? -22.297 -15.523 -13.711 1 49.28 345 SER A O 1
ATOM 2798 N N . ASP A 1 346 ? -20.453 -14.633 -13.07 1 50.06 346 ASP A N 1
ATOM 2799 C CA . ASP A 1 346 ? -21.141 -13.398 -12.703 1 50.06 346 ASP A CA 1
ATOM 2800 C C . ASP A 1 346 ? -22.078 -12.938 -13.828 1 50.06 346 ASP A C 1
ATOM 2802 O O . ASP A 1 346 ? -23.188 -12.469 -13.562 1 50.06 346 ASP A O 1
ATOM 2806 N N . LYS A 1 347 ? -21.641 -13.18 -14.969 1 55.62 347 LYS A N 1
ATOM 2807 C CA . LYS A 1 347 ? -22.438 -12.828 -16.141 1 55.62 347 LYS A CA 1
ATOM 2808 C C . LYS A 1 347 ? -23.672 -13.727 -16.25 1 55.62 347 LYS A C 1
ATOM 2810 O O . LYS A 1 347 ? -24.781 -13.25 -16.516 1 55.62 347 LYS A O 1
ATOM 2815 N N . GLU A 1 348 ? -23.406 -14.984 -16.047 1 57.78 348 GLU A N 1
ATOM 2816 C CA . GLU A 1 348 ? -24.5 -15.93 -16.156 1 57.78 348 GLU A CA 1
ATOM 2817 C C . GLU A 1 348 ? -25.5 -15.758 -15.016 1 57.78 348 GLU A C 1
ATOM 2819 O O . GLU A 1 348 ? -26.703 -15.867 -15.211 1 57.78 348 GLU A O 1
ATOM 2824 N N . LEU A 1 349 ? -24.906 -15.383 -13.953 1 53.47 349 LEU A N 1
ATOM 2825 C CA . LEU A 1 349 ? -25.75 -15.125 -12.789 1 53.47 349 LEU A CA 1
ATOM 2826 C C . LEU A 1 349 ? -26.609 -13.883 -13.008 1 53.47 349 LEU A C 1
ATOM 2828 O O . LEU A 1 349 ? -27.797 -13.875 -12.648 1 53.47 349 LEU A O 1
ATOM 2832 N N . PHE A 1 350 ? -26.031 -12.945 -13.531 1 57.5 350 PHE A N 1
ATOM 2833 C CA . PHE A 1 350 ? -26.797 -11.742 -13.852 1 57.5 350 PHE A CA 1
ATOM 2834 C C . PHE A 1 350 ? -27.844 -12.039 -14.906 1 57.5 350 PHE A C 1
ATOM 2836 O O . PHE A 1 350 ? -28.984 -11.57 -14.805 1 57.5 350 PHE A O 1
ATOM 2843 N N . LYS A 1 351 ? -27.438 -12.781 -15.898 1 59.06 351 LYS A N 1
ATOM 2844 C CA . LYS A 1 351 ? -28.406 -13.148 -16.938 1 59.06 351 LYS A CA 1
ATOM 2845 C C . LYS A 1 351 ? -29.594 -13.906 -16.328 1 59.06 351 LYS A C 1
ATOM 2847 O O . LYS A 1 351 ? -30.75 -13.633 -16.672 1 59.06 351 LYS A O 1
ATOM 2852 N N . ALA A 1 352 ? -29.25 -14.719 -15.461 1 56.34 352 ALA A N 1
ATOM 2853 C CA . ALA A 1 352 ? -30.281 -15.516 -14.812 1 56.34 352 ALA A CA 1
ATOM 2854 C C . ALA A 1 352 ? -31.156 -14.648 -13.906 1 56.34 352 ALA A C 1
ATOM 2856 O O . ALA A 1 352 ? -32.375 -14.789 -13.898 1 56.34 352 ALA A O 1
ATOM 2857 N N . PHE A 1 353 ? -30.516 -13.773 -13.273 1 52.5 353 PHE A N 1
ATOM 2858 C CA . PHE A 1 353 ? -31.234 -12.852 -12.406 1 52.5 353 PHE A CA 1
ATOM 2859 C C . PHE A 1 353 ? -32.156 -11.945 -13.219 1 52.5 353 PHE A C 1
ATOM 2861 O O . PHE A 1 353 ? -33.312 -11.727 -12.852 1 52.5 353 PHE A O 1
ATOM 2868 N N . TYR A 1 354 ? -31.578 -11.383 -14.203 1 52.69 354 TYR A N 1
ATOM 2869 C CA . TYR A 1 354 ? -32.344 -10.531 -15.117 1 52.69 354 TYR A CA 1
ATOM 2870 C C . TYR A 1 354 ? -33.562 -11.273 -15.664 1 52.69 354 TYR A C 1
ATOM 2872 O O . TYR A 1 354 ? -34.656 -10.727 -15.695 1 52.69 354 TYR A O 1
ATOM 2880 N N . GLU A 1 355 ? -33.25 -12.445 -16.031 1 57.5 355 GLU A N 1
ATOM 2881 C CA . GLU A 1 355 ? -34.344 -13.258 -16.547 1 57.5 355 GLU A CA 1
ATOM 2882 C C . GLU A 1 355 ? -35.375 -13.539 -15.477 1 57.5 355 GLU A C 1
ATOM 2884 O O . GLU A 1 355 ? -36.594 -13.539 -15.75 1 57.5 355 GLU A O 1
ATOM 2889 N N . ASP A 1 356 ? -34.906 -13.711 -14.359 1 52.06 356 ASP A N 1
ATOM 2890 C CA . ASP A 1 356 ? -35.781 -14.008 -13.242 1 52.06 356 ASP A CA 1
ATOM 2891 C C . ASP A 1 356 ? -36.656 -12.789 -12.883 1 52.06 356 ASP A C 1
ATOM 2893 O O . ASP A 1 356 ? -37.812 -12.922 -12.555 1 52.06 356 ASP A O 1
ATOM 2897 N N . VAL A 1 357 ? -36.062 -11.703 -13.016 1 50.12 357 VAL A N 1
ATOM 2898 C CA . VAL A 1 357 ? -36.75 -10.484 -12.594 1 50.12 357 VAL A CA 1
ATOM 2899 C C . VAL A 1 357 ? -37.625 -9.961 -13.734 1 50.12 357 VAL A C 1
ATOM 2901 O O . VAL A 1 357 ? -38.75 -9.547 -13.523 1 50.12 357 VAL A O 1
ATOM 2904 N N . LYS A 1 358 ? -37 -10.055 -14.852 1 53.59 358 LYS A N 1
ATOM 2905 C CA . LYS A 1 358 ? -37.719 -9.445 -15.969 1 53.59 358 LYS A CA 1
ATOM 2906 C C . LYS A 1 358 ? -38.469 -10.492 -16.781 1 53.59 358 LYS A C 1
ATOM 2908 O O . LYS A 1 358 ? -39.344 -10.148 -17.594 1 53.59 358 LYS A O 1
ATOM 2913 N N . GLY A 1 359 ? -38.219 -11.852 -16.453 1 55.41 359 GLY A N 1
ATOM 2914 C CA . GLY A 1 359 ? -38.906 -12.938 -17.109 1 55.41 359 GLY A CA 1
ATOM 2915 C C . GLY A 1 359 ? -38.438 -13.172 -18.531 1 55.41 359 GLY A C 1
ATOM 2916 O O . GLY A 1 359 ? -39 -13.992 -19.266 1 55.41 359 GLY A O 1
ATOM 2917 N N . GLU A 1 360 ? -37.594 -12.242 -19.094 1 59.66 360 GLU A N 1
ATOM 2918 C CA . GLU A 1 360 ? -37.031 -12.383 -20.422 1 59.66 360 GLU A CA 1
ATOM 2919 C C . GLU A 1 360 ? -35.5 -12.305 -20.391 1 59.66 360 GLU A C 1
ATOM 2921 O O . GLU A 1 360 ? -34.938 -11.766 -19.438 1 59.66 360 GLU A O 1
ATOM 2926 N N . ALA A 1 361 ? -34.906 -13.016 -21.344 1 64.44 361 ALA A N 1
ATOM 2927 C CA . ALA A 1 361 ? -33.438 -12.945 -21.484 1 64.44 361 ALA A CA 1
ATOM 2928 C C . ALA A 1 361 ? -33 -11.523 -21.812 1 64.44 361 ALA A C 1
ATOM 2930 O O . ALA A 1 361 ? -33.688 -10.789 -22.516 1 64.44 361 ALA A O 1
ATOM 2931 N N . PRO A 1 362 ? -31.969 -11.023 -21.219 1 61.97 362 PRO A N 1
ATOM 2932 C CA . PRO A 1 362 ? -31.516 -9.664 -21.531 1 61.97 362 PRO A CA 1
ATOM 2933 C C . PRO A 1 362 ? -31.188 -9.469 -23 1 61.97 362 PRO A C 1
ATOM 2935 O O . PRO A 1 362 ? -30.734 -10.406 -23.672 1 61.97 362 PRO A O 1
ATOM 2938 N N . SER A 1 363 ? -31.719 -8.445 -23.547 1 61.91 363 SER A N 1
ATOM 2939 C CA . SER A 1 363 ? -31.344 -8.07 -24.906 1 61.91 363 SER A CA 1
ATOM 2940 C C . SER A 1 363 ? -29.828 -7.879 -25.031 1 61.91 363 SER A C 1
ATOM 2942 O O . SER A 1 363 ? -29.125 -7.762 -24.031 1 61.91 363 SER A O 1
ATOM 2944 N N . GLU A 1 364 ? -29.344 -8.008 -26.203 1 61.16 364 GLU A N 1
ATOM 2945 C CA . GLU A 1 364 ? -27.938 -7.805 -26.484 1 61.16 364 GLU A CA 1
ATOM 2946 C C . GLU A 1 364 ? -27.438 -6.473 -25.922 1 61.16 364 GLU A C 1
ATOM 2948 O O . GLU A 1 364 ? -26.312 -6.375 -25.438 1 61.16 364 GLU A O 1
ATOM 2953 N N . GLU A 1 365 ? -28.312 -5.547 -25.969 1 56.75 365 GLU A N 1
ATOM 2954 C CA . GLU A 1 365 ? -27.953 -4.223 -25.453 1 56.75 365 GLU A CA 1
ATOM 2955 C C . GLU A 1 365 ? -27.812 -4.234 -23.938 1 56.75 365 GLU A C 1
ATOM 2957 O O . GLU A 1 365 ? -26.875 -3.641 -23.406 1 56.75 365 GLU A O 1
ATOM 2962 N N . VAL A 1 366 ? -28.672 -4.883 -23.422 1 56.41 366 VAL A N 1
ATOM 2963 C CA . VAL A 1 366 ? -28.625 -4.973 -21.969 1 56.41 366 VAL A CA 1
ATOM 2964 C C . VAL A 1 366 ? -27.422 -5.809 -21.531 1 56.41 366 VAL A C 1
ATOM 2966 O O . VAL A 1 366 ? -26.75 -5.473 -20.562 1 56.41 366 VAL A O 1
ATOM 2969 N N . GLU A 1 367 ? -27.188 -6.797 -22.234 1 58.47 367 GLU A N 1
ATOM 2970 C CA . GLU A 1 367 ? -26.031 -7.633 -21.969 1 58.47 367 GLU A CA 1
ATOM 2971 C C . GLU A 1 367 ? -24.734 -6.832 -22.094 1 58.47 367 GLU A C 1
ATOM 2973 O O . GLU A 1 367 ? -23.812 -7.008 -21.297 1 58.47 367 GLU A O 1
ATOM 2978 N N . SER A 1 368 ? -24.719 -6.016 -23.047 1 59.53 368 SER A N 1
ATOM 2979 C CA . SER A 1 368 ? -23.531 -5.184 -23.266 1 59.53 368 SER A CA 1
ATOM 2980 C C . SER A 1 368 ? -23.344 -4.191 -22.125 1 59.53 368 SER A C 1
ATOM 2982 O O . SER A 1 368 ? -22.219 -3.971 -21.672 1 59.53 368 SER A O 1
ATOM 2984 N N . ILE A 1 369 ? -24.375 -3.645 -21.766 1 55.62 369 ILE A N 1
ATOM 2985 C CA . ILE A 1 369 ? -24.297 -2.676 -20.672 1 55.62 369 ILE A CA 1
ATOM 2986 C C . ILE A 1 369 ? -23.859 -3.371 -19.391 1 55.62 369 ILE A C 1
ATOM 2988 O O . ILE A 1 369 ? -23.016 -2.842 -18.656 1 55.62 369 ILE A O 1
ATOM 2992 N N . MET A 1 370 ? -24.391 -4.465 -19.312 1 56.34 370 MET A N 1
ATOM 2993 C CA . MET A 1 370 ? -24.047 -5.23 -18.125 1 56.34 370 MET A CA 1
ATOM 2994 C C . MET A 1 370 ? -22.578 -5.633 -18.141 1 56.34 370 MET A C 1
ATOM 2996 O O . MET A 1 370 ? -21.906 -5.594 -17.109 1 56.34 370 MET A O 1
ATOM 3000 N N . GLU A 1 371 ? -22.234 -6 -19.25 1 58.16 371 GLU A N 1
ATOM 3001 C CA . GLU A 1 371 ? -20.828 -6.32 -19.422 1 58.16 371 GLU A CA 1
ATOM 3002 C C . GLU A 1 371 ? -19.938 -5.125 -19.062 1 58.16 371 GLU A C 1
ATOM 3004 O O . GLU A 1 371 ? -18.906 -5.281 -18.422 1 58.16 371 GLU A O 1
ATOM 3009 N N . GLU A 1 372 ? -20.391 -4.047 -19.5 1 57.78 372 GLU A N 1
ATOM 3010 C CA . GLU A 1 372 ? -19.656 -2.818 -19.203 1 57.78 372 GLU A CA 1
ATOM 3011 C C . GLU A 1 372 ? -19.656 -2.525 -17.703 1 57.78 372 GLU A C 1
ATOM 3013 O O . GLU A 1 372 ? -18.641 -2.125 -17.141 1 57.78 372 GLU A O 1
ATOM 3018 N N . VAL A 1 373 ? -20.766 -2.73 -17.188 1 55.06 373 VAL A N 1
ATOM 3019 C CA . VAL A 1 373 ? -20.906 -2.482 -15.758 1 55.06 373 VAL A CA 1
ATOM 3020 C C . VAL A 1 373 ? -20.016 -3.457 -14.977 1 55.06 373 VAL A C 1
ATOM 3022 O O . VAL A 1 373 ? -19.344 -3.066 -14.023 1 55.06 373 VAL A O 1
ATOM 3025 N N . PHE A 1 374 ? -20.078 -4.668 -15.438 1 54.94 374 PHE A N 1
ATOM 3026 C CA . PHE A 1 374 ? -19.266 -5.68 -14.781 1 54.94 374 PHE A CA 1
ATOM 3027 C C . PHE A 1 374 ? -17.781 -5.371 -14.945 1 54.94 374 PHE A C 1
ATOM 3029 O O . PHE A 1 374 ? -17 -5.566 -14.023 1 54.94 374 PHE A O 1
ATOM 3036 N N . GLU A 1 375 ? -17.5 -4.953 -16.047 1 56.09 375 GLU A N 1
ATOM 3037 C CA . GLU A 1 375 ? -16.125 -4.543 -16.297 1 56.09 375 GLU A CA 1
ATOM 3038 C C . GLU A 1 375 ? -15.711 -3.393 -15.391 1 56.09 375 GLU A C 1
ATOM 3040 O O . GLU A 1 375 ? -14.586 -3.369 -14.875 1 56.09 375 GLU A O 1
ATOM 3045 N N . ASP A 1 376 ? -16.609 -2.531 -15.305 1 54.47 376 ASP A N 1
ATOM 3046 C CA . ASP A 1 376 ? -16.359 -1.372 -14.453 1 54.47 376 ASP A CA 1
ATOM 3047 C C . ASP A 1 376 ? -16.188 -1.792 -12.992 1 54.47 376 ASP A C 1
ATOM 3049 O O . ASP A 1 376 ? -15.328 -1.264 -12.289 1 54.47 376 ASP A O 1
ATOM 3053 N N . LEU A 1 377 ? -17 -2.719 -12.664 1 52.31 377 LEU A N 1
ATOM 3054 C CA . LEU A 1 377 ? -16.922 -3.219 -11.289 1 52.31 377 LEU A CA 1
ATOM 3055 C C . LEU A 1 377 ? -15.602 -3.945 -11.055 1 52.31 377 LEU A C 1
ATOM 3057 O O . LEU A 1 377 ? -15 -3.807 -9.984 1 52.31 377 LEU A O 1
ATOM 3061 N N . LEU A 1 378 ? -15.312 -4.672 -12.008 1 52.41 378 LEU A N 1
ATOM 3062 C CA . LEU A 1 378 ? -14.039 -5.383 -11.93 1 52.41 378 LEU A CA 1
ATOM 3063 C C . LEU A 1 378 ? -12.875 -4.398 -11.859 1 52.41 378 LEU A C 1
ATOM 3065 O O . LEU A 1 378 ? -11.914 -4.629 -11.125 1 52.41 378 LEU A O 1
ATOM 3069 N N . GLN A 1 379 ? -13.023 -3.396 -12.578 1 53.19 379 GLN A N 1
ATOM 3070 C CA . GLN A 1 379 ? -11.992 -2.365 -12.578 1 53.19 379 GLN A CA 1
ATOM 3071 C C . GLN A 1 379 ? -11.961 -1.62 -11.25 1 53.19 379 GLN A C 1
ATOM 3073 O O . GLN A 1 379 ? -10.883 -1.267 -10.758 1 53.19 379 GLN A O 1
ATOM 3078 N N . GLU A 1 380 ? -13.039 -1.402 -10.742 1 54.03 380 GLU A N 1
ATOM 3079 C CA . GLU A 1 380 ? -13.133 -0.707 -9.461 1 54.03 380 GLU A CA 1
ATOM 3080 C C . GLU A 1 380 ? -12.484 -1.519 -8.344 1 54.03 380 GLU A C 1
ATOM 3082 O O . GLU A 1 380 ? -11.883 -0.954 -7.43 1 54.03 380 GLU A O 1
ATOM 3087 N N . ASP A 1 381 ? -12.648 -2.805 -8.445 1 50.09 381 ASP A N 1
ATOM 3088 C CA . ASP A 1 381 ? -12.055 -3.666 -7.426 1 50.09 381 ASP A CA 1
ATOM 3089 C C . ASP A 1 381 ? -10.531 -3.637 -7.508 1 50.09 381 ASP A C 1
ATOM 3091 O O . ASP A 1 381 ? -9.844 -3.98 -6.543 1 50.09 381 ASP A O 1
ATOM 3095 N N . ARG A 1 382 ? -10.141 -3.223 -8.711 1 49.97 382 ARG A N 1
ATOM 3096 C CA . ARG A 1 382 ? -8.703 -3.186 -8.938 1 49.97 382 ARG A CA 1
ATOM 3097 C C . ARG A 1 382 ? -8.125 -1.82 -8.578 1 49.97 382 ARG A C 1
ATOM 3099 O O . ARG A 1 382 ? -6.906 -1.646 -8.539 1 49.97 382 ARG A O 1
ATOM 3106 N N . SER A 1 383 ? -8.938 -0.779 -8.492 1 51.44 383 SER A N 1
ATOM 3107 C CA . SER A 1 383 ? -8.469 0.563 -8.164 1 51.44 383 SER A CA 1
ATOM 3108 C C . SER A 1 383 ? -8.344 0.756 -6.66 1 51.44 383 SER A C 1
ATOM 3110 O O . SER A 1 383 ? -9.141 0.209 -5.891 1 51.44 383 SER A O 1
ATOM 3112 N N . MET B 1 1 ? 22.078 21.969 11.5 1 98.12 1 MET B N 1
ATOM 3113 C CA . MET B 1 1 ? 21.219 21.141 10.648 1 98.12 1 MET B CA 1
ATOM 3114 C C . MET B 1 1 ? 19.938 21.891 10.281 1 98.12 1 MET B C 1
ATOM 3116 O O . MET B 1 1 ? 19.312 22.516 11.141 1 98.12 1 MET B O 1
ATOM 3120 N N . LYS B 1 2 ? 19.562 21.875 9.031 1 98.62 2 LYS B N 1
ATOM 3121 C CA . LYS B 1 2 ? 18.312 22.438 8.555 1 98.62 2 LYS B CA 1
ATOM 3122 C C . LYS B 1 2 ? 17.266 21.344 8.312 1 98.62 2 LYS B C 1
ATOM 3124 O O . LYS B 1 2 ? 17.5 20.422 7.516 1 98.62 2 LYS B O 1
ATOM 3129 N N . ILE B 1 3 ? 16.125 21.484 9.008 1 98.88 3 ILE B N 1
ATOM 3130 C CA . ILE B 1 3 ? 15.062 20.484 8.945 1 98.88 3 ILE B CA 1
ATOM 3131 C C . ILE B 1 3 ? 13.781 21.125 8.414 1 98.88 3 ILE B C 1
ATOM 3133 O O . ILE B 1 3 ? 13.383 22.188 8.867 1 98.88 3 ILE B O 1
ATOM 3137 N N . PHE B 1 4 ? 13.172 20.531 7.402 1 98.94 4 PHE B N 1
ATOM 3138 C CA . PHE B 1 4 ? 11.797 20.859 7.043 1 98.94 4 PHE B CA 1
ATOM 3139 C C . PHE B 1 4 ? 10.812 19.922 7.742 1 98.94 4 PHE B C 1
ATOM 3141 O O . PHE B 1 4 ? 10.906 18.703 7.609 1 98.94 4 PHE B O 1
ATOM 3148 N N . HIS B 1 5 ? 9.969 20.516 8.547 1 98.94 5 HIS B N 1
ATOM 3149 C CA . HIS B 1 5 ? 8.992 19.781 9.336 1 98.94 5 HIS B CA 1
ATOM 3150 C C . HIS B 1 5 ? 7.574 20.031 8.828 1 98.94 5 HIS B C 1
ATOM 3152 O O . HIS B 1 5 ? 7.102 21.172 8.859 1 98.94 5 HIS B O 1
ATOM 3158 N N . THR B 1 6 ? 6.902 18.969 8.297 1 98.94 6 THR B N 1
ATOM 3159 C CA . THR B 1 6 ? 5.516 19.016 7.852 1 98.94 6 THR B CA 1
ATOM 3160 C C . THR B 1 6 ? 4.73 17.828 8.406 1 98.94 6 THR B C 1
ATOM 3162 O O . THR B 1 6 ? 5.305 16.938 9.039 1 98.94 6 THR B O 1
ATOM 3165 N N . ALA B 1 7 ? 3.43 17.875 8.305 1 98.81 7 ALA B N 1
ATOM 3166 C CA . ALA B 1 7 ? 2.551 16.812 8.773 1 98.81 7 ALA B CA 1
ATOM 3167 C C . ALA B 1 7 ? 1.146 16.953 8.195 1 98.81 7 ALA B C 1
ATOM 3169 O O . ALA B 1 7 ? 0.827 17.969 7.582 1 98.81 7 ALA B O 1
ATOM 3170 N N . ASP B 1 8 ? 0.365 15.883 8.359 1 98.75 8 ASP B N 1
ATOM 3171 C CA . ASP B 1 8 ? -1.078 15.914 8.141 1 98.75 8 ASP B CA 1
ATOM 3172 C C . ASP B 1 8 ? -1.406 16.312 6.703 1 98.75 8 ASP B C 1
ATOM 3174 O O . ASP B 1 8 ? -2.221 17.219 6.473 1 98.75 8 ASP B O 1
ATOM 3178 N N . TRP B 1 9 ? -0.771 15.617 5.793 1 98.88 9 TRP B N 1
ATOM 3179 C CA . TRP B 1 9 ? -1.042 15.852 4.379 1 98.88 9 TRP B CA 1
ATOM 3180 C C . TRP B 1 9 ? -2.453 15.406 4.012 1 98.88 9 TRP B C 1
ATOM 3182 O O . TRP B 1 9 ? -3.088 15.992 3.131 1 98.88 9 TRP B O 1
ATOM 3192 N N . HIS B 1 10 ? -2.91 14.375 4.641 1 98.62 10 HIS B N 1
ATOM 3193 C CA . HIS B 1 10 ? -4.25 13.836 4.441 1 98.62 10 HIS B CA 1
ATOM 3194 C C . HIS B 1 10 ? -4.539 13.609 2.961 1 98.62 10 HIS B C 1
ATOM 3196 O O . HIS B 1 10 ? -5.598 14 2.461 1 98.62 10 HIS B O 1
ATOM 3202 N N . LEU B 1 11 ? -3.615 13.023 2.279 1 98.81 11 LEU B N 1
ATOM 3203 C CA . LEU B 1 11 ? -3.803 12.789 0.851 1 98.81 11 LEU B CA 1
ATOM 3204 C C . LEU B 1 11 ? -5.035 11.938 0.594 1 98.81 11 LEU B C 1
ATOM 3206 O O . LEU B 1 11 ? -5.234 10.906 1.25 1 98.81 11 LEU B O 1
ATOM 3210 N N . GLY B 1 12 ? -5.848 12.375 -0.352 1 97.88 12 GLY B N 1
ATOM 3211 C CA . GLY B 1 12 ? -7.094 11.695 -0.67 1 97.88 12 GLY B CA 1
ATOM 3212 C C . GLY B 1 12 ? -8.281 12.242 0.099 1 97.88 12 GLY B C 1
ATOM 3213 O O . GLY B 1 12 ? -9.383 11.688 0.024 1 97.88 12 GLY B O 1
ATOM 3214 N N . LYS B 1 13 ? -8.148 13.336 0.74 1 97.19 13 LYS B N 1
ATOM 3215 C CA . LYS B 1 13 ? -9.188 13.93 1.573 1 97.19 13 LYS B CA 1
ATOM 3216 C C . LYS B 1 13 ? -10.367 14.406 0.726 1 97.19 13 LYS B C 1
ATOM 3218 O O . LYS B 1 13 ? -10.172 14.961 -0.359 1 97.19 13 LYS B O 1
ATOM 3223 N N . LEU B 1 14 ? -11.578 14.164 1.263 1 94.44 14 LEU B N 1
ATOM 3224 C CA . LEU B 1 14 ? -12.812 14.75 0.748 1 94.44 14 LEU B CA 1
ATOM 3225 C C . LEU B 1 14 ? -13.305 15.875 1.65 1 94.44 14 LEU B C 1
ATOM 3227 O O . LEU B 1 14 ? -13.383 15.711 2.869 1 94.44 14 LEU B O 1
ATOM 3231 N N . VAL B 1 15 ? -13.547 17 1.085 1 95.25 15 VAL B N 1
ATOM 3232 C CA . VAL B 1 15 ? -14.18 18.109 1.784 1 95.25 15 VAL B CA 1
ATOM 3233 C C . VAL B 1 15 ? -15.531 18.422 1.145 1 95.25 15 VAL B C 1
ATOM 3235 O O . VAL B 1 15 ? -15.594 18.875 0.002 1 95.25 15 VAL B O 1
ATOM 3238 N N . GLN B 1 16 ? -16.547 18.156 1.825 1 92.12 16 GLN B N 1
ATOM 3239 C CA . GLN B 1 16 ? -17.906 18.344 1.317 1 92.12 16 GLN B CA 1
ATOM 3240 C C . GLN B 1 16 ? -18.094 17.656 -0.032 1 92.12 16 GLN B C 1
ATOM 3242 O O . GLN B 1 16 ? -18.594 18.25 -0.982 1 92.12 16 GLN B O 1
ATOM 3247 N N . GLY B 1 17 ? -17.594 16.469 -0.159 1 92.38 17 GLY B N 1
ATOM 3248 C CA . GLY B 1 17 ? -17.812 15.641 -1.335 1 92.38 17 GLY B CA 1
ATOM 3249 C C . GLY B 1 17 ? -16.812 15.914 -2.443 1 92.38 17 GLY B C 1
ATOM 3250 O O . GLY B 1 17 ? -16.844 15.258 -3.486 1 92.38 17 GLY B O 1
ATOM 3251 N N . VAL B 1 18 ? -15.938 16.844 -2.229 1 93.88 18 VAL B N 1
ATOM 3252 C CA . VAL B 1 18 ? -14.953 17.188 -3.252 1 93.88 18 VAL B CA 1
ATOM 3253 C C . VAL B 1 18 ? -13.594 16.609 -2.889 1 93.88 18 VAL B C 1
ATOM 3255 O O . VAL B 1 18 ? -13.078 16.859 -1.797 1 93.88 18 VAL B O 1
ATOM 3258 N N . TYR B 1 19 ? -12.984 15.867 -3.83 1 94.81 19 TYR B N 1
ATOM 3259 C CA . TYR B 1 19 ? -11.625 15.383 -3.615 1 94.81 19 TYR B CA 1
ATOM 3260 C C . TYR B 1 19 ? -10.617 16.531 -3.689 1 94.81 19 TYR B C 1
ATOM 3262 O O . TYR B 1 19 ? -10.617 17.297 -4.656 1 94.81 19 TYR B O 1
ATOM 3270 N N . MET B 1 20 ? -9.742 16.547 -2.781 1 97.81 20 MET B N 1
ATOM 3271 C CA . MET B 1 20 ? -8.789 17.641 -2.688 1 97.81 20 MET B CA 1
ATOM 3272 C C . MET B 1 20 ? -7.461 17.266 -3.34 1 97.81 20 MET B C 1
ATOM 3274 O O . MET B 1 20 ? -6.5 18.031 -3.291 1 97.81 20 MET B O 1
ATOM 3278 N N . THR B 1 21 ? -7.348 16.188 -4.027 1 98.19 21 THR B N 1
ATOM 3279 C CA . THR B 1 21 ? -6.086 15.602 -4.469 1 98.19 21 THR B CA 1
ATOM 3280 C C . THR B 1 21 ? -5.348 16.562 -5.402 1 98.19 21 THR B C 1
ATOM 3282 O O . THR B 1 21 ? -4.125 16.703 -5.312 1 98.19 21 THR B O 1
ATOM 3285 N N . GLU B 1 22 ? -6.074 17.219 -6.297 1 97.94 22 GLU B N 1
ATOM 3286 C CA . GLU B 1 22 ? -5.41 18.141 -7.211 1 97.94 22 GLU B CA 1
ATOM 3287 C C . GLU B 1 22 ? -4.863 19.359 -6.461 1 97.94 22 GLU B C 1
ATOM 3289 O O . GLU B 1 22 ? -3.783 19.859 -6.785 1 97.94 22 GLU B O 1
ATOM 3294 N N . ASP B 1 23 ? -5.609 19.844 -5.5 1 98.56 23 ASP B N 1
ATOM 3295 C CA . ASP B 1 23 ? -5.125 20.938 -4.656 1 98.56 23 ASP B CA 1
ATOM 3296 C C . ASP B 1 23 ? -3.914 20.5 -3.838 1 98.56 23 ASP B C 1
ATOM 3298 O O . ASP B 1 23 ? -2.965 21.266 -3.666 1 98.56 23 ASP B O 1
ATOM 3302 N N . GLN B 1 24 ? -3.98 19.281 -3.355 1 98.75 24 GLN B N 1
ATOM 3303 C CA . GLN B 1 24 ? -2.859 18.734 -2.609 1 98.75 24 GLN B CA 1
ATOM 3304 C C . GLN B 1 24 ? -1.622 18.594 -3.492 1 98.75 24 GLN B C 1
ATOM 3306 O O . GLN B 1 24 ? -0.51 18.906 -3.062 1 98.75 24 GLN B O 1
ATOM 3311 N N . ARG B 1 25 ? -1.81 18.141 -4.691 1 98.81 25 ARG B N 1
ATOM 3312 C CA . ARG B 1 25 ? -0.709 18.062 -5.645 1 98.81 25 ARG B CA 1
ATOM 3313 C C . ARG B 1 25 ? -0.056 19.422 -5.844 1 98.81 25 ARG B C 1
ATOM 3315 O O . ARG B 1 25 ? 1.172 19.531 -5.852 1 98.81 25 ARG B O 1
ATOM 3322 N N . TYR B 1 26 ? -0.885 20.422 -5.98 1 98.75 26 TYR B N 1
ATOM 3323 C CA . TYR B 1 26 ? -0.403 21.781 -6.207 1 98.75 26 TYR B CA 1
ATOM 3324 C C . TYR B 1 26 ? 0.446 22.266 -5.035 1 98.75 26 TYR B C 1
ATOM 3326 O O . TYR B 1 26 ? 1.559 22.766 -5.23 1 98.75 26 TYR B O 1
ATOM 3334 N N . ILE B 1 27 ? -0.064 22.109 -3.861 1 98.56 27 ILE B N 1
ATOM 3335 C CA . ILE B 1 27 ? 0.613 22.641 -2.686 1 98.56 27 ILE B CA 1
ATOM 3336 C C . ILE B 1 27 ? 1.888 21.844 -2.416 1 98.56 27 ILE B C 1
ATOM 3338 O O . ILE B 1 27 ? 2.895 22.406 -1.976 1 98.56 27 ILE B O 1
ATOM 3342 N N . LEU B 1 28 ? 1.892 20.562 -2.656 1 98.81 28 LEU B N 1
ATOM 3343 C CA . LEU B 1 28 ? 3.072 19.734 -2.438 1 98.81 28 LEU B CA 1
ATOM 3344 C C . LEU B 1 28 ? 4.148 20.031 -3.477 1 98.81 28 LEU B C 1
ATOM 3346 O O . LEU B 1 28 ? 5.344 19.953 -3.184 1 98.81 28 LEU B O 1
ATOM 3350 N N . LYS B 1 29 ? 3.707 20.359 -4.656 1 98.75 29 LYS B N 1
ATOM 3351 C CA . LYS B 1 29 ? 4.684 20.812 -5.641 1 98.75 29 LYS B CA 1
ATOM 3352 C C . LYS B 1 29 ? 5.418 22.062 -5.16 1 98.75 29 LYS B C 1
ATOM 3354 O O . LYS B 1 29 ? 6.633 22.172 -5.32 1 98.75 29 LYS B O 1
ATOM 3359 N N . GLN B 1 30 ? 4.672 22.969 -4.582 1 98.69 30 GLN B N 1
ATOM 3360 C CA . GLN B 1 30 ? 5.289 24.156 -3.986 1 98.69 30 GLN B CA 1
ATOM 3361 C C . GLN B 1 30 ? 6.289 23.766 -2.902 1 98.69 30 GLN B C 1
ATOM 3363 O O . GLN B 1 30 ? 7.406 24.281 -2.867 1 98.69 30 GLN B O 1
ATOM 3368 N N . PHE B 1 31 ? 5.945 22.906 -2.09 1 98.81 31 PHE B N 1
ATOM 3369 C CA . PHE B 1 31 ? 6.789 22.438 -0.996 1 98.81 31 PHE B CA 1
ATOM 3370 C C . PHE B 1 31 ? 8.062 21.812 -1.531 1 98.81 31 PHE B C 1
ATOM 3372 O O . PHE B 1 31 ? 9.164 22.094 -1.045 1 98.81 31 PHE B O 1
ATOM 3379 N N . VAL B 1 32 ? 7.914 20.938 -2.529 1 98.88 32 VAL B N 1
ATOM 3380 C CA . VAL B 1 32 ? 9.055 20.25 -3.129 1 98.88 32 VAL B CA 1
ATOM 3381 C C . VAL B 1 32 ? 9.984 21.281 -3.781 1 98.88 32 VAL B C 1
ATOM 3383 O O . VAL B 1 32 ? 11.203 21.141 -3.709 1 98.88 32 VAL B O 1
ATOM 3386 N N . ASN B 1 33 ? 9.383 22.234 -4.395 1 98.62 33 ASN B N 1
ATOM 3387 C CA . ASN B 1 33 ? 10.195 23.297 -4.973 1 98.62 33 ASN B CA 1
ATOM 3388 C C . ASN B 1 33 ? 11.008 24.031 -3.906 1 98.62 33 ASN B C 1
ATOM 3390 O O . ASN B 1 33 ? 12.164 24.406 -4.141 1 98.62 33 ASN B O 1
ATOM 3394 N N . GLU B 1 34 ? 10.359 24.234 -2.811 1 98.56 34 GLU B N 1
ATOM 3395 C CA . GLU B 1 34 ? 11.07 24.859 -1.699 1 98.56 34 GLU B CA 1
ATOM 3396 C C . GLU B 1 34 ? 12.227 23.984 -1.228 1 98.56 34 GLU B C 1
ATOM 3398 O O . GLU B 1 34 ? 13.297 24.484 -0.875 1 98.56 34 GLU B O 1
ATOM 3403 N N . ILE B 1 35 ? 12.031 22.703 -1.182 1 98.81 35 ILE B N 1
ATOM 3404 C CA . ILE B 1 35 ? 13.078 21.75 -0.818 1 98.81 35 ILE B CA 1
ATOM 3405 C C . ILE B 1 35 ? 14.234 21.859 -1.812 1 98.81 35 ILE B C 1
ATOM 3407 O O . ILE B 1 35 ? 15.406 21.875 -1.416 1 98.81 35 ILE B O 1
ATOM 3411 N N . LYS B 1 36 ? 13.898 21.906 -3.049 1 98.62 36 LYS B N 1
ATOM 3412 C CA . LYS B 1 36 ? 14.898 22.031 -4.102 1 98.62 36 LYS B CA 1
ATOM 3413 C C . LYS B 1 36 ? 15.727 23.297 -3.922 1 98.62 36 LYS B C 1
ATOM 3415 O O . LYS B 1 36 ? 16.953 23.281 -4.086 1 98.62 36 LYS B O 1
ATOM 3420 N N . GLU B 1 37 ? 15.086 24.328 -3.506 1 98.19 37 GLU B N 1
ATOM 3421 C CA . GLU B 1 37 ? 15.742 25.625 -3.383 1 98.19 37 GLU B CA 1
ATOM 3422 C C . GLU B 1 37 ? 16.578 25.703 -2.107 1 98.19 37 GLU B C 1
ATOM 3424 O O . GLU B 1 37 ? 17.719 26.156 -2.137 1 98.19 37 GLU B O 1
ATOM 3429 N N . GLU B 1 38 ? 16.016 25.188 -1.065 1 97.94 38 GLU B N 1
ATOM 3430 C CA . GLU B 1 38 ? 16.625 25.406 0.243 1 97.94 38 GLU B CA 1
ATOM 3431 C C . GLU B 1 38 ? 17.547 24.25 0.628 1 97.94 38 GLU B C 1
ATOM 3433 O O . GLU B 1 38 ? 18.391 24.391 1.507 1 97.94 38 GLU B O 1
ATOM 3438 N N . GLN B 1 39 ? 17.297 23.109 0.091 1 98.12 39 GLN B N 1
ATOM 3439 C CA . GLN B 1 39 ? 18.125 21.906 0.28 1 98.12 39 GLN B CA 1
ATOM 3440 C C . GLN B 1 39 ? 18.281 21.594 1.762 1 98.12 39 GLN B C 1
ATOM 3442 O O . GLN B 1 39 ? 19.406 21.562 2.279 1 98.12 39 GLN B O 1
ATOM 3447 N N . PRO B 1 40 ? 17.219 21.391 2.459 1 98.75 40 PRO B N 1
ATOM 3448 C CA . PRO B 1 40 ? 17.344 20.953 3.852 1 98.75 40 PRO B CA 1
ATOM 3449 C C . PRO B 1 40 ? 18.141 19.656 3.992 1 98.75 40 PRO B C 1
ATOM 3451 O O . PRO B 1 40 ? 18.281 18.906 3.02 1 98.75 40 PRO B O 1
ATOM 3454 N N . ASP B 1 41 ? 18.656 19.422 5.223 1 98.62 41 ASP B N 1
ATOM 3455 C CA . ASP B 1 41 ? 19.391 18.188 5.5 1 98.62 41 ASP B CA 1
ATOM 3456 C C . ASP B 1 41 ? 18.453 17 5.605 1 98.62 41 ASP B C 1
ATOM 3458 O O . ASP B 1 41 ? 18.844 15.859 5.352 1 98.62 41 ASP B O 1
ATOM 3462 N N . VAL B 1 42 ? 17.219 17.281 6 1 98.81 42 VAL B N 1
ATOM 3463 C CA . VAL B 1 42 ? 16.234 16.219 6.195 1 98.81 42 VAL B CA 1
ATOM 3464 C C . VAL B 1 42 ? 14.828 16.812 6.148 1 98.81 42 VAL B C 1
ATOM 3466 O O . VAL B 1 42 ? 14.617 17.953 6.539 1 98.81 42 VAL B O 1
ATOM 3469 N N . VAL B 1 43 ? 13.883 16.047 5.668 1 98.94 43 VAL B N 1
ATOM 3470 C CA . VAL B 1 43 ? 12.461 16.391 5.699 1 98.94 43 VAL B CA 1
ATOM 3471 C C . VAL B 1 43 ? 11.727 15.453 6.656 1 98.94 43 VAL B C 1
ATOM 3473 O O . VAL B 1 43 ? 11.867 14.227 6.57 1 98.94 43 VAL B O 1
ATOM 3476 N N . ILE B 1 44 ? 10.992 16.031 7.566 1 98.94 44 ILE B N 1
ATOM 3477 C CA . ILE B 1 44 ? 10.18 15.266 8.508 1 98.94 44 ILE B CA 1
ATOM 3478 C C . ILE B 1 44 ? 8.711 15.328 8.086 1 98.94 44 ILE B C 1
ATOM 3480 O O . ILE B 1 44 ? 8.172 16.422 7.848 1 98.94 44 ILE B O 1
ATOM 3484 N N . ILE B 1 45 ? 8.062 14.211 7.969 1 98.94 45 ILE B N 1
ATOM 3485 C CA . ILE B 1 45 ? 6.609 14.133 7.848 1 98.94 45 ILE B CA 1
ATOM 3486 C C . ILE B 1 45 ? 6.027 13.445 9.086 1 98.94 45 ILE B C 1
ATOM 3488 O O . ILE B 1 45 ? 6.105 12.227 9.219 1 98.94 45 ILE B O 1
ATOM 3492 N N . ALA B 1 46 ? 5.398 14.188 9.914 1 98.88 46 ALA B N 1
ATOM 3493 C CA . ALA B 1 46 ? 5.035 13.695 11.242 1 98.88 46 ALA B CA 1
ATOM 3494 C C . ALA B 1 46 ? 3.609 13.148 11.258 1 98.88 46 ALA B C 1
ATOM 3496 O O . ALA B 1 46 ? 2.809 13.516 12.117 1 98.88 46 ALA B O 1
ATOM 3497 N N . GLY B 1 47 ? 3.285 12.336 10.281 1 98.56 47 GLY B N 1
ATOM 3498 C CA . GLY B 1 47 ? 2.1 11.492 10.352 1 98.56 47 GLY B CA 1
ATOM 3499 C C . GLY B 1 47 ? 0.947 12.016 9.516 1 98.56 47 GLY B C 1
ATOM 3500 O O . GLY B 1 47 ? 0.981 13.156 9.047 1 98.56 47 GLY B O 1
ATOM 3501 N N . ASP B 1 48 ? -0.036 11.102 9.305 1 98.5 48 ASP B N 1
ATOM 3502 C CA . ASP B 1 48 ? -1.231 11.344 8.508 1 98.5 48 ASP B CA 1
ATOM 3503 C C . ASP B 1 48 ? -0.862 11.742 7.078 1 98.5 48 ASP B C 1
ATOM 3505 O O . ASP B 1 48 ? -1.31 12.781 6.586 1 98.5 48 ASP B O 1
ATOM 3509 N N . LEU B 1 49 ? -0.099 10.898 6.523 1 98.81 49 LEU B N 1
ATOM 3510 C CA . LEU B 1 49 ? 0.226 11.062 5.109 1 98.81 49 LEU B CA 1
ATOM 3511 C C . LEU B 1 49 ? -1.027 10.953 4.25 1 98.81 49 LEU B C 1
ATOM 3513 O O . LEU B 1 49 ? -1.228 11.758 3.334 1 98.81 49 LEU B O 1
ATOM 3517 N N . TYR B 1 50 ? -1.832 9.984 4.625 1 98.5 50 TYR B N 1
ATOM 3518 C CA . TYR B 1 50 ? -3.111 9.789 3.951 1 98.5 50 TYR B CA 1
ATOM 3519 C C . TYR B 1 50 ? -4.27 10.188 4.855 1 98.5 50 TYR B C 1
ATOM 3521 O O . TYR B 1 50 ? -4.094 10.352 6.062 1 98.5 50 TYR B O 1
ATOM 3529 N N . ASP B 1 51 ? -5.445 10.328 4.211 1 97.62 51 ASP B N 1
ATOM 3530 C CA . ASP B 1 51 ? -6.637 10.672 4.984 1 97.62 51 ASP B CA 1
ATOM 3531 C C . ASP B 1 51 ? -7.309 9.414 5.543 1 97.62 51 ASP B C 1
ATOM 3533 O O . ASP B 1 51 ? -8.078 9.492 6.5 1 97.62 51 ASP B O 1
ATOM 3537 N N . ARG B 1 52 ? -7.031 8.32 4.848 1 94.81 52 ARG B N 1
ATOM 3538 C CA . ARG B 1 52 ? -7.633 7.059 5.258 1 94.81 52 ARG B CA 1
ATOM 3539 C C . ARG B 1 52 ? -6.629 5.914 5.156 1 94.81 52 ARG B C 1
ATOM 3541 O O . ARG B 1 52 ? -5.652 6.004 4.406 1 94.81 52 ARG B O 1
ATOM 3548 N N . GLY B 1 53 ? -6.996 4.859 5.918 1 93.88 53 GLY B N 1
ATOM 3549 C CA . GLY B 1 53 ? -6.133 3.689 5.902 1 93.88 53 GLY B CA 1
ATOM 3550 C C . GLY B 1 53 ? -5.953 3.098 4.52 1 93.88 53 GLY B C 1
ATOM 3551 O O . GLY B 1 53 ? -4.871 2.623 4.176 1 93.88 53 GLY B O 1
ATOM 3552 N N . VAL B 1 54 ? -7 3.094 3.785 1 94.44 54 VAL B N 1
ATOM 3553 C CA . VAL B 1 54 ? -6.961 2.695 2.383 1 94.44 54 VAL B CA 1
ATOM 3554 C C . VAL B 1 54 ? -7.223 3.908 1.493 1 94.44 54 VAL B C 1
ATOM 3556 O O . VAL B 1 54 ? -8.375 4.207 1.167 1 94.44 54 VAL B O 1
ATOM 3559 N N . PRO B 1 55 ? -6.164 4.555 1.093 1 95.44 55 PRO B N 1
ATOM 3560 C CA . PRO B 1 55 ? -6.336 5.766 0.287 1 95.44 55 PRO B CA 1
ATOM 3561 C C . PRO B 1 55 ? -6.746 5.461 -1.153 1 95.44 55 PRO B C 1
ATOM 3563 O O . PRO B 1 55 ? -6.523 4.352 -1.641 1 95.44 55 PRO B O 1
ATOM 3566 N N . PRO B 1 56 ? -7.449 6.441 -1.828 1 94.19 56 PRO B N 1
ATOM 3567 C CA . PRO B 1 56 ? -7.633 6.289 -3.273 1 94.19 56 PRO B CA 1
ATOM 3568 C C . PRO B 1 56 ? -6.309 6.207 -4.027 1 94.19 56 PRO B C 1
ATOM 3570 O O . PRO B 1 56 ? -5.285 6.699 -3.543 1 94.19 56 PRO B O 1
ATOM 3573 N N . THR B 1 57 ? -6.285 5.629 -5.164 1 93.88 57 THR B N 1
ATOM 3574 C CA . THR B 1 57 ? -5.07 5.34 -5.914 1 93.88 57 THR B CA 1
ATOM 3575 C C . THR B 1 57 ? -4.348 6.629 -6.293 1 93.88 57 THR B C 1
ATOM 3577 O O . THR B 1 57 ? -3.115 6.684 -6.281 1 93.88 57 THR B O 1
ATOM 3580 N N . ASP B 1 58 ? -5.137 7.648 -6.602 1 96.62 58 ASP B N 1
ATOM 3581 C CA . ASP B 1 58 ? -4.523 8.922 -6.973 1 96.62 58 ASP B CA 1
ATOM 3582 C C . ASP B 1 58 ? -3.689 9.484 -5.824 1 96.62 58 ASP B C 1
ATOM 3584 O O . ASP B 1 58 ? -2.648 10.102 -6.051 1 96.62 58 ASP B O 1
ATOM 3588 N N . ALA B 1 59 ? -4.18 9.297 -4.641 1 98.06 59 ALA B N 1
ATOM 3589 C CA . ALA B 1 59 ? -3.434 9.734 -3.465 1 98.06 59 ALA B CA 1
ATOM 3590 C C . ALA B 1 59 ? -2.143 8.938 -3.305 1 98.06 59 ALA B C 1
ATOM 3592 O O . ALA B 1 59 ? -1.101 9.5 -2.955 1 98.06 59 ALA B O 1
ATOM 3593 N N . VAL B 1 60 ? -2.24 7.652 -3.57 1 97.31 60 VAL B N 1
ATOM 3594 C CA . VAL B 1 60 ? -1.065 6.789 -3.498 1 97.31 60 VAL B CA 1
ATOM 3595 C C . VAL B 1 60 ? -0.02 7.25 -4.512 1 97.31 60 VAL B C 1
ATOM 3597 O O . VAL B 1 60 ? 1.16 7.383 -4.176 1 97.31 60 VAL B O 1
ATOM 3600 N N . HIS B 1 61 ? -0.438 7.543 -5.711 1 97.12 61 HIS B N 1
ATOM 3601 C CA . HIS B 1 61 ? 0.458 8.023 -6.754 1 97.12 61 HIS B CA 1
ATOM 3602 C C . HIS B 1 61 ? 1.117 9.336 -6.359 1 97.12 61 HIS B C 1
ATOM 3604 O O . HIS B 1 61 ? 2.314 9.531 -6.578 1 97.12 61 HIS B O 1
ATOM 3610 N N . LEU B 1 62 ? 0.329 10.203 -5.812 1 98.5 62 LEU B N 1
ATOM 3611 C CA . LEU B 1 62 ? 0.835 11.516 -5.426 1 98.5 62 LEU B CA 1
ATOM 3612 C C . LEU B 1 62 ? 1.931 11.383 -4.375 1 98.5 62 LEU B C 1
ATOM 3614 O O . LEU B 1 62 ? 2.984 12.016 -4.488 1 98.5 62 LEU B O 1
ATOM 3618 N N . LEU B 1 63 ? 1.666 10.594 -3.346 1 98.69 63 LEU B N 1
ATOM 3619 C CA . LEU B 1 63 ? 2.689 10.383 -2.328 1 98.69 63 LEU B CA 1
ATOM 3620 C C . LEU B 1 63 ? 3.955 9.797 -2.939 1 98.69 63 LEU B C 1
ATOM 3622 O O . LEU B 1 63 ? 5.062 10.266 -2.662 1 98.69 63 LEU B O 1
ATOM 3626 N N . ASN B 1 64 ? 3.74 8.766 -3.719 1 97.56 64 ASN B N 1
ATOM 3627 C CA . ASN B 1 64 ? 4.852 8.094 -4.383 1 97.56 64 ASN B CA 1
ATOM 3628 C C . ASN B 1 64 ? 5.723 9.078 -5.156 1 97.56 64 ASN B C 1
ATOM 3630 O O . ASN B 1 64 ? 6.945 9.078 -5.02 1 97.56 64 ASN B O 1
ATOM 3634 N N . ASP B 1 65 ? 5.105 9.891 -5.941 1 97.69 65 ASP B N 1
ATOM 3635 C CA . ASP B 1 65 ? 5.816 10.844 -6.789 1 97.69 65 ASP B CA 1
ATOM 3636 C C . ASP B 1 65 ? 6.586 11.859 -5.949 1 97.69 65 ASP B C 1
ATOM 3638 O O . ASP B 1 65 ? 7.746 12.156 -6.234 1 97.69 65 ASP B O 1
ATOM 3642 N N . CYS B 1 66 ? 5.945 12.336 -4.957 1 98.56 66 CYS B N 1
ATOM 3643 C CA . CYS B 1 66 ? 6.566 13.344 -4.098 1 98.56 66 CYS B CA 1
ATOM 3644 C C . CYS B 1 66 ? 7.789 12.773 -3.389 1 98.56 66 CYS B C 1
ATOM 3646 O O . CYS B 1 66 ? 8.867 13.375 -3.416 1 98.56 66 CYS B O 1
ATOM 3648 N N . LEU B 1 67 ? 7.648 11.625 -2.828 1 98.5 67 LEU B N 1
ATOM 3649 C CA . LEU B 1 67 ? 8.742 11.008 -2.082 1 98.5 67 LEU B CA 1
ATOM 3650 C C . LEU B 1 67 ? 9.891 10.641 -3.012 1 98.5 67 LEU B C 1
ATOM 3652 O O . LEU B 1 67 ? 11.062 10.836 -2.668 1 98.5 67 LEU B O 1
ATOM 3656 N N . ALA B 1 68 ? 9.555 10.094 -4.141 1 97.5 68 ALA B N 1
ATOM 3657 C CA . ALA B 1 68 ? 10.594 9.734 -5.109 1 97.5 68 ALA B CA 1
ATOM 3658 C C . ALA B 1 68 ? 11.398 10.961 -5.527 1 97.5 68 ALA B C 1
ATOM 3660 O O . ALA B 1 68 ? 12.633 10.914 -5.598 1 97.5 68 ALA B O 1
ATOM 3661 N N . GLU B 1 69 ? 10.695 12.008 -5.789 1 98.44 69 GLU B N 1
ATOM 3662 C CA . GLU B 1 69 ? 11.383 13.234 -6.199 1 98.44 69 GLU B CA 1
ATOM 3663 C C . GLU B 1 69 ? 12.305 13.742 -5.098 1 98.44 69 GLU B C 1
ATOM 3665 O O . GLU B 1 69 ? 13.461 14.094 -5.363 1 98.44 69 GLU B O 1
ATOM 3670 N N . ILE B 1 70 ? 11.867 13.727 -3.932 1 98.75 70 ILE B N 1
ATOM 3671 C CA . ILE B 1 70 ? 12.641 14.258 -2.818 1 98.75 70 ILE B CA 1
ATOM 3672 C C . ILE B 1 70 ? 13.867 13.383 -2.576 1 98.75 70 ILE B C 1
ATOM 3674 O O . ILE B 1 70 ? 14.984 13.891 -2.475 1 98.75 70 ILE B O 1
ATOM 3678 N N . VAL B 1 71 ? 13.688 12.078 -2.58 1 98.12 71 VAL B N 1
ATOM 3679 C CA . VAL B 1 71 ? 14.734 11.172 -2.117 1 98.12 71 VAL B CA 1
ATOM 3680 C C . VAL B 1 71 ? 15.664 10.82 -3.275 1 98.12 71 VAL B C 1
ATOM 3682 O O . VAL B 1 71 ? 16.875 10.711 -3.094 1 98.12 71 VAL B O 1
ATOM 3685 N N . LEU B 1 72 ? 15.156 10.648 -4.43 1 96.81 72 LEU B N 1
ATOM 3686 C CA . LEU B 1 72 ? 15.961 10.156 -5.539 1 96.81 72 LEU B CA 1
ATOM 3687 C C . LEU B 1 72 ? 16.516 11.312 -6.359 1 96.81 72 LEU B C 1
ATOM 3689 O O . LEU B 1 72 ? 17.688 11.305 -6.734 1 96.81 72 LEU B O 1
ATOM 3693 N N . ASP B 1 73 ? 15.656 12.273 -6.633 1 97.5 73 ASP B N 1
ATOM 3694 C CA . ASP B 1 73 ? 16.094 13.383 -7.48 1 97.5 73 ASP B CA 1
ATOM 3695 C C . ASP B 1 73 ? 16.859 14.422 -6.672 1 97.5 73 ASP B C 1
ATOM 3697 O O . ASP B 1 73 ? 17.953 14.836 -7.062 1 97.5 73 ASP B O 1
ATOM 3701 N N . LEU B 1 74 ? 16.281 14.82 -5.555 1 98.44 74 LEU B N 1
ATOM 3702 C CA . LEU B 1 74 ? 16.875 15.898 -4.766 1 98.44 74 LEU B CA 1
ATOM 3703 C C . LEU B 1 74 ? 17.859 15.336 -3.746 1 98.44 74 LEU B C 1
ATOM 3705 O O . LEU B 1 74 ? 18.656 16.078 -3.166 1 98.44 74 LEU B O 1
ATOM 3709 N N . LYS B 1 75 ? 17.812 14.016 -3.551 1 97.94 75 LYS B N 1
ATOM 3710 C CA . LYS B 1 75 ? 18.734 13.297 -2.672 1 97.94 75 LYS B CA 1
ATOM 3711 C C . LYS B 1 75 ? 18.672 13.844 -1.248 1 97.94 75 LYS B C 1
ATOM 3713 O O . LYS B 1 75 ? 19.703 14.031 -0.602 1 97.94 75 LYS B O 1
ATOM 3718 N N . ILE B 1 76 ? 17.516 14.203 -0.83 1 98.62 76 ILE B N 1
ATOM 3719 C CA . ILE B 1 76 ? 17.266 14.641 0.54 1 98.62 76 ILE B CA 1
ATOM 3720 C C . ILE B 1 76 ? 16.562 13.531 1.319 1 98.62 76 ILE B C 1
ATOM 3722 O O . ILE B 1 76 ? 15.523 13.023 0.896 1 98.62 76 ILE B O 1
ATOM 3726 N N . PRO B 1 77 ? 17.125 13.078 2.465 1 98.62 77 PRO B N 1
ATOM 3727 C CA . PRO B 1 77 ? 16.453 12.039 3.248 1 98.62 77 PRO B CA 1
ATOM 3728 C C . PRO B 1 77 ? 15.117 12.5 3.826 1 98.62 77 PRO B C 1
ATOM 3730 O O . PRO B 1 77 ? 14.969 13.68 4.172 1 98.62 77 PRO B O 1
ATOM 3733 N N . VAL B 1 78 ? 14.195 11.594 3.908 1 98.88 78 VAL B N 1
ATOM 3734 C CA . VAL B 1 78 ? 12.883 11.82 4.504 1 98.88 78 VAL B CA 1
ATOM 3735 C C . VAL B 1 78 ? 12.672 10.867 5.676 1 98.88 78 VAL B C 1
ATOM 3737 O O . VAL B 1 78 ? 12.945 9.672 5.57 1 98.88 78 VAL B O 1
ATOM 3740 N N . VAL B 1 79 ? 12.281 11.391 6.82 1 98.75 79 VAL B N 1
ATOM 3741 C CA . VAL B 1 79 ? 11.836 10.586 7.957 1 98.75 79 VAL B CA 1
ATOM 3742 C C . VAL B 1 79 ? 10.352 10.82 8.211 1 98.75 79 VAL B C 1
ATOM 3744 O O . VAL B 1 79 ? 9.922 11.953 8.406 1 98.75 79 VAL B O 1
ATOM 3747 N N . ALA B 1 80 ? 9.578 9.719 8.164 1 98.62 80 ALA B N 1
ATOM 3748 C CA . ALA B 1 80 ? 8.125 9.836 8.266 1 98.62 80 ALA B CA 1
ATOM 3749 C C . ALA B 1 80 ? 7.559 8.797 9.234 1 98.62 80 ALA B C 1
ATOM 3751 O O . ALA B 1 80 ? 8.094 7.695 9.352 1 98.62 80 ALA B O 1
ATOM 3752 N N . VAL B 1 81 ? 6.508 9.164 9.914 1 98.19 81 VAL B N 1
ATOM 3753 C CA . VAL B 1 81 ? 5.801 8.227 10.789 1 98.19 81 VAL B CA 1
ATOM 3754 C C . VAL B 1 81 ? 4.324 8.172 10.398 1 98.19 81 VAL B C 1
ATOM 3756 O O . VAL B 1 81 ? 3.812 9.086 9.75 1 98.19 81 VAL B O 1
ATOM 3759 N N . ALA B 1 82 ? 3.666 7.074 10.828 1 98.12 82 ALA B N 1
ATOM 3760 C CA . ALA B 1 82 ? 2.225 6.965 10.609 1 98.12 82 ALA B CA 1
ATOM 3761 C C . ALA B 1 82 ? 1.454 7.812 11.617 1 98.12 82 ALA B C 1
ATOM 3763 O O . ALA B 1 82 ? 1.832 7.891 12.789 1 98.12 82 ALA B O 1
ATOM 3764 N N . GLY B 1 83 ? 0.42 8.461 11.141 1 98 83 GLY B N 1
ATOM 3765 C CA . GLY B 1 83 ? -0.563 9.078 12.016 1 98 83 GLY B CA 1
ATOM 3766 C C . GLY B 1 83 ? -1.792 8.211 12.234 1 98 83 GLY B C 1
ATOM 3767 O O . GLY B 1 83 ? -1.811 7.043 11.844 1 98 83 GLY B O 1
ATOM 3768 N N . ASN B 1 84 ? -2.811 8.734 12.875 1 95.88 84 ASN B N 1
ATOM 3769 C CA . ASN B 1 84 ? -3.965 7.934 13.266 1 95.88 84 ASN B CA 1
ATOM 3770 C C . ASN B 1 84 ? -4.875 7.648 12.07 1 95.88 84 ASN B C 1
ATOM 3772 O O . ASN B 1 84 ? -5.727 6.758 12.133 1 95.88 84 ASN B O 1
ATOM 3776 N N . HIS B 1 85 ? -4.758 8.414 10.953 1 96.75 85 HIS B N 1
ATOM 3777 C CA . HIS B 1 85 ? -5.535 8.156 9.75 1 96.75 85 HIS B CA 1
ATOM 3778 C C . HIS B 1 85 ? -4.867 7.098 8.875 1 96.75 85 HIS B C 1
ATOM 3780 O O . HIS B 1 85 ? -5.531 6.441 8.07 1 96.75 85 HIS B O 1
ATOM 3786 N N . ASP B 1 86 ? -3.625 6.934 9.047 1 97.31 86 ASP B N 1
ATOM 3787 C CA . ASP B 1 86 ? -2.846 6.027 8.211 1 97.31 86 ASP B CA 1
ATOM 3788 C C . ASP B 1 86 ? -3.043 4.574 8.633 1 97.31 86 ASP B C 1
ATOM 3790 O O . ASP B 1 86 ? -3.402 4.305 9.781 1 97.31 86 ASP B O 1
ATOM 3794 N N . SER B 1 87 ? -2.852 3.684 7.676 1 95.44 87 SER B N 1
ATOM 3795 C CA . SER B 1 87 ? -2.68 2.275 8.008 1 95.44 87 SER B CA 1
ATOM 3796 C C . SER B 1 87 ? -1.224 1.959 8.344 1 95.44 87 SER B C 1
ATOM 3798 O O . SER B 1 87 ? -0.354 2.039 7.469 1 95.44 87 SER B O 1
ATOM 3800 N N . PRO B 1 88 ? -0.978 1.562 9.609 1 95.31 88 PRO B N 1
ATOM 3801 C CA . PRO B 1 88 ? 0.413 1.296 9.984 1 95.31 88 PRO B CA 1
ATOM 3802 C C . PRO B 1 88 ? 1.07 0.236 9.102 1 95.31 88 PRO B C 1
ATOM 3804 O O . PRO B 1 88 ? 2.184 0.442 8.609 1 95.31 88 PRO B O 1
ATOM 3807 N N . GLY B 1 89 ? 0.384 -0.855 8.906 1 93.25 89 GLY B N 1
ATOM 3808 C CA . GLY B 1 89 ? 0.927 -1.955 8.125 1 93.25 89 GLY B CA 1
ATOM 3809 C C . GLY B 1 89 ? 1.187 -1.587 6.68 1 93.25 89 GLY B C 1
ATOM 3810 O O . GLY B 1 89 ? 2.238 -1.919 6.125 1 93.25 89 GLY B O 1
ATOM 3811 N N . ARG B 1 90 ? 0.279 -0.902 6.035 1 94.62 90 ARG B N 1
ATOM 3812 C CA . ARG B 1 90 ? 0.402 -0.534 4.625 1 94.62 90 ARG B CA 1
ATOM 3813 C C . ARG B 1 90 ? 1.501 0.505 4.426 1 94.62 90 ARG B C 1
ATOM 3815 O O . ARG B 1 90 ? 2.277 0.419 3.473 1 94.62 90 ARG B O 1
ATOM 3822 N N . LEU B 1 91 ? 1.562 1.402 5.324 1 94.75 91 LEU B N 1
ATOM 3823 C CA . LEU B 1 91 ? 2.588 2.436 5.227 1 94.75 91 LEU B CA 1
ATOM 3824 C C . LEU B 1 91 ? 3.975 1.85 5.465 1 94.75 91 LEU B C 1
ATOM 3826 O O . LEU B 1 91 ? 4.973 2.379 4.969 1 94.75 91 LEU B O 1
ATOM 3830 N N . ASN B 1 92 ? 4.004 0.791 6.246 1 93.19 92 ASN B N 1
ATOM 3831 C CA . ASN B 1 92 ? 5.273 0.179 6.629 1 93.19 92 ASN B CA 1
ATOM 3832 C C . ASN B 1 92 ? 5.832 -0.699 5.516 1 93.19 92 ASN B C 1
ATOM 3834 O O . ASN B 1 92 ? 6.988 -1.123 5.57 1 93.19 92 ASN B O 1
ATOM 3838 N N . PHE B 1 93 ? 5.086 -0.975 4.496 1 94.31 93 PHE B N 1
ATOM 3839 C CA . PHE B 1 93 ? 5.527 -1.859 3.424 1 94.31 93 PHE B CA 1
ATOM 3840 C C . PHE B 1 93 ? 6.77 -1.304 2.738 1 94.31 93 PHE B C 1
ATOM 3842 O O . PHE B 1 93 ? 6.801 -0.134 2.352 1 94.31 93 PHE B O 1
ATOM 3849 N N . GLY B 1 94 ? 7.785 -2.125 2.623 1 95.56 94 GLY B N 1
ATOM 3850 C CA . GLY B 1 94 ? 9 -1.789 1.901 1 95.56 94 GLY B CA 1
ATOM 3851 C C . GLY B 1 94 ? 9.914 -0.849 2.672 1 95.56 94 GLY B C 1
ATOM 3852 O O . GLY B 1 94 ? 10.969 -0.458 2.178 1 95.56 94 GLY B O 1
ATOM 3853 N N . SER B 1 95 ? 9.484 -0.49 3.883 1 94.38 95 SER B N 1
ATOM 3854 C CA . SER B 1 95 ? 10.203 0.532 4.637 1 94.38 95 SER B CA 1
ATOM 3855 C C . SER B 1 95 ? 11.664 0.141 4.844 1 94.38 95 SER B C 1
ATOM 3857 O O . SER B 1 95 ? 12.562 0.972 4.699 1 94.38 95 SER B O 1
ATOM 3859 N N . GLN B 1 96 ? 11.945 -1.162 5.156 1 94.12 96 GLN B N 1
ATOM 3860 C CA . GLN B 1 96 ? 13.312 -1.627 5.395 1 94.12 96 GLN 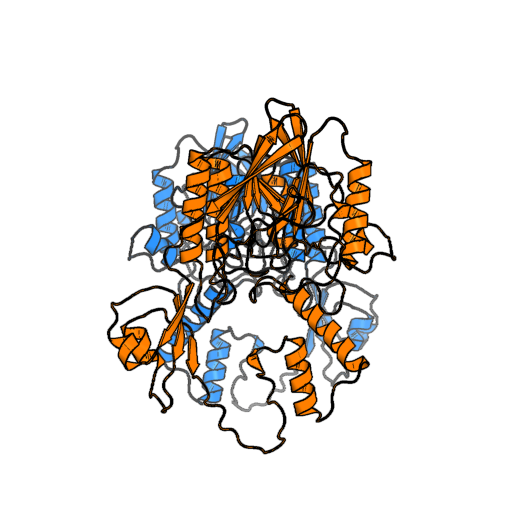B CA 1
ATOM 3861 C C . GLN B 1 96 ? 14.156 -1.528 4.129 1 94.12 96 GLN B C 1
ATOM 3863 O O . GLN B 1 96 ? 15.336 -1.182 4.188 1 94.12 96 GLN B O 1
ATOM 3868 N N . ILE B 1 97 ? 13.523 -1.773 3.062 1 96 97 ILE B N 1
ATOM 3869 C CA . ILE B 1 97 ? 14.234 -1.814 1.79 1 96 97 ILE B CA 1
ATOM 3870 C C . ILE B 1 97 ? 14.516 -0.393 1.307 1 96 97 ILE B C 1
ATOM 3872 O O . ILE B 1 97 ? 15.531 -0.136 0.665 1 96 97 ILE B O 1
ATOM 3876 N N . MET B 1 98 ? 13.672 0.548 1.67 1 97 98 MET B N 1
ATOM 3877 C CA . MET B 1 98 ? 13.766 1.915 1.167 1 97 98 MET B CA 1
ATOM 3878 C C . MET B 1 98 ? 14.742 2.736 2.01 1 97 98 MET B C 1
ATOM 3880 O O . MET B 1 98 ? 15.195 3.799 1.584 1 97 98 MET B O 1
ATOM 3884 N N . ARG B 1 99 ? 15.117 2.256 3.133 1 94.19 99 ARG B N 1
ATOM 3885 C CA . ARG B 1 99 ? 15.891 3.02 4.105 1 94.19 99 ARG B CA 1
ATOM 3886 C C . ARG B 1 99 ? 17.25 3.41 3.539 1 94.19 99 ARG B C 1
ATOM 3888 O O . ARG B 1 99 ? 17.719 4.527 3.754 1 94.19 99 ARG B O 1
ATOM 3895 N N . ASP B 1 100 ? 17.828 2.541 2.82 1 91.94 100 ASP B N 1
ATOM 3896 C CA . ASP B 1 100 ? 19.188 2.758 2.34 1 91.94 100 ASP B CA 1
ATOM 3897 C C . ASP B 1 100 ? 19.234 3.871 1.296 1 91.94 100 ASP B C 1
ATOM 3899 O O . ASP B 1 100 ? 20.297 4.418 1.01 1 91.94 100 ASP B O 1
ATOM 3903 N N . ASN B 1 101 ? 18.094 4.145 0.789 1 94.12 101 ASN B N 1
ATOM 3904 C CA . ASN B 1 101 ? 18.031 5.215 -0.203 1 94.12 101 ASN B CA 1
ATOM 3905 C C . ASN B 1 101 ? 17.484 6.504 0.392 1 94.12 101 ASN B C 1
ATOM 3907 O O . ASN B 1 101 ? 17.094 7.418 -0.342 1 94.12 101 ASN B O 1
ATOM 3911 N N . GLY B 1 102 ? 17.328 6.488 1.689 1 96.62 102 GLY B N 1
ATOM 3912 C CA . GLY B 1 102 ? 17.062 7.754 2.363 1 96.62 102 GLY B CA 1
ATOM 3913 C C . GLY B 1 102 ? 15.609 7.934 2.754 1 96.62 102 GLY B C 1
ATOM 3914 O O . GLY B 1 102 ? 15.234 8.977 3.293 1 96.62 102 GLY B O 1
ATOM 3915 N N . LEU B 1 103 ? 14.828 7.004 2.445 1 98.19 103 LEU B N 1
ATOM 3916 C CA . LEU B 1 103 ? 13.438 7.098 2.867 1 98.19 103 LEU B CA 1
ATOM 3917 C C . LEU B 1 103 ? 13.18 6.238 4.098 1 98.19 103 LEU B C 1
ATOM 3919 O O . LEU B 1 103 ? 13.227 5.008 4.023 1 98.19 103 LEU B O 1
ATOM 3923 N N . HIS B 1 104 ? 12.906 6.887 5.168 1 97.69 104 HIS B N 1
ATOM 3924 C CA . HIS B 1 104 ? 12.664 6.219 6.441 1 97.69 104 HIS B CA 1
ATOM 3925 C C . HIS B 1 104 ? 11.219 6.379 6.891 1 97.69 104 HIS B C 1
ATOM 3927 O O . HIS B 1 104 ? 10.867 7.387 7.512 1 97.69 104 HIS B O 1
ATOM 3933 N N . ILE B 1 105 ? 10.422 5.387 6.598 1 96.62 105 ILE B N 1
ATOM 3934 C CA . ILE B 1 105 ? 9.023 5.41 7.008 1 96.62 105 ILE B CA 1
ATOM 3935 C C . ILE B 1 105 ? 8.797 4.395 8.125 1 96.62 105 ILE B C 1
ATOM 3937 O O . ILE B 1 105 ? 9.195 3.232 8.008 1 96.62 105 ILE B O 1
ATOM 3941 N N . THR B 1 106 ? 8.242 4.867 9.156 1 96.62 106 THR B N 1
ATOM 3942 C CA . THR B 1 106 ? 7.871 3.986 10.258 1 96.62 106 THR B CA 1
ATOM 3943 C C . THR B 1 106 ? 6.355 3.947 10.43 1 96.62 106 THR B C 1
ATOM 3945 O O . THR B 1 106 ? 5.758 4.895 10.953 1 96.62 106 THR B O 1
ATOM 3948 N N . GLY B 1 107 ? 5.816 2.844 10.023 1 95.38 107 GLY B N 1
ATOM 3949 C CA . GLY B 1 107 ? 4.375 2.676 10.133 1 95.38 107 GLY B CA 1
ATOM 3950 C C . GLY B 1 107 ? 3.947 2.016 11.43 1 95.38 107 GLY B C 1
ATOM 3951 O O . GLY B 1 107 ? 2.869 2.301 11.953 1 95.38 107 GLY B O 1
ATOM 3952 N N . GLU B 1 108 ? 4.797 1.143 11.898 1 92.75 108 GLU B N 1
ATOM 3953 C CA . GLU B 1 108 ? 4.5 0.371 13.102 1 92.75 108 GLU B CA 1
ATOM 3954 C C . GLU B 1 108 ? 5.602 0.527 14.148 1 92.75 108 GLU B C 1
ATOM 3956 O O . GLU B 1 108 ? 6.77 0.723 13.797 1 92.75 108 GLU B O 1
ATOM 3961 N N . LEU B 1 109 ? 5.082 0.465 15.367 1 90.62 109 LEU B N 1
ATOM 3962 C CA . LEU B 1 109 ? 6.055 0.554 16.453 1 90.62 109 LEU B CA 1
ATOM 3963 C C . LEU B 1 109 ? 7.004 -0.637 16.438 1 90.62 109 LEU B C 1
ATOM 3965 O O . LEU B 1 109 ? 6.566 -1.789 16.453 1 90.62 109 LEU B O 1
ATOM 3969 N N . SER B 1 110 ? 8.203 -0.344 16.031 1 76.94 110 SER B N 1
ATOM 3970 C CA . SER B 1 110 ? 9.195 -1.411 15.938 1 76.94 110 SER B CA 1
ATOM 3971 C C . SER B 1 110 ? 9.758 -1.762 17.312 1 76.94 110 SER B C 1
ATOM 3973 O O . SER B 1 110 ? 9.656 -0.969 18.25 1 76.94 110 SER B O 1
ATOM 3975 N N . SER B 1 111 ? 10.391 -2.963 17.344 1 66.62 111 SER B N 1
ATOM 3976 C CA . SER B 1 111 ? 11.008 -3.414 18.578 1 66.62 111 SER B CA 1
ATOM 3977 C C . SER B 1 111 ? 12.383 -2.787 18.781 1 66.62 111 SER B C 1
ATOM 3979 O O . SER B 1 111 ? 12.844 -2.646 19.906 1 66.62 111 SER B O 1
ATOM 3981 N N . SER B 1 112 ? 13.062 -2.479 17.734 1 67.75 112 SER B N 1
ATOM 3982 C CA . SER B 1 112 ? 14.438 -2.043 17.906 1 67.75 112 SER B CA 1
ATOM 3983 C C . SER B 1 112 ? 14.508 -0.56 18.25 1 67.75 112 SER B C 1
ATOM 3985 O O . SER B 1 112 ? 15.461 -0.113 18.906 1 67.75 112 SER B O 1
ATOM 3987 N N . TYR B 1 113 ? 13.641 0.214 18.125 1 74.94 113 TYR B N 1
ATOM 3988 C CA . TYR B 1 113 ? 13.547 1.634 18.453 1 74.94 113 TYR B CA 1
ATOM 3989 C C . TYR B 1 113 ? 14.82 2.369 18.047 1 74.94 113 TYR B C 1
ATOM 3991 O O . TYR B 1 113 ? 15.156 3.404 18.625 1 74.94 113 TYR B O 1
ATOM 3999 N N . ASP B 1 114 ? 15.586 1.807 17.125 1 90.06 114 ASP B N 1
ATOM 4000 C CA . ASP B 1 114 ? 16.797 2.463 16.672 1 90.06 114 ASP B CA 1
ATOM 4001 C C . ASP B 1 114 ? 16.484 3.76 15.922 1 90.06 114 ASP B C 1
ATOM 4003 O O . ASP B 1 114 ? 15.602 3.789 15.07 1 90.06 114 ASP B O 1
ATOM 4007 N N . PRO B 1 115 ? 17.203 4.762 16.359 1 96.06 115 PRO B N 1
ATOM 4008 C CA . PRO B 1 115 ? 16.953 6.031 15.672 1 96.06 115 PRO B CA 1
ATOM 4009 C C . PRO B 1 115 ? 17.562 6.062 14.266 1 96.06 115 PRO B C 1
ATOM 4011 O O . PRO B 1 115 ? 18.438 5.262 13.945 1 96.06 115 PRO B O 1
ATOM 4014 N N . VAL B 1 116 ? 17.016 6.855 13.406 1 96.94 116 VAL B N 1
ATOM 4015 C CA . VAL B 1 116 ? 17.672 7.211 12.148 1 96.94 116 VAL B CA 1
ATOM 4016 C C . VAL B 1 116 ? 18.781 8.242 12.422 1 96.94 116 VAL B C 1
ATOM 4018 O O . VAL B 1 116 ? 18.516 9.289 13.008 1 96.94 116 VAL B O 1
ATOM 4021 N N . VAL B 1 117 ? 19.969 7.941 12.016 1 97.75 117 VAL B N 1
ATOM 4022 C CA . VAL B 1 117 ? 21.094 8.812 12.305 1 97.75 117 VAL B CA 1
ATOM 4023 C C . VAL B 1 117 ? 21.469 9.617 11.062 1 97.75 117 VAL B C 1
ATOM 4025 O O . VAL B 1 117 ? 21.75 9.039 10.008 1 97.75 117 VAL B O 1
ATOM 4028 N N . ILE B 1 118 ? 21.391 10.945 11.148 1 97.56 118 ILE B N 1
ATOM 4029 C CA . ILE B 1 118 ? 21.812 11.852 10.078 1 97.56 118 ILE B CA 1
ATOM 4030 C C . ILE B 1 118 ? 22.938 12.742 10.586 1 97.56 118 ILE B C 1
ATOM 4032 O O . ILE B 1 118 ? 22.859 13.312 11.672 1 97.56 118 ILE B O 1
ATOM 4036 N N . ASN B 1 119 ? 23.938 12.875 9.766 1 96.56 119 ASN B N 1
ATOM 4037 C CA . ASN B 1 119 ? 25.125 13.633 10.172 1 96.56 119 ASN B CA 1
ATOM 4038 C C . ASN B 1 119 ? 25.125 15.031 9.562 1 96.56 119 ASN B C 1
ATOM 4040 O O . ASN B 1 119 ? 24.672 15.227 8.43 1 96.56 119 ASN B O 1
ATOM 4044 N N . ASP B 1 120 ? 25.531 15.977 10.32 1 95.06 120 ASP B N 1
ATOM 4045 C CA . ASP B 1 120 ? 25.891 17.297 9.797 1 95.06 120 ASP B CA 1
ATOM 4046 C C . ASP B 1 120 ? 27.312 17.672 10.219 1 95.06 120 ASP B C 1
ATOM 4048 O O . ASP B 1 120 ? 28.094 16.828 10.648 1 95.06 120 ASP B O 1
ATOM 4052 N N . SER B 1 121 ? 27.719 18.922 10.016 1 94.88 121 SER B N 1
ATOM 4053 C CA . SER B 1 121 ? 29.094 19.359 10.273 1 94.88 121 SER B CA 1
ATOM 4054 C C . SER B 1 121 ? 29.406 19.328 11.758 1 94.88 121 SER B C 1
ATOM 4056 O O . SER B 1 121 ? 30.578 19.328 12.148 1 94.88 121 SER B O 1
ATOM 4058 N N . HIS B 1 122 ? 28.391 19.266 12.562 1 96.25 122 HIS B N 1
ATOM 4059 C CA . HIS B 1 122 ? 28.609 19.312 14 1 96.25 122 HIS B CA 1
ATOM 4060 C C . HIS B 1 122 ? 28.547 17.906 14.609 1 96.25 122 HIS B C 1
ATOM 4062 O O . HIS B 1 122 ? 28.875 17.719 15.781 1 96.25 122 HIS B O 1
ATOM 4068 N N . GLY B 1 123 ? 28.125 16.938 13.859 1 96.31 123 GLY B N 1
ATOM 4069 C CA . GLY B 1 123 ? 28.016 15.57 14.359 1 96.31 123 GLY B CA 1
ATOM 4070 C C . GLY B 1 123 ? 26.703 14.914 14.031 1 96.31 123 GLY B C 1
ATOM 4071 O O . GLY B 1 123 ? 26.031 15.297 13.07 1 96.31 123 GLY B O 1
ATOM 4072 N N . GLU B 1 124 ? 26.312 13.898 14.914 1 97.56 124 GLU B N 1
ATOM 4073 C CA . GLU B 1 124 ? 25.141 13.062 14.648 1 97.56 124 GLU B CA 1
ATOM 4074 C C . GLU B 1 124 ? 23.875 13.703 15.203 1 97.56 124 GLU B C 1
ATOM 4076 O O . GLU B 1 124 ? 23.891 14.273 16.297 1 97.56 124 GLU B O 1
ATOM 4081 N N . VAL B 1 125 ? 22.891 13.625 14.5 1 98.62 125 VAL B N 1
ATOM 4082 C CA . VAL B 1 125 ? 21.531 13.883 14.977 1 98.62 125 VAL B CA 1
ATOM 4083 C C . VAL B 1 125 ? 20.703 12.609 14.875 1 98.62 125 VAL B C 1
ATOM 4085 O O . VAL B 1 125 ? 20.625 11.984 13.812 1 98.62 125 VAL B O 1
ATOM 4088 N N . HIS B 1 126 ? 20.141 12.164 16.016 1 98.5 126 HIS B N 1
ATOM 4089 C CA . HIS B 1 126 ? 19.328 10.953 16.094 1 98.5 126 HIS B CA 1
ATOM 4090 C C . HIS B 1 126 ? 17.828 11.281 16.016 1 98.5 126 HIS B C 1
ATOM 4092 O O . HIS B 1 126 ? 17.297 12.008 16.859 1 98.5 126 HIS B O 1
ATOM 4098 N N . PHE B 1 127 ? 17.188 10.82 14.992 1 98.5 127 PHE B N 1
ATOM 4099 C CA . PHE B 1 127 ? 15.758 10.977 14.82 1 98.5 127 PHE B CA 1
ATOM 4100 C C . PHE B 1 127 ? 15.008 9.758 15.344 1 98.5 127 PHE B C 1
ATOM 4102 O O . PHE B 1 127 ? 15.156 8.648 14.812 1 98.5 127 PHE B O 1
ATOM 4109 N N . HIS B 1 128 ? 14.258 9.938 16.391 1 98 128 HIS B N 1
ATOM 4110 C CA . HIS B 1 128 ? 13.438 8.883 16.969 1 98 128 HIS B CA 1
ATOM 4111 C C . HIS B 1 128 ? 12.023 8.906 16.391 1 98 128 HIS B C 1
ATOM 4113 O O . HIS B 1 128 ? 11.234 9.797 16.703 1 98 128 HIS B O 1
ATOM 4119 N N . LEU B 1 129 ? 11.742 7.93 15.562 1 97.62 129 LEU B N 1
ATOM 4120 C CA . LEU B 1 129 ? 10.477 7.871 14.844 1 97.62 129 LEU B CA 1
ATOM 4121 C C . LEU B 1 129 ? 9.461 7.027 15.602 1 97.62 129 LEU B C 1
ATOM 4123 O O . LEU B 1 129 ? 9.609 5.805 15.688 1 97.62 129 LEU B O 1
ATOM 4127 N N . VAL B 1 130 ? 8.43 7.66 16.109 1 97.31 130 VAL B N 1
ATOM 4128 C CA . VAL B 1 130 ? 7.406 6.988 16.906 1 97.31 130 VAL B CA 1
ATOM 4129 C C . VAL B 1 130 ? 6.039 7.156 16.25 1 97.31 130 VAL B C 1
ATOM 4131 O O . VAL B 1 130 ? 5.379 8.18 16.422 1 97.31 130 VAL B O 1
ATOM 4134 N N . PRO B 1 131 ? 5.574 6.145 15.555 1 97.44 131 PRO B N 1
ATOM 4135 C CA . PRO B 1 131 ? 4.27 6.25 14.898 1 97.44 131 PRO B CA 1
ATOM 4136 C C . PRO B 1 131 ? 3.111 6.277 15.898 1 97.44 131 PRO B C 1
ATOM 4138 O O . PRO B 1 131 ? 3.279 5.895 17.062 1 97.44 131 PRO B O 1
ATOM 4141 N N . TYR B 1 132 ? 2.055 6.758 15.414 1 96.38 132 TYR B N 1
ATOM 4142 C CA . TYR B 1 132 ? 0.857 6.652 16.234 1 96.38 132 TYR B CA 1
ATOM 4143 C C . TYR B 1 132 ? 0.538 5.199 16.562 1 96.38 132 TYR B C 1
ATOM 4145 O O . TYR B 1 132 ? 0.564 4.34 15.672 1 96.38 132 TYR B O 1
ATOM 4153 N N . CYS B 1 133 ? 0.214 4.961 17.766 1 91.19 133 CYS B N 1
ATOM 4154 C CA . CYS B 1 133 ? -0.275 3.637 18.141 1 91.19 133 CYS B CA 1
ATOM 4155 C C . CYS B 1 133 ? -1.191 3.713 19.359 1 91.19 133 CYS B C 1
ATOM 4157 O O . CYS B 1 133 ? -0.98 4.539 20.25 1 91.19 133 CYS B O 1
ATOM 4159 N N . ASP B 1 134 ? -2.082 2.855 19.359 1 90.62 134 ASP B N 1
ATOM 4160 C CA . ASP B 1 134 ? -2.979 2.705 20.5 1 90.62 134 ASP B CA 1
ATOM 4161 C C . ASP B 1 134 ? -2.215 2.256 21.75 1 90.62 134 ASP B C 1
ATOM 4163 O O . ASP B 1 134 ? -1.32 1.413 21.656 1 90.62 134 ASP B O 1
ATOM 4167 N N . PRO B 1 135 ? -2.648 2.801 22.859 1 94.25 135 PRO B N 1
ATOM 4168 C CA . PRO B 1 135 ? -1.979 2.402 24.109 1 94.25 135 PRO B CA 1
ATOM 4169 C C . PRO B 1 135 ? -1.926 0.887 24.281 1 94.25 135 PRO B C 1
ATOM 4171 O O . PRO B 1 135 ? -0.973 0.365 24.875 1 94.25 135 PRO B O 1
ATOM 4174 N N . SER B 1 136 ? -2.932 0.153 23.797 1 92.38 136 SER B N 1
ATOM 4175 C CA . SER B 1 136 ? -2.941 -1.302 23.922 1 92.38 136 SER B CA 1
ATOM 4176 C C . SER B 1 136 ? -1.753 -1.924 23.203 1 92.38 136 SER B C 1
ATOM 4178 O O . SER B 1 136 ? -1.209 -2.938 23.641 1 92.38 136 SER B O 1
ATOM 4180 N N . ILE B 1 137 ? -1.355 -1.354 22.094 1 92.56 137 ILE B N 1
ATOM 4181 C CA . ILE B 1 137 ? -0.21 -1.85 21.344 1 92.56 137 ILE B CA 1
ATOM 4182 C C . ILE B 1 137 ? 1.065 -1.673 22.172 1 92.56 137 ILE B C 1
ATOM 4184 O O . ILE B 1 137 ? 1.899 -2.578 22.234 1 92.56 137 ILE B O 1
ATOM 4188 N N . VAL B 1 138 ? 1.19 -0.553 22.812 1 93.62 138 VAL B N 1
ATOM 4189 C CA . VAL B 1 138 ? 2.348 -0.27 23.656 1 93.62 138 VAL B CA 1
ATOM 4190 C C . VAL B 1 138 ? 2.354 -1.21 24.859 1 93.62 138 VAL B C 1
ATOM 4192 O O . VAL B 1 138 ? 3.398 -1.751 25.219 1 93.62 138 VAL B O 1
ATOM 4195 N N . ARG B 1 139 ? 1.173 -1.369 25.422 1 94.25 139 ARG B N 1
ATOM 4196 C CA . ARG B 1 139 ? 1.021 -2.285 26.547 1 94.25 139 ARG B CA 1
ATOM 4197 C C . ARG B 1 139 ? 1.531 -3.678 26.188 1 94.25 139 ARG B C 1
ATOM 4199 O O . ARG B 1 139 ? 2.291 -4.277 26.953 1 94.25 139 ARG B O 1
ATOM 4206 N N . ASN B 1 140 ? 1.147 -4.148 25.078 1 93 140 ASN B N 1
ATOM 4207 C CA . ASN B 1 140 ? 1.529 -5.488 24.641 1 93 140 ASN B CA 1
ATOM 4208 C C . ASN B 1 140 ? 3.016 -5.562 24.312 1 93 140 ASN B C 1
ATOM 4210 O O . ASN B 1 140 ? 3.697 -6.512 24.703 1 93 140 ASN B O 1
ATOM 4214 N N . LYS B 1 141 ? 3.484 -4.605 23.656 1 92.12 141 LYS B N 1
ATOM 4215 C CA . LYS B 1 141 ? 4.875 -4.613 23.203 1 92.12 141 LYS B CA 1
ATOM 4216 C C . LYS B 1 141 ? 5.832 -4.547 24.391 1 92.12 141 LYS B C 1
ATOM 4218 O O . LYS B 1 141 ? 6.871 -5.211 24.406 1 92.12 141 LYS B O 1
ATOM 4223 N N . PHE B 1 142 ? 5.453 -3.771 25.359 1 92.69 142 PHE B N 1
ATOM 4224 C CA . PHE B 1 142 ? 6.328 -3.576 26.516 1 92.69 142 PHE B CA 1
ATOM 4225 C C . PHE B 1 142 ? 5.93 -4.496 27.656 1 92.69 142 PHE B C 1
ATOM 4227 O O . PHE B 1 142 ? 6.52 -4.441 28.734 1 92.69 142 PHE B O 1
ATOM 4234 N N . HIS B 1 143 ? 4.934 -5.309 27.422 1 93.62 143 HIS B N 1
ATOM 4235 C CA . HIS B 1 143 ? 4.418 -6.203 28.453 1 93.62 143 HIS B CA 1
ATOM 4236 C C . HIS B 1 143 ? 4.184 -5.453 29.75 1 93.62 143 HIS B C 1
ATOM 4238 O O . HIS B 1 143 ? 4.625 -5.895 30.812 1 93.62 143 HIS B O 1
ATOM 4244 N N . ASP B 1 144 ? 3.631 -4.289 29.688 1 94.31 144 ASP B N 1
ATOM 4245 C CA . ASP B 1 144 ? 3.334 -3.439 30.844 1 94.31 144 ASP B CA 1
ATOM 4246 C C . ASP B 1 144 ? 1.835 -3.166 30.953 1 94.31 144 ASP B C 1
ATOM 4248 O O . ASP B 1 144 ? 1.311 -2.275 30.281 1 94.31 144 ASP B O 1
ATOM 4252 N N . GLU B 1 145 ? 1.154 -3.773 31.797 1 93.44 145 GLU B N 1
ATOM 4253 C CA . GLU B 1 145 ? -0.299 -3.732 31.938 1 93.44 145 GLU B CA 1
ATOM 4254 C C . GLU B 1 145 ? -0.764 -2.381 32.469 1 93.44 145 GLU B C 1
ATOM 4256 O O . GLU B 1 145 ? -1.954 -2.064 32.438 1 93.44 145 GLU B O 1
ATOM 4261 N N . HIS B 1 146 ? 0.124 -1.603 32.969 1 93.31 146 HIS B N 1
ATOM 4262 C CA . HIS B 1 146 ? -0.239 -0.323 33.562 1 93.31 146 HIS B CA 1
ATOM 4263 C C . HIS B 1 146 ? -0.475 0.739 32.5 1 93.31 146 HIS B C 1
ATOM 4265 O O . HIS B 1 146 ? -1.027 1.803 32.781 1 93.31 146 HIS B O 1
ATOM 4271 N N . VAL B 1 147 ? -0.068 0.51 31.297 1 94.56 147 VAL B N 1
ATOM 4272 C CA . VAL B 1 147 ? -0.246 1.466 30.203 1 94.56 147 VAL B CA 1
ATOM 4273 C C . VAL B 1 147 ? -1.701 1.458 29.734 1 94.56 147 VAL B C 1
ATOM 4275 O O . VAL B 1 147 ? -2.154 0.5 29.109 1 94.56 147 VAL B O 1
ATOM 4278 N N . ARG B 1 148 ? -2.4 2.49 30 1 90.19 148 ARG B N 1
ATOM 4279 C CA . ARG B 1 148 ? -3.824 2.531 29.688 1 90.19 148 ARG B CA 1
ATOM 4280 C C . ARG B 1 148 ? -4.172 3.783 28.875 1 90.19 148 ARG B C 1
ATOM 4282 O O . ARG B 1 148 ? -5.199 3.824 28.203 1 90.19 148 ARG B O 1
ATOM 4289 N N . SER B 1 149 ? -3.367 4.824 28.953 1 93.38 149 SER B N 1
ATOM 4290 C CA . SER B 1 149 ? -3.627 6.09 28.281 1 93.38 149 SER B CA 1
ATOM 4291 C C . SER B 1 149 ? -2.516 6.43 27.297 1 93.38 149 SER B C 1
ATOM 4293 O O . SER B 1 149 ? -1.443 5.824 27.328 1 93.38 149 SER B O 1
ATOM 4295 N N . HIS B 1 150 ? -2.797 7.391 26.453 1 96.12 150 HIS B N 1
ATOM 4296 C CA . HIS B 1 150 ? -1.778 7.836 25.516 1 96.12 150 HIS B CA 1
ATOM 4297 C C . HIS B 1 150 ? -0.59 8.461 26.234 1 96.12 150 HIS B C 1
ATOM 4299 O O . HIS B 1 150 ? 0.553 8.328 25.797 1 96.12 150 HIS B O 1
ATOM 4305 N N . HIS B 1 151 ? -0.895 9.125 27.312 1 96.44 151 HIS B N 1
ATOM 4306 C CA . HIS B 1 151 ? 0.191 9.688 28.109 1 96.44 151 HIS B CA 1
ATOM 4307 C C . HIS B 1 151 ? 1.103 8.594 28.656 1 96.44 151 HIS B C 1
ATOM 4309 O O . HIS B 1 151 ? 2.322 8.656 28.484 1 96.44 151 HIS B O 1
ATOM 4315 N N . GLU B 1 152 ? 0.494 7.602 29.25 1 96.56 152 GLU B N 1
ATOM 4316 C CA . GLU B 1 152 ? 1.272 6.508 29.828 1 96.56 152 GLU B CA 1
ATOM 4317 C C . GLU B 1 152 ? 2.033 5.746 28.75 1 96.56 152 GLU B C 1
ATOM 4319 O O . GLU B 1 152 ? 3.174 5.332 28.953 1 96.56 152 GLU B O 1
ATOM 4324 N N . ALA B 1 153 ? 1.408 5.543 27.641 1 96 153 ALA B N 1
ATOM 4325 C CA . ALA B 1 153 ? 2.061 4.883 26.5 1 96 153 ALA B CA 1
ATOM 4326 C C . ALA B 1 153 ? 3.279 5.668 26.031 1 96 153 ALA B C 1
ATOM 4328 O O . ALA B 1 153 ? 4.363 5.105 25.859 1 96 153 ALA B O 1
ATOM 4329 N N . THR B 1 154 ? 3.098 6.957 25.875 1 97.25 154 THR B N 1
ATOM 4330 C CA . THR B 1 154 ? 4.188 7.816 25.422 1 97.25 154 THR B CA 1
ATOM 4331 C C . THR B 1 154 ? 5.305 7.867 26.469 1 97.25 154 THR B C 1
ATOM 4333 O O . THR B 1 154 ? 6.484 7.844 26.109 1 97.25 154 THR B O 1
ATOM 4336 N N . GLU B 1 155 ? 4.914 7.941 27.672 1 97.5 155 GLU B N 1
ATOM 4337 C CA . GLU B 1 155 ? 5.895 7.945 28.766 1 97.5 155 GLU B CA 1
ATOM 4338 C C . GLU B 1 155 ? 6.758 6.688 28.719 1 97.5 155 GLU B C 1
ATOM 4340 O O . GLU B 1 155 ? 7.98 6.766 28.859 1 97.5 155 GLU B O 1
ATOM 4345 N N . LYS B 1 156 ? 6.094 5.574 28.547 1 95.81 156 LYS B N 1
ATOM 4346 C CA . LYS B 1 156 ? 6.812 4.309 28.469 1 95.81 156 LYS B CA 1
ATOM 4347 C C . LYS B 1 156 ? 7.824 4.328 27.312 1 95.81 156 LYS B C 1
ATOM 4349 O O . LYS B 1 156 ? 8.977 3.928 27.5 1 95.81 156 LYS B O 1
ATOM 4354 N N . ILE B 1 157 ? 7.461 4.805 26.203 1 96.38 157 ILE B N 1
ATOM 4355 C CA . ILE B 1 157 ? 8.305 4.855 25.016 1 96.38 157 ILE B CA 1
ATOM 4356 C C . ILE B 1 157 ? 9.469 5.812 25.25 1 96.38 157 ILE B C 1
ATOM 4358 O O . ILE B 1 157 ? 10.625 5.461 25.016 1 96.38 157 ILE B O 1
ATOM 4362 N N . VAL B 1 158 ? 9.164 7 25.75 1 96.94 158 VAL B N 1
ATOM 4363 C CA . VAL B 1 158 ? 10.188 8.031 25.953 1 96.94 158 VAL B CA 1
ATOM 4364 C C . VAL B 1 158 ? 11.211 7.543 26.969 1 96.94 158 VAL B C 1
ATOM 4366 O O . VAL B 1 158 ? 12.414 7.746 26.797 1 96.94 158 VAL B O 1
ATOM 4369 N N . ASN B 1 159 ? 10.719 6.91 27.984 1 95.44 159 ASN B N 1
ATOM 4370 C CA . ASN B 1 159 ? 11.633 6.371 28.984 1 95.44 159 ASN B CA 1
ATOM 4371 C C . ASN B 1 159 ? 12.555 5.309 28.391 1 95.44 159 ASN B C 1
ATOM 4373 O O . ASN B 1 159 ? 13.742 5.258 28.719 1 95.44 159 ASN B O 1
ATOM 4377 N N . HIS B 1 160 ? 11.984 4.512 27.609 1 94.38 160 HIS B N 1
ATOM 4378 C CA . HIS B 1 160 ? 12.789 3.502 26.938 1 94.38 160 HIS B CA 1
ATOM 4379 C C . HIS B 1 160 ? 13.844 4.148 26.047 1 94.38 160 HIS B C 1
ATOM 4381 O O . HIS B 1 160 ? 15.008 3.738 26.047 1 94.38 160 HIS B O 1
ATOM 4387 N N . LEU B 1 161 ? 13.477 5.129 25.281 1 95.06 161 LEU B N 1
ATOM 4388 C CA . LEU B 1 161 ? 14.398 5.828 24.406 1 95.06 161 LEU B CA 1
ATOM 4389 C C . LEU B 1 161 ? 15.523 6.484 25.188 1 95.06 161 LEU B C 1
ATOM 4391 O O . LEU B 1 161 ? 16.688 6.383 24.828 1 95.06 161 LEU B O 1
ATOM 4395 N N . LYS B 1 162 ? 15.172 7.086 26.234 1 94.5 162 LYS B N 1
ATOM 4396 C CA . LYS B 1 162 ? 16.125 7.816 27.078 1 94.5 162 LYS B CA 1
ATOM 4397 C C . LYS B 1 162 ? 17.25 6.902 27.562 1 94.5 162 LYS B C 1
ATOM 4399 O O . LYS B 1 162 ? 18.406 7.316 27.625 1 94.5 162 LYS B O 1
ATOM 4404 N N . LYS B 1 163 ? 16.859 5.707 27.828 1 92.5 163 LYS B N 1
ATOM 4405 C CA . LYS B 1 163 ? 17.812 4.734 28.344 1 92.5 163 LYS B CA 1
ATOM 4406 C C . LYS B 1 163 ? 18.875 4.395 27.312 1 92.5 163 LYS B C 1
ATOM 4408 O O . LYS B 1 163 ? 19.984 3.992 27.656 1 92.5 163 LYS B O 1
ATOM 4413 N N . HIS B 1 164 ? 18.594 4.664 26.078 1 91.5 164 HIS B N 1
ATOM 4414 C CA . HIS B 1 164 ? 19.484 4.215 25.016 1 91.5 164 HIS B CA 1
ATOM 4415 C C . HIS B 1 164 ? 20.016 5.395 24.219 1 91.5 164 HIS B C 1
ATOM 4417 O O . HIS B 1 164 ? 20.703 5.203 23.203 1 91.5 164 HIS B O 1
ATOM 4423 N N . MET B 1 165 ? 19.797 6.551 24.672 1 95.06 165 MET B N 1
ATOM 4424 C CA . MET B 1 165 ? 20.188 7.75 23.938 1 95.06 165 MET B CA 1
ATOM 4425 C C . MET B 1 165 ? 21.688 7.996 24.078 1 95.06 165 MET B C 1
ATOM 4427 O O . MET B 1 165 ? 22.25 7.867 25.172 1 95.06 165 MET B O 1
ATOM 4431 N N . ASP B 1 166 ? 22.328 8.289 23 1 95 166 ASP B N 1
ATOM 4432 C CA . ASP B 1 166 ? 23.703 8.758 23.016 1 95 166 ASP B CA 1
ATOM 4433 C C . ASP B 1 166 ? 23.797 10.188 23.547 1 95 166 ASP B C 1
ATOM 4435 O O . ASP B 1 166 ? 23.297 11.125 22.906 1 95 166 ASP B O 1
ATOM 4439 N N . GLN B 1 167 ? 24.484 10.383 24.578 1 92.56 167 GLN B N 1
ATOM 4440 C CA . GLN B 1 167 ? 24.531 11.68 25.25 1 92.56 167 GLN B CA 1
ATOM 4441 C C . GLN B 1 167 ? 25.312 12.695 24.438 1 92.56 167 GLN B C 1
ATOM 4443 O O . GLN B 1 167 ? 25.219 13.898 24.672 1 92.56 167 GLN B O 1
ATOM 4448 N N . ASN B 1 168 ? 26.078 12.219 23.516 1 94.5 168 ASN B N 1
ATOM 4449 C CA . ASN B 1 168 ? 26.906 13.117 22.719 1 94.5 168 ASN B CA 1
ATOM 4450 C C . ASN B 1 168 ? 26.219 13.508 21.422 1 94.5 168 ASN B C 1
ATOM 4452 O O . ASN B 1 168 ? 26.734 14.336 20.656 1 94.5 168 ASN B O 1
ATOM 4456 N N . ALA B 1 169 ? 25.062 12.977 21.172 1 97.38 169 ALA B N 1
ATOM 4457 C CA . ALA B 1 169 ? 24.328 13.273 19.953 1 97.38 169 ALA B CA 1
ATOM 4458 C C . ALA B 1 169 ? 23.172 14.25 20.219 1 97.38 169 ALA B C 1
ATOM 4460 O O . ALA B 1 169 ? 22.797 14.461 21.375 1 97.38 169 ALA B O 1
ATOM 4461 N N . ARG B 1 170 ? 22.766 14.922 19.219 1 98.44 170 ARG B N 1
ATOM 4462 C CA . ARG B 1 170 ? 21.516 15.68 19.266 1 98.44 170 ARG B CA 1
ATOM 4463 C C . ARG B 1 170 ? 20.328 14.797 18.906 1 98.44 170 ARG B C 1
ATOM 4465 O O . ARG B 1 170 ? 20.438 13.891 18.078 1 98.44 170 ARG B O 1
ATOM 4472 N N . HIS B 1 171 ? 19.203 15.016 19.594 1 98.56 171 HIS B N 1
ATOM 4473 C CA . HIS B 1 171 ? 18.078 14.102 19.469 1 98.56 171 HIS B CA 1
ATOM 4474 C C . HIS B 1 171 ? 16.812 14.836 19.047 1 98.56 171 HIS B C 1
ATOM 4476 O O . HIS B 1 171 ? 16.484 15.891 19.609 1 98.56 171 HIS B O 1
ATOM 4482 N N . VAL B 1 172 ? 16.109 14.281 18.078 1 98.81 172 VAL B N 1
ATOM 4483 C CA . VAL B 1 172 ? 14.828 14.773 17.594 1 98.81 172 VAL B CA 1
ATOM 4484 C C . VAL B 1 172 ? 13.766 13.695 17.75 1 98.81 172 VAL B C 1
ATOM 4486 O O . VAL B 1 172 ? 13.969 12.539 17.359 1 98.81 172 VAL B O 1
ATOM 4489 N N . PHE B 1 173 ? 12.672 14.031 18.422 1 98.62 173 PHE B N 1
ATOM 4490 C CA . PHE B 1 173 ? 11.508 13.156 18.516 1 98.62 173 PHE B CA 1
ATOM 4491 C C . PHE B 1 173 ? 10.516 13.461 17.391 1 98.62 173 PHE B C 1
ATOM 4493 O O . PHE B 1 173 ? 10.172 14.625 17.172 1 98.62 173 PHE B O 1
ATOM 4500 N N . VAL B 1 174 ? 10.102 12.484 16.656 1 98.75 174 VAL B N 1
ATOM 4501 C CA . VAL B 1 174 ? 9.07 12.633 15.633 1 98.75 174 VAL B CA 1
ATOM 4502 C C . VAL B 1 174 ? 7.863 11.773 16 1 98.75 174 VAL B C 1
ATOM 4504 O O . VAL B 1 174 ? 7.973 10.555 16.141 1 98.75 174 VAL B O 1
ATOM 4507 N N . GLY B 1 175 ? 6.715 12.375 16.141 1 98.31 175 GLY B N 1
ATOM 4508 C CA . GLY B 1 175 ? 5.547 11.617 16.547 1 98.31 175 GLY B CA 1
ATOM 4509 C C . GLY B 1 175 ? 4.238 12.242 16.109 1 98.31 175 GLY B C 1
ATOM 4510 O O . GLY B 1 175 ? 4.23 13.359 15.578 1 98.31 175 GLY B O 1
ATOM 4511 N N . HIS B 1 176 ? 3.178 11.57 16.266 1 98.56 176 HIS B N 1
ATOM 4512 C CA . HIS B 1 176 ? 1.808 11.977 15.977 1 98.56 176 HIS B CA 1
ATOM 4513 C C . HIS B 1 176 ? 0.915 11.82 17.203 1 98.56 176 HIS B C 1
ATOM 4515 O O . HIS B 1 176 ? 0.399 10.734 17.469 1 98.56 176 HIS B O 1
ATOM 4521 N N . LEU B 1 177 ? 0.769 12.875 17.906 1 97.94 177 LEU B N 1
ATOM 4522 C CA . LEU B 1 177 ? 0.194 12.859 19.25 1 97.94 177 LEU B CA 1
ATOM 4523 C C . LEU B 1 177 ? -0.633 14.117 19.5 1 97.94 177 LEU B C 1
ATOM 4525 O O . LEU B 1 177 ? -0.451 15.133 18.828 1 97.94 177 LEU B O 1
ATOM 4529 N N . PHE B 1 178 ? -1.458 13.992 20.5 1 97.19 178 PHE B N 1
ATOM 4530 C CA . PHE B 1 178 ? -2.119 15.164 21.047 1 97.19 178 PHE B CA 1
ATOM 4531 C C . PHE B 1 178 ? -1.438 15.625 22.344 1 97.19 178 PHE B C 1
ATOM 4533 O O . PHE B 1 178 ? -1.844 15.234 23.438 1 97.19 178 PHE B O 1
ATOM 4540 N N . VAL B 1 179 ? -0.522 16.516 22.203 1 97.75 179 VAL B N 1
ATOM 4541 C CA . VAL B 1 179 ? 0.302 16.984 23.312 1 97.75 179 VAL B CA 1
ATOM 4542 C C . VAL B 1 179 ? -0.245 18.297 23.844 1 97.75 179 VAL B C 1
ATOM 4544 O O . VAL B 1 179 ? -0.601 19.188 23.062 1 97.75 179 VAL B O 1
ATOM 4547 N N . THR B 1 180 ? -0.354 18.422 25.125 1 96.44 180 THR B N 1
ATOM 4548 C CA . THR B 1 180 ? -0.708 19.656 25.812 1 96.44 180 THR B CA 1
ATOM 4549 C C . THR B 1 180 ? 0.338 20.016 26.875 1 96.44 180 THR B C 1
ATOM 4551 O O . THR B 1 180 ? 1.195 19.188 27.203 1 96.44 180 THR B O 1
ATOM 4554 N N . PRO B 1 181 ? 0.347 21.188 27.375 1 95.5 181 PRO B N 1
ATOM 4555 C CA . PRO B 1 181 ? 1.423 21.625 28.266 1 95.5 181 PRO B CA 1
ATOM 4556 C C . PRO B 1 181 ? 1.554 20.75 29.5 1 95.5 181 PRO B C 1
ATOM 4558 O O . PRO B 1 181 ? 2.67 20.438 29.938 1 95.5 181 PRO B O 1
ATOM 4561 N N . ARG B 1 182 ? 0.416 20.297 30.078 1 93.56 182 ARG B N 1
ATOM 4562 C CA . ARG B 1 182 ? 0.462 19.5 31.297 1 93.56 182 ARG B CA 1
ATOM 4563 C C . ARG B 1 182 ? -0.413 18.266 31.156 1 93.56 182 ARG B C 1
ATOM 4565 O O . ARG B 1 182 ? -0.921 17.75 32.156 1 93.56 182 ARG B O 1
ATOM 4572 N N . GLY B 1 183 ? -0.71 17.875 29.891 1 91.5 183 GLY B N 1
ATOM 4573 C CA . GLY B 1 183 ? -1.498 16.672 29.656 1 91.5 183 GLY B CA 1
ATOM 4574 C C . GLY B 1 183 ? -2.98 16.875 29.922 1 91.5 183 GLY B C 1
ATOM 4575 O O . GLY B 1 183 ? -3.732 15.906 30.031 1 91.5 183 GLY B O 1
ATOM 4576 N N . GLU B 1 184 ? -3.361 18.094 30 1 89.62 184 GLU B N 1
ATOM 4577 C CA . GLU B 1 184 ? -4.762 18.391 30.266 1 89.62 184 GLU B CA 1
ATOM 4578 C C . GLU B 1 184 ? -5.605 18.297 29 1 89.62 184 GLU B C 1
ATOM 4580 O O . GLU B 1 184 ? -5.086 18.406 27.891 1 89.62 184 GLU B O 1
ATOM 4585 N N . GLU B 1 185 ? -6.859 18.047 29.188 1 87.94 185 GLU B N 1
ATOM 4586 C CA . GLU B 1 185 ? -7.777 18 28.047 1 87.94 185 GLU B CA 1
ATOM 4587 C C . GLU B 1 185 ? -7.832 19.328 27.312 1 87.94 185 GLU B C 1
ATOM 4589 O O . GLU B 1 185 ? -7.844 20.391 27.938 1 87.94 185 GLU B O 1
ATOM 4594 N N . LYS B 1 186 ? -7.816 19.219 26.031 1 87.81 186 LYS B N 1
ATOM 4595 C CA . LYS B 1 186 ? -7.922 20.391 25.172 1 87.81 186 LYS B CA 1
ATOM 4596 C C . LYS B 1 186 ? -8.672 20.062 23.875 1 87.81 186 LYS B C 1
ATOM 4598 O O . LYS B 1 186 ? -8.656 18.906 23.422 1 87.81 186 LYS B O 1
ATOM 4603 N N . GLU B 1 187 ? -9.289 21.062 23.328 1 84.19 187 GLU B N 1
ATOM 4604 C CA . GLU B 1 187 ? -10 20.891 22.062 1 84.19 187 GLU B CA 1
ATOM 4605 C C . GLU B 1 187 ? -9.039 20.844 20.891 1 84.19 187 GLU B C 1
ATOM 4607 O O . GLU B 1 187 ? -7.973 21.453 20.922 1 84.19 187 GLU B O 1
ATOM 4612 N N . ASN B 1 188 ? -9.523 20.125 19.859 1 84.81 188 ASN B N 1
ATOM 4613 C CA . ASN B 1 188 ? -8.781 20.125 18.609 1 84.81 188 ASN B CA 1
ATOM 4614 C C . ASN B 1 188 ? -8.789 21.5 17.938 1 84.81 188 ASN B C 1
ATOM 4616 O O . ASN B 1 188 ? -9.586 22.359 18.297 1 84.81 188 ASN B O 1
ATOM 4620 N N . THR B 1 189 ? -7.895 21.625 17.031 1 84.88 189 THR B N 1
ATOM 4621 C CA . THR B 1 189 ? -7.793 22.906 16.359 1 84.88 189 THR B CA 1
ATOM 4622 C C . THR B 1 189 ? -8.664 22.938 15.102 1 84.88 189 THR B C 1
ATOM 4624 O O . THR B 1 189 ? -8.805 23.969 14.453 1 84.88 189 THR B O 1
ATOM 4627 N N . SER B 1 190 ? -9.227 21.766 14.773 1 90.19 190 SER B N 1
ATOM 4628 C CA . SER B 1 190 ? -9.984 21.656 13.539 1 90.19 190 SER B CA 1
ATOM 4629 C C . SER B 1 190 ? -11.023 20.547 13.625 1 90.19 190 SER B C 1
ATOM 4631 O O . SER B 1 190 ? -10.828 19.562 14.328 1 90.19 190 SER B O 1
ATOM 4633 N N . ASP B 1 191 ? -12.086 20.719 12.773 1 87.5 191 ASP B N 1
ATOM 4634 C CA . ASP B 1 191 ? -13.125 19.688 12.672 1 87.5 191 ASP B CA 1
ATOM 4635 C C . ASP B 1 191 ? -12.648 18.5 11.836 1 87.5 191 ASP B C 1
ATOM 4637 O O . ASP B 1 191 ? -13.273 17.438 11.852 1 87.5 191 ASP B O 1
ATOM 4641 N N . SER B 1 192 ? -11.578 18.688 11.227 1 86.44 192 SER B N 1
ATOM 4642 C CA . SER B 1 192 ? -11.086 17.641 10.336 1 86.44 192 SER B CA 1
ATOM 4643 C C . SER B 1 192 ? -10.203 16.641 11.094 1 86.44 192 SER B C 1
ATOM 4645 O O . SER B 1 192 ? -9.891 15.57 10.578 1 86.44 192 SER B O 1
ATOM 4647 N N . GLU B 1 193 ? -9.781 17.016 12.273 1 85.75 193 GLU B N 1
ATOM 4648 C CA . GLU B 1 193 ? -8.961 16.141 13.109 1 85.75 193 GLU B CA 1
ATOM 4649 C C . GLU B 1 193 ? -9.812 15.094 13.812 1 85.75 193 GLU B C 1
ATOM 4651 O O . GLU B 1 193 ? -10.789 15.438 14.492 1 85.75 193 GLU B O 1
ATOM 4656 N N . ARG B 1 194 ? -9.445 13.867 13.586 1 84.25 194 ARG B N 1
ATOM 4657 C CA . ARG B 1 194 ? -10.125 12.781 14.297 1 84.25 194 ARG B CA 1
ATOM 4658 C C . ARG B 1 194 ? -9.508 12.57 15.672 1 84.25 194 ARG B C 1
ATOM 4660 O O . ARG B 1 194 ? -8.281 12.594 15.82 1 84.25 194 ARG B O 1
ATOM 4667 N N . PRO B 1 195 ? -10.422 12.422 16.625 1 82.44 195 PRO B N 1
ATOM 4668 C CA . PRO B 1 195 ? -9.859 12.109 17.938 1 82.44 195 PRO B CA 1
ATOM 4669 C C . PRO B 1 195 ? -9.016 10.836 17.938 1 82.44 195 PRO B C 1
ATOM 4671 O O . PRO B 1 195 ? -9.289 9.914 17.172 1 82.44 195 PRO B O 1
ATOM 4674 N N . LEU B 1 196 ? -7.945 10.898 18.719 1 81.44 196 LEU B N 1
ATOM 4675 C CA . LEU B 1 196 ? -7.047 9.75 18.797 1 81.44 196 LEU B CA 1
ATOM 4676 C C . LEU B 1 196 ? -7.668 8.633 19.625 1 81.44 196 LEU B C 1
ATOM 4678 O O . LEU B 1 196 ? -7.254 7.473 19.531 1 81.44 196 LEU B O 1
ATOM 4682 N N . SER B 1 197 ? -8.586 8.961 20.516 1 71.25 197 SER B N 1
ATOM 4683 C CA . SER B 1 197 ? -9.266 7.977 21.344 1 71.25 197 SER B CA 1
ATOM 4684 C C . SER B 1 197 ? -10.742 8.32 21.516 1 71.25 197 SER B C 1
ATOM 4686 O O . SER B 1 197 ? -11.117 9.5 21.484 1 71.25 197 SER B O 1
ATOM 4688 N N . ILE B 1 198 ? -11.5 7.141 21.516 1 55.38 198 ILE B N 1
ATOM 4689 C CA . ILE B 1 198 ? -12.906 7.324 21.859 1 55.38 198 ILE B CA 1
ATOM 4690 C C . ILE B 1 198 ? -13.109 7.051 23.344 1 55.38 198 ILE B C 1
ATOM 4692 O O . ILE B 1 198 ? -12.977 5.914 23.797 1 55.38 198 ILE B O 1
ATOM 4696 N N . GLY B 1 199 ? -13.266 7.992 24.156 1 53.91 199 GLY B N 1
ATOM 4697 C CA . GLY B 1 199 ? -13.586 7.816 25.562 1 53.91 199 GLY B CA 1
ATOM 4698 C C . GLY B 1 199 ? -12.367 7.926 26.469 1 53.91 199 GLY B C 1
ATOM 4699 O O . GLY B 1 199 ? -12.508 8.078 27.688 1 53.91 199 GLY B O 1
ATOM 4700 N N . GLY B 1 200 ? -11.156 7.641 25.844 1 63.22 200 GLY B N 1
ATOM 4701 C CA . GLY B 1 200 ? -10 7.668 26.734 1 63.22 200 GLY B CA 1
ATOM 4702 C C . GLY B 1 200 ? -9.211 8.961 26.641 1 63.22 200 GLY B C 1
ATOM 4703 O O . GLY B 1 200 ? -9.453 9.781 25.75 1 63.22 200 GLY B O 1
ATOM 4704 N N . ALA B 1 201 ? -8.406 9.086 27.672 1 76.5 201 ALA B N 1
ATOM 4705 C CA . ALA B 1 201 ? -7.527 10.25 27.703 1 76.5 201 ALA B CA 1
ATOM 4706 C C . ALA B 1 201 ? -6.508 10.195 26.562 1 76.5 201 ALA B C 1
ATOM 4708 O O . ALA B 1 201 ? -5.711 9.258 26.484 1 76.5 201 ALA B O 1
ATOM 4709 N N . GLU B 1 202 ? -6.551 11.109 25.688 1 91.81 202 GLU B N 1
ATOM 4710 C CA . GLU B 1 202 ? -5.695 11.094 24.5 1 91.81 202 GLU B CA 1
ATOM 4711 C C . GLU B 1 202 ? -4.578 12.125 24.609 1 91.81 202 GLU B C 1
ATOM 4713 O O . GLU B 1 202 ? -3.715 12.203 23.734 1 91.81 202 GLU B O 1
ATOM 4718 N N . HIS B 1 203 ? -4.523 12.898 25.703 1 95.5 203 HIS B N 1
ATOM 4719 C CA . HIS B 1 203 ? -3.586 14.008 25.812 1 95.5 203 HIS B CA 1
ATOM 4720 C C . HIS B 1 203 ? -2.287 13.57 26.469 1 95.5 203 HIS B C 1
ATOM 4722 O O . HIS B 1 203 ? -2.307 12.797 27.438 1 95.5 203 HIS B O 1
ATOM 4728 N N . VAL B 1 204 ? -1.214 14.07 26.016 1 97.44 204 VAL B N 1
ATOM 4729 C CA . VAL B 1 204 ? 0.121 13.727 26.484 1 97.44 204 VAL B CA 1
ATOM 4730 C C . VAL B 1 204 ? 0.814 14.961 27.047 1 97.44 204 VAL B C 1
ATOM 4732 O O . VAL B 1 204 ? 0.731 16.047 26.453 1 97.44 204 VAL B O 1
ATOM 4735 N N . ASP B 1 205 ? 1.534 14.828 28.141 1 97.88 205 ASP B N 1
ATOM 4736 C CA . ASP B 1 205 ? 2.248 15.914 28.812 1 97.88 205 ASP B CA 1
ATOM 4737 C C . ASP B 1 205 ? 3.506 16.297 28.047 1 97.88 205 ASP B C 1
ATOM 4739 O O . ASP B 1 205 ? 4.367 15.461 27.781 1 97.88 205 ASP B O 1
ATOM 4743 N N . ALA B 1 206 ? 3.574 17.594 27.734 1 98.31 206 ALA B N 1
ATOM 4744 C CA . ALA B 1 206 ? 4.703 18.094 26.953 1 98.31 206 ALA B CA 1
ATOM 4745 C C . ALA B 1 206 ? 6.02 17.859 27.688 1 98.31 206 ALA B C 1
ATOM 4747 O O . ALA B 1 206 ? 7.082 17.781 27.062 1 98.31 206 ALA B O 1
ATOM 4748 N N . ASN B 1 207 ? 6.031 17.734 28.953 1 97.94 207 ASN B N 1
ATOM 4749 C CA . ASN B 1 207 ? 7.234 17.578 29.75 1 97.94 207 ASN B CA 1
ATOM 4750 C C . ASN B 1 207 ? 7.977 16.281 29.422 1 97.94 207 ASN B C 1
ATOM 4752 O O . ASN B 1 207 ? 9.156 16.141 29.734 1 97.94 207 ASN B O 1
ATOM 4756 N N . LEU B 1 208 ? 7.219 15.344 28.859 1 98.19 208 LEU B N 1
ATOM 4757 C CA . LEU B 1 208 ? 7.824 14.07 28.5 1 98.19 208 LEU B CA 1
ATOM 4758 C C . LEU B 1 208 ? 8.93 14.266 27.469 1 98.19 208 LEU B C 1
ATOM 4760 O O . LEU B 1 208 ? 9.789 13.398 27.297 1 98.19 208 LEU B O 1
ATOM 4764 N N . PHE B 1 209 ? 8.977 15.414 26.828 1 98.56 209 PHE B N 1
ATOM 4765 C CA . PHE B 1 209 ? 9.844 15.555 25.656 1 98.56 209 PHE B CA 1
ATOM 4766 C C . PHE B 1 209 ? 11.062 16.406 26 1 98.56 209 PHE B C 1
ATOM 4768 O O . PHE B 1 209 ? 11.82 16.797 25.094 1 98.56 209 PHE B O 1
ATOM 4775 N N . LYS B 1 210 ? 11.336 16.688 27.203 1 97 210 LYS B N 1
ATOM 4776 C CA . LYS B 1 210 ? 12.461 17.469 27.672 1 97 210 LYS B CA 1
ATOM 4777 C C . LYS B 1 210 ? 13.789 16.875 27.203 1 97 210 LYS B C 1
ATOM 4779 O O . LYS B 1 210 ? 14.727 17.609 26.891 1 97 210 LYS B O 1
ATOM 4784 N N . PRO B 1 211 ? 13.875 15.547 27.109 1 97.31 211 PRO B N 1
ATOM 4785 C CA . PRO B 1 211 ? 15.164 14.961 26.734 1 97.31 211 PRO B CA 1
ATOM 4786 C C . PRO B 1 211 ? 15.523 15.219 25.266 1 97.31 211 PRO B C 1
ATOM 4788 O O . PRO B 1 211 ? 16.656 14.977 24.859 1 97.31 211 PRO B O 1
ATOM 4791 N N . PHE B 1 212 ? 14.672 15.734 24.484 1 98.44 212 PHE B N 1
ATOM 4792 C CA . PHE B 1 212 ? 14.906 15.906 23.062 1 98.44 212 PHE B CA 1
ATOM 4793 C C . PHE B 1 212 ? 15.211 17.359 22.734 1 98.44 212 PHE B C 1
ATOM 4795 O O . PHE B 1 212 ? 14.672 18.266 23.375 1 98.44 212 PHE B O 1
ATOM 4802 N N . HIS B 1 213 ? 16.031 17.594 21.766 1 98.69 213 HIS B N 1
ATOM 4803 C CA . HIS B 1 213 ? 16.391 18.938 21.344 1 98.69 213 HIS B CA 1
ATOM 4804 C C . HIS B 1 213 ? 15.305 19.578 20.5 1 98.69 213 HIS B C 1
ATOM 4806 O O . HIS B 1 213 ? 15.172 20.797 20.453 1 98.69 213 HIS B O 1
ATOM 4812 N N . TYR B 1 214 ? 14.547 18.766 19.812 1 98.81 214 TYR B N 1
ATOM 4813 C CA . TYR B 1 214 ? 13.375 19.156 19.031 1 98.81 214 TYR B CA 1
ATOM 4814 C C . TYR B 1 214 ? 12.344 18.047 18.984 1 98.81 214 TYR B C 1
ATOM 4816 O O . TYR B 1 214 ? 12.695 16.859 18.922 1 98.81 214 TYR B O 1
ATOM 4824 N N . THR B 1 215 ? 11.109 18.391 19.141 1 98.94 215 THR B N 1
ATOM 4825 C CA . THR B 1 215 ? 9.992 17.453 19.016 1 98.94 215 THR B CA 1
ATOM 4826 C C . THR B 1 215 ? 9.07 17.844 17.875 1 98.94 215 THR B C 1
ATOM 4828 O O . THR B 1 215 ? 8.398 18.875 17.938 1 98.94 215 THR B O 1
ATOM 4831 N N . ALA B 1 216 ? 9.094 17.078 16.828 1 98.94 216 ALA B N 1
ATOM 4832 C CA . ALA B 1 216 ? 8.273 17.297 15.641 1 98.94 216 ALA B CA 1
ATOM 4833 C C . ALA B 1 216 ? 6.953 16.531 15.734 1 98.94 216 ALA B C 1
ATOM 4835 O O . ALA B 1 216 ? 6.938 15.297 15.672 1 98.94 216 ALA B O 1
ATOM 4836 N N . LEU B 1 217 ? 5.879 17.312 15.797 1 98.81 217 LEU B N 1
ATOM 4837 C CA . LEU B 1 217 ? 4.582 16.688 16.016 1 98.81 217 LEU B CA 1
ATOM 4838 C C . LEU B 1 217 ? 3.662 16.875 14.82 1 98.81 217 LEU B C 1
ATOM 4840 O O . LEU B 1 217 ? 3.801 17.859 14.086 1 98.81 217 LEU B O 1
ATOM 4844 N N . GLY B 1 218 ? 2.795 15.906 14.609 1 98.56 218 GLY B N 1
ATOM 4845 C CA . GLY B 1 218 ? 1.602 16.047 13.789 1 98.56 218 GLY B CA 1
ATOM 4846 C C . GLY B 1 218 ? 0.319 15.789 14.562 1 98.56 218 GLY B C 1
ATOM 4847 O O . GLY B 1 218 ? 0.349 15.578 15.773 1 98.56 218 GLY B O 1
ATOM 4848 N N . HIS B 1 219 ? -0.858 15.867 13.867 1 97.88 219 HIS B N 1
ATOM 4849 C CA . HIS B 1 219 ? -2.195 15.625 14.398 1 97.88 219 HIS B CA 1
ATOM 4850 C C . HIS B 1 219 ? -3.025 16.906 14.406 1 97.88 219 HIS B C 1
ATOM 4852 O O . HIS B 1 219 ? -4.129 16.938 13.859 1 97.88 219 HIS B O 1
ATOM 4858 N N . LEU B 1 220 ? -2.482 17.906 15.086 1 97.75 220 LEU B N 1
ATOM 4859 C CA . LEU B 1 220 ? -3.213 19.172 15.086 1 97.75 220 LEU B CA 1
ATOM 4860 C C . LEU B 1 220 ? -2.887 19.984 13.844 1 97.75 220 LEU B C 1
ATOM 4862 O O . LEU B 1 220 ? -1.716 20.188 13.516 1 97.75 220 LEU B O 1
ATOM 4866 N N . HIS B 1 221 ? -3.898 20.531 13.211 1 98.19 221 HIS B N 1
ATOM 4867 C CA . HIS B 1 221 ? -3.754 21.109 11.883 1 98.19 221 HIS B CA 1
ATOM 4868 C C . HIS B 1 221 ? -3.273 22.562 11.953 1 98.19 221 HIS B C 1
ATOM 4870 O O . HIS B 1 221 ? -2.912 23.141 10.93 1 98.19 221 HIS B O 1
ATOM 4876 N N . GLN B 1 222 ? -3.303 23.156 13.117 1 97.69 222 GLN B N 1
ATOM 4877 C CA . GLN B 1 222 ? -2.762 24.5 13.281 1 97.69 222 GLN B CA 1
ATOM 4878 C C . GLN B 1 222 ? -1.345 24.453 13.852 1 97.69 222 GLN B C 1
ATOM 4880 O O . GLN B 1 222 ? -1.107 23.859 14.898 1 97.69 222 GLN B O 1
ATOM 4885 N N . ALA B 1 223 ? -0.498 25.125 13.211 1 98.06 223 ALA B N 1
ATOM 4886 C CA . ALA B 1 223 ? 0.893 25.156 13.656 1 98.06 223 ALA B CA 1
ATOM 4887 C C . ALA B 1 223 ? 1.04 25.969 14.938 1 98.06 223 ALA B C 1
ATOM 4889 O O . ALA B 1 223 ? 0.476 27.062 15.055 1 98.06 223 ALA B O 1
ATOM 4890 N N . HIS B 1 224 ? 1.656 25.453 15.914 1 97.06 224 HIS B N 1
ATOM 4891 C CA . HIS B 1 224 ? 1.954 26.156 17.156 1 97.06 224 HIS B CA 1
ATOM 4892 C C . HIS B 1 224 ? 2.92 25.375 18.031 1 97.06 224 HIS B C 1
ATOM 4894 O O . HIS B 1 224 ? 3.229 24.219 17.734 1 97.06 224 HIS B O 1
ATOM 4900 N N . HIS B 1 225 ? 3.529 25.953 19 1 97.38 225 HIS B N 1
ATOM 4901 C CA . HIS B 1 225 ? 4.352 25.25 19.969 1 97.38 225 HIS B CA 1
ATOM 4902 C C . HIS B 1 225 ? 3.529 24.859 21.203 1 97.38 225 HIS B C 1
ATOM 4904 O O . HIS B 1 225 ? 2.436 25.375 21.406 1 97.38 225 HIS B O 1
ATOM 4910 N N . VAL B 1 226 ? 4.004 23.938 21.922 1 97.19 226 VAL B N 1
ATOM 4911 C CA . VAL B 1 226 ? 3.342 23.469 23.141 1 97.19 226 VAL B CA 1
ATOM 4912 C C . VAL B 1 226 ? 4.336 23.469 24.297 1 97.19 226 VAL B C 1
ATOM 4914 O O . VAL B 1 226 ? 5.328 22.734 24.281 1 97.19 226 VAL B O 1
ATOM 4917 N N . GLY B 1 227 ? 4.051 24.219 25.328 1 92.88 227 GLY B N 1
ATOM 4918 C CA . GLY B 1 227 ? 4.922 24.281 26.5 1 92.88 227 GLY B CA 1
ATOM 4919 C C . GLY B 1 227 ? 6.262 24.922 26.203 1 92.88 227 GLY B C 1
ATOM 4920 O O . GLY B 1 227 ? 6.551 26.016 26.688 1 92.88 227 GLY B O 1
ATOM 4921 N N . ASP B 1 228 ? 7.027 24.281 25.422 1 94.56 228 ASP B N 1
ATOM 4922 C CA . ASP B 1 228 ? 8.359 24.719 25.016 1 94.56 228 ASP B CA 1
ATOM 4923 C C . ASP B 1 228 ? 8.406 24.984 23.5 1 94.56 228 ASP B C 1
ATOM 4925 O O . ASP B 1 228 ? 7.758 24.297 22.719 1 94.56 228 ASP B O 1
ATOM 4929 N N . GLU B 1 229 ? 9.164 25.969 23.078 1 96.06 229 GLU B N 1
ATOM 4930 C CA . GLU B 1 229 ? 9.258 26.375 21.672 1 96.06 229 GLU B CA 1
ATOM 4931 C C . GLU B 1 229 ? 9.844 25.266 20.812 1 96.06 229 GLU B C 1
ATOM 4933 O O . GLU B 1 229 ? 9.688 25.281 19.594 1 96.06 229 GLU B O 1
ATOM 4938 N N . LYS B 1 230 ? 10.523 24.328 21.422 1 97.81 230 LYS B N 1
ATOM 4939 C CA . LYS B 1 230 ? 11.148 23.25 20.641 1 97.81 230 LYS B CA 1
ATOM 4940 C C . LYS B 1 230 ? 10.18 22.109 20.406 1 97.81 230 LYS B C 1
ATOM 4942 O O . LYS B 1 230 ? 10.516 21.125 19.734 1 97.81 230 LYS B O 1
ATOM 4947 N N . ILE B 1 231 ? 8.969 22.109 21.031 1 98.69 231 ILE B N 1
ATOM 4948 C CA . ILE B 1 231 ? 7.898 21.156 20.797 1 98.69 231 ILE B CA 1
ATOM 4949 C C . ILE B 1 231 ? 6.848 21.781 19.875 1 98.69 231 ILE B C 1
ATOM 4951 O O . ILE B 1 231 ? 6.105 22.672 20.281 1 98.69 231 ILE B O 1
ATOM 4955 N N . ARG B 1 232 ? 6.758 21.266 18.594 1 98.75 232 ARG B N 1
ATOM 4956 C CA . ARG B 1 232 ? 6.027 22.016 17.594 1 98.75 232 ARG B CA 1
ATOM 4957 C C . ARG B 1 232 ? 5.109 21.109 16.781 1 98.75 232 ARG B C 1
ATOM 4959 O O . ARG B 1 232 ? 5.496 20 16.406 1 98.75 232 ARG B O 1
ATOM 4966 N N . TYR B 1 233 ? 3.924 21.656 16.594 1 98.69 233 TYR B N 1
ATOM 4967 C CA . TYR B 1 233 ? 3.117 21.156 15.484 1 98.69 233 TYR B CA 1
ATOM 4968 C C . TYR B 1 233 ? 3.412 21.938 14.211 1 98.69 233 TYR B C 1
ATOM 4970 O O . TYR B 1 233 ? 3.43 23.172 14.219 1 98.69 233 TYR B O 1
ATOM 4978 N N . SER B 1 234 ? 3.6 21.219 13.125 1 98.62 234 SER B N 1
ATOM 4979 C CA . SER B 1 234 ? 3.805 21.922 11.859 1 98.62 234 SER B CA 1
ATOM 4980 C C . SER B 1 234 ? 2.48 22.375 11.266 1 98.62 234 SER B C 1
ATOM 4982 O O . SER B 1 234 ? 2.451 23.297 10.438 1 98.62 234 SER B O 1
ATOM 4984 N N . GLY B 1 235 ? 1.378 21.656 11.664 1 98.31 235 GLY B N 1
ATOM 4985 C CA . GLY B 1 235 ? 0.102 21.891 11.008 1 98.31 235 GLY B CA 1
ATOM 4986 C C . GLY B 1 235 ? -0.002 21.234 9.648 1 98.31 235 GLY B C 1
ATOM 4987 O O . GLY B 1 235 ? 0.986 20.703 9.133 1 98.31 235 GLY B O 1
ATOM 4988 N N . SER B 1 236 ? -1.219 21.281 9.102 1 98.62 236 SER B N 1
ATOM 4989 C CA . SER B 1 236 ? -1.438 20.75 7.758 1 98.62 236 SER B CA 1
ATOM 4990 C C . SER B 1 236 ? -1.07 21.781 6.695 1 98.62 236 SER B C 1
ATOM 4992 O O . SER B 1 236 ? -1.134 22.984 6.941 1 98.62 236 SER B O 1
ATOM 4994 N N . PRO B 1 237 ? -0.688 21.344 5.523 1 98.5 237 PRO B N 1
ATOM 4995 C CA . PRO B 1 237 ? -0.294 22.281 4.469 1 98.5 237 PRO B CA 1
ATOM 4996 C C . PRO B 1 237 ? -1.492 22.906 3.764 1 98.5 237 PRO B C 1
ATOM 4998 O O . PRO B 1 237 ? -1.337 23.906 3.043 1 98.5 237 PRO B O 1
ATOM 5001 N N . LEU B 1 238 ? -2.631 22.312 3.943 1 98.19 238 LEU B N 1
ATOM 5002 C CA . LEU B 1 238 ? -3.867 22.781 3.32 1 98.19 238 LEU B CA 1
ATOM 5003 C C . LEU B 1 238 ? -5.004 22.828 4.336 1 98.19 238 LEU B C 1
ATOM 5005 O O . LEU B 1 238 ? -4.926 22.188 5.391 1 98.19 238 LEU B O 1
ATOM 5009 N N . LYS B 1 239 ? -6.012 23.703 4 1 98.19 239 LYS B N 1
ATOM 5010 C CA . LYS B 1 239 ? -7.227 23.719 4.809 1 98.19 239 LYS B CA 1
ATOM 5011 C C . LYS B 1 239 ? -8.156 22.562 4.434 1 98.19 239 LYS B C 1
ATOM 5013 O O . LYS B 1 239 ? -8.469 22.375 3.258 1 98.19 239 LYS B O 1
ATOM 5018 N N . TYR B 1 240 ? -8.586 21.812 5.457 1 97.56 240 TYR B N 1
ATOM 5019 C CA . TYR B 1 240 ? -9.391 20.625 5.172 1 97.56 240 TYR B CA 1
ATOM 5020 C C . TYR B 1 240 ? -10.773 20.734 5.797 1 97.56 240 TYR B C 1
ATOM 5022 O O . TYR B 1 240 ? -11.555 19.781 5.77 1 97.56 240 TYR B O 1
ATOM 5030 N N . SER B 1 241 ? -11.055 21.828 6.41 1 95.81 241 SER B N 1
ATOM 5031 C CA . SER B 1 241 ? -12.352 22.172 6.992 1 95.81 241 SER B CA 1
ATOM 5032 C C . SER B 1 241 ? -12.523 23.688 7.078 1 95.81 241 SER B C 1
ATOM 5034 O O . SER B 1 241 ? -11.547 24.438 7.039 1 95.81 241 SER B O 1
ATOM 5036 N N . ILE B 1 242 ? -13.781 24.047 7.203 1 95.12 242 ILE B N 1
ATOM 5037 C CA . ILE B 1 242 ? -14.062 25.484 7.312 1 95.12 242 ILE B CA 1
ATOM 5038 C C . ILE B 1 242 ? -13.555 26 8.656 1 95.12 242 ILE B C 1
ATOM 5040 O O . ILE B 1 242 ? -13.234 27.188 8.797 1 95.12 242 ILE B O 1
ATOM 5044 N N . SER B 1 243 ? -13.445 25.125 9.594 1 95.88 243 SER B N 1
ATOM 5045 C CA . SER B 1 243 ? -12.922 25.516 10.891 1 95.88 243 SER B CA 1
ATOM 5046 C C . SER B 1 243 ? -11.453 25.938 10.797 1 95.88 243 SER B C 1
ATOM 5048 O O . SER B 1 243 ? -10.914 26.547 11.727 1 95.88 243 SER B O 1
ATOM 5050 N N . GLU B 1 244 ? -10.828 25.719 9.672 1 97.38 244 GLU B N 1
ATOM 5051 C CA . GLU B 1 244 ? -9.43 26.062 9.461 1 97.38 244 GLU B CA 1
ATOM 5052 C C . GLU B 1 244 ? -9.289 27.328 8.617 1 97.38 244 GLU B C 1
ATOM 5054 O O . GLU B 1 244 ? -8.18 27.688 8.219 1 97.38 244 GLU B O 1
ATOM 5059 N N . GLU B 1 245 ? -10.344 27.969 8.367 1 96.5 245 GLU B N 1
ATOM 5060 C CA . GLU B 1 245 ? -10.352 29.062 7.387 1 96.5 245 GLU B CA 1
ATOM 5061 C C . GLU B 1 245 ? -9.359 30.141 7.766 1 96.5 245 GLU B C 1
ATOM 5063 O O . GLU B 1 245 ? -8.797 30.812 6.891 1 96.5 245 GLU B O 1
ATOM 5068 N N . ASN B 1 246 ? -9.07 30.266 9.039 1 96 246 ASN B N 1
ATOM 5069 C CA . ASN B 1 246 ? -8.18 31.344 9.477 1 96 246 ASN B CA 1
ATOM 5070 C C . ASN B 1 246 ? -6.777 30.812 9.773 1 96 246 ASN B C 1
ATOM 5072 O O . ASN B 1 246 ? -5.918 31.562 10.258 1 96 246 ASN B O 1
ATOM 5076 N N . HIS B 1 247 ? -6.578 29.516 9.539 1 96.88 247 HIS B N 1
ATOM 5077 C CA . HIS B 1 247 ? -5.254 28.938 9.734 1 96.88 247 HIS B CA 1
ATOM 5078 C C . HIS B 1 247 ? -4.277 29.438 8.68 1 96.88 247 HIS B C 1
ATOM 5080 O O . HIS B 1 247 ? -4.633 29.547 7.5 1 96.88 247 HIS B O 1
ATOM 5086 N N . LYS B 1 248 ? -3.098 29.781 9.117 1 96.12 248 LYS B N 1
ATOM 5087 C CA . LYS B 1 248 ? -1.995 30 8.188 1 96.12 248 LYS B CA 1
ATOM 5088 C C . LYS B 1 248 ? -1.264 28.688 7.883 1 96.12 248 LYS B C 1
ATOM 5090 O O . LYS B 1 248 ? -0.514 28.188 8.719 1 96.12 248 LYS B O 1
ATOM 5095 N N . LYS B 1 249 ? -1.447 28.266 6.691 1 98.5 249 LYS B N 1
ATOM 5096 C CA . LYS B 1 249 ? -0.965 26.922 6.34 1 98.5 249 LYS B CA 1
ATOM 5097 C C . LYS B 1 249 ? 0.44 26.984 5.75 1 98.5 249 LYS B C 1
ATOM 5099 O O . LYS B 1 249 ? 0.774 27.922 5.023 1 98.5 249 LYS B O 1
ATOM 5104 N N . GLY B 1 250 ? 1.225 26 6.031 1 98.62 250 GLY B N 1
ATOM 5105 C CA . GLY B 1 250 ? 2.604 25.906 5.582 1 98.62 250 GLY B CA 1
ATOM 5106 C C . GLY B 1 250 ? 3.373 24.781 6.242 1 98.62 250 GLY B C 1
ATOM 5107 O O . GLY B 1 250 ? 2.834 23.688 6.445 1 98.62 250 GLY B O 1
ATOM 5108 N N . TYR B 1 251 ? 4.672 24.953 6.387 1 98.88 251 TYR B N 1
ATOM 5109 C CA . TYR B 1 251 ? 5.586 24.031 7.047 1 98.88 251 TYR B CA 1
ATOM 5110 C C . TYR B 1 251 ? 6.613 24.781 7.887 1 98.88 251 TYR B C 1
ATOM 5112 O O . TYR B 1 251 ? 6.652 26.016 7.875 1 98.88 251 TYR B O 1
ATOM 5120 N N . LEU B 1 252 ? 7.344 24.047 8.688 1 98.88 252 LEU B N 1
ATOM 5121 C CA . LEU B 1 252 ? 8.312 24.688 9.562 1 98.88 252 LEU B CA 1
ATOM 5122 C C . LEU B 1 252 ? 9.734 24.438 9.07 1 98.88 252 LEU B C 1
ATOM 5124 O O . LEU B 1 252 ? 10.062 23.328 8.641 1 98.88 252 LEU B O 1
ATOM 5128 N N . ILE B 1 253 ? 10.508 25.453 9.125 1 98.88 253 ILE B N 1
ATOM 5129 C CA . ILE B 1 253 ? 11.953 25.359 8.953 1 98.88 253 ILE B CA 1
ATOM 5130 C C . ILE B 1 253 ? 12.641 25.406 10.32 1 98.88 253 ILE B C 1
ATOM 5132 O O . ILE B 1 253 ? 12.5 26.375 11.062 1 98.88 253 ILE B O 1
ATOM 5136 N N . VAL B 1 254 ? 13.344 24.344 10.609 1 98.81 254 VAL B N 1
ATOM 5137 C CA . VAL B 1 254 ? 14.031 24.219 11.891 1 98.81 254 VAL B CA 1
ATOM 5138 C C . VAL B 1 254 ? 15.539 24.234 11.664 1 98.81 254 VAL B C 1
ATOM 5140 O O . VAL B 1 254 ? 16.078 23.406 10.93 1 98.81 254 VAL B O 1
ATOM 5143 N N . GLU B 1 255 ? 16.188 25.188 12.266 1 98.62 255 GLU B N 1
ATOM 5144 C CA . GLU B 1 255 ? 17.641 25.234 12.25 1 98.62 255 GLU B CA 1
ATOM 5145 C C . GLU B 1 255 ? 18.219 24.828 13.609 1 98.62 255 GLU B C 1
ATOM 5147 O O . GLU B 1 255 ? 17.953 25.484 14.617 1 98.62 255 GLU B O 1
ATOM 5152 N N . MET B 1 256 ? 18.969 23.75 13.57 1 98.5 256 MET B N 1
ATOM 5153 C CA . MET B 1 256 ? 19.562 23.234 14.805 1 98.5 256 MET B CA 1
ATOM 5154 C C . MET B 1 256 ? 21.078 23.422 14.797 1 98.5 256 MET B C 1
ATOM 5156 O O . MET B 1 256 ? 21.75 23 13.859 1 98.5 256 MET B O 1
ATOM 5160 N N . ASP B 1 257 ? 21.641 24.031 15.852 1 97.88 257 ASP B N 1
ATOM 5161 C CA . ASP B 1 257 ? 23.078 24.25 15.898 1 97.88 257 ASP B CA 1
ATOM 5162 C C . ASP B 1 257 ? 23.797 23.094 16.578 1 97.88 257 ASP B C 1
ATOM 5164 O O . ASP B 1 257 ? 23.172 22.078 16.891 1 97.88 257 ASP B O 1
ATOM 5168 N N . GLY B 1 258 ? 25.031 23.156 16.703 1 96.88 258 GLY B N 1
ATOM 5169 C CA . GLY B 1 258 ? 25.859 22.062 17.203 1 96.88 258 GLY B CA 1
ATOM 5170 C C . GLY B 1 258 ? 25.562 21.719 18.656 1 96.88 258 GLY B C 1
ATOM 5171 O O . GLY B 1 258 ? 25.859 20.609 19.109 1 96.88 258 GLY B O 1
ATOM 5172 N N . GLU B 1 259 ? 24.969 22.641 19.422 1 96.19 259 GLU B N 1
ATOM 5173 C CA . GLU B 1 259 ? 24.641 22.422 20.812 1 96.19 259 GLU B CA 1
ATOM 5174 C C . GLU B 1 259 ? 23.203 21.922 20.969 1 96.19 259 GLU B C 1
ATOM 5176 O O . GLU B 1 259 ? 22.766 21.625 22.094 1 96.19 259 GLU B O 1
ATOM 5181 N N . GLY B 1 260 ? 22.469 21.906 19.891 1 97 260 GLY B N 1
ATOM 5182 C CA . GLY B 1 260 ? 21.109 21.406 19.906 1 97 260 GLY B CA 1
ATOM 5183 C C . GLY B 1 260 ? 20.062 22.5 20.047 1 97 260 GLY B C 1
ATOM 5184 O O . GLY B 1 260 ? 18.875 22.219 20.141 1 97 260 GLY B O 1
ATOM 5185 N N . GLN B 1 261 ? 20.516 23.719 20.078 1 97.38 261 GLN B N 1
ATOM 5186 C CA . GLN B 1 261 ? 19.562 24.812 20.094 1 97.38 261 GLN B CA 1
ATOM 5187 C C . GLN B 1 261 ? 18.875 24.969 18.734 1 97.38 261 GLN B C 1
ATOM 5189 O O . GLN B 1 261 ? 19.516 24.828 17.688 1 97.38 261 GLN B O 1
ATOM 5194 N N . VAL B 1 262 ? 17.516 25.297 18.781 1 98.19 262 VAL B N 1
ATOM 5195 C CA . VAL B 1 262 ? 16.781 25.328 17.531 1 98.19 262 VAL B CA 1
ATOM 5196 C C . VAL B 1 262 ? 16.156 26.703 17.328 1 98.19 262 VAL B C 1
ATOM 5198 O O . VAL B 1 262 ? 15.773 27.359 18.297 1 98.19 262 VAL B O 1
ATOM 5201 N N . GLU B 1 263 ? 16.156 27.109 16.156 1 98.25 263 GLU B N 1
ATOM 5202 C CA . GLU B 1 263 ? 15.336 28.219 15.648 1 98.25 263 GLU B CA 1
ATOM 5203 C C . GLU B 1 263 ? 14.289 27.734 14.656 1 98.25 263 GLU B C 1
ATOM 5205 O O . GLU B 1 263 ? 14.602 26.953 13.75 1 98.25 263 GLU B O 1
ATOM 5210 N N . VAL B 1 264 ? 13.062 28.188 14.891 1 98.5 264 VAL B N 1
ATOM 5211 C CA . VAL B 1 264 ? 11.969 27.672 14.07 1 98.5 264 VAL B CA 1
ATOM 5212 C C . VAL B 1 264 ? 11.289 28.828 13.336 1 98.5 264 VAL B C 1
ATOM 5214 O O . VAL B 1 264 ? 10.977 29.859 13.938 1 98.5 264 VAL B O 1
ATOM 5217 N N . GLU B 1 265 ? 11.117 28.594 12.078 1 97.94 265 GLU B N 1
ATOM 5218 C CA . GLU B 1 265 ? 10.422 29.562 11.227 1 97.94 265 GLU B CA 1
ATOM 5219 C C . GLU B 1 265 ? 9.289 28.891 10.453 1 97.94 265 GLU B C 1
ATOM 5221 O O . GLU B 1 265 ? 9.461 27.781 9.922 1 97.94 265 GLU B O 1
ATOM 5226 N N . LYS B 1 266 ? 8.172 29.609 10.477 1 97.94 266 LYS B N 1
ATOM 5227 C CA . LYS B 1 266 ? 7.066 29.125 9.656 1 97.94 266 LYS B CA 1
ATOM 5228 C C . LYS B 1 266 ? 7.141 29.688 8.242 1 97.94 266 LYS B C 1
ATOM 5230 O O . LYS B 1 266 ? 7.293 30.906 8.062 1 97.94 266 LYS B O 1
ATOM 5235 N N . ARG B 1 267 ? 7.102 28.812 7.324 1 98.44 267 ARG B N 1
ATOM 5236 C CA . ARG B 1 267 ? 6.996 29.203 5.922 1 98.44 267 ARG B CA 1
ATOM 5237 C C . ARG B 1 267 ? 5.609 28.891 5.371 1 98.44 267 ARG B C 1
ATOM 5239 O O . ARG B 1 267 ? 5.145 27.75 5.453 1 98.44 267 ARG B O 1
ATOM 5246 N N . LEU B 1 268 ? 5.023 29.891 4.809 1 98.44 268 LEU B N 1
ATOM 5247 C CA . LEU B 1 268 ? 3.648 29.734 4.344 1 98.44 268 LEU B CA 1
ATOM 5248 C C . LEU B 1 268 ? 3.613 29.141 2.939 1 98.44 268 LEU B C 1
ATOM 5250 O O . LEU B 1 268 ? 4.523 29.375 2.143 1 98.44 268 LEU B O 1
ATOM 5254 N N . LEU B 1 269 ? 2.627 28.422 2.68 1 98.5 269 LEU B N 1
ATOM 5255 C CA . LEU B 1 269 ? 2.283 27.938 1.346 1 98.5 269 LEU B CA 1
ATOM 5256 C C . LEU B 1 269 ? 1.004 28.594 0.843 1 98.5 269 LEU B C 1
ATOM 5258 O O . LEU B 1 269 ? 0.12 28.922 1.635 1 98.5 269 LEU B O 1
ATOM 5262 N N . LYS B 1 270 ? 0.975 28.797 -0.426 1 97.94 270 LYS B N 1
ATOM 5263 C CA . LYS B 1 270 ? -0.182 29.453 -1.021 1 97.94 270 LYS B CA 1
ATOM 5264 C C . LYS B 1 270 ? -1.036 28.469 -1.812 1 97.94 270 LYS B C 1
ATOM 5266 O O . LYS B 1 270 ? -0.61 27.969 -2.855 1 97.94 270 LYS B O 1
ATOM 5271 N N . PRO B 1 271 ? -2.209 28.25 -1.377 1 98.06 271 PRO B N 1
ATOM 5272 C CA . PRO B 1 271 ? -3.061 27.328 -2.133 1 98.06 271 PRO B CA 1
ATOM 5273 C C . PRO B 1 271 ? -3.545 27.922 -3.453 1 98.06 271 PRO B C 1
ATOM 5275 O O . PRO B 1 271 ? -3.6 29.141 -3.602 1 98.06 271 PRO B O 1
ATOM 5278 N N . ARG B 1 272 ? -3.891 27.047 -4.43 1 97.38 272 ARG B N 1
ATOM 5279 C CA . ARG B 1 272 ? -4.469 27.469 -5.699 1 97.38 272 ARG B CA 1
ATOM 5280 C C . ARG B 1 272 ? -5.84 28.109 -5.488 1 97.38 272 ARG B C 1
ATOM 5282 O O . ARG B 1 272 ? -6.141 29.156 -6.078 1 97.38 272 ARG B O 1
ATOM 5289 N N . LEU B 1 273 ? -6.645 27.453 -4.703 1 97.69 273 LEU B N 1
ATOM 5290 C CA . LEU B 1 273 ? -7.977 27.922 -4.316 1 97.69 273 LEU B CA 1
ATOM 5291 C C . LEU B 1 273 ? -8.102 28 -2.797 1 97.69 273 LEU B C 1
ATOM 5293 O O . LEU B 1 273 ? -7.773 27.047 -2.088 1 97.69 273 LEU B O 1
ATOM 5297 N N . ASP B 1 274 ? -8.555 29.094 -2.32 1 97.38 274 ASP B N 1
ATOM 5298 C CA . ASP B 1 274 ? -8.727 29.266 -0.879 1 97.38 274 ASP B CA 1
ATOM 5299 C C . ASP B 1 274 ? -10.031 28.641 -0.402 1 97.38 274 ASP B C 1
ATOM 5301 O O . ASP B 1 274 ? -10.953 28.438 -1.194 1 97.38 274 ASP B O 1
ATOM 5305 N N . LEU B 1 275 ? -10.016 28.281 0.825 1 97.94 275 LEU B N 1
ATOM 5306 C CA . LEU B 1 275 ? -11.219 27.812 1.506 1 97.94 275 LEU B CA 1
ATOM 5307 C C . LEU B 1 275 ? -11.664 28.812 2.562 1 97.94 275 LEU B C 1
ATOM 5309 O O . LEU B 1 275 ? -10.961 29.047 3.545 1 97.94 275 LEU B O 1
ATOM 5313 N N . ARG B 1 276 ? -12.852 29.344 2.348 1 97.56 276 ARG B N 1
ATOM 5314 C CA . ARG B 1 276 ? -13.234 30.438 3.234 1 97.56 276 ARG B CA 1
ATOM 5315 C C . ARG B 1 276 ? -14.75 30.578 3.291 1 97.56 276 ARG B C 1
ATOM 5317 O O . ARG B 1 276 ? -15.469 30.016 2.463 1 97.56 276 ARG B O 1
ATOM 5324 N N . THR B 1 277 ? -15.148 31.344 4.262 1 97.38 277 THR B N 1
ATOM 5325 C CA . THR B 1 277 ? -16.547 31.688 4.422 1 97.38 277 THR B CA 1
ATOM 5326 C C . THR B 1 277 ? -16.844 33.031 3.754 1 97.38 277 THR B C 1
ATOM 5328 O O . THR B 1 277 ? -16.031 33.969 3.812 1 97.38 277 THR B O 1
ATOM 5331 N N . ILE B 1 278 ? -17.984 33.062 3.127 1 96.94 278 ILE B N 1
ATOM 5332 C CA . ILE B 1 278 ? -18.5 34.344 2.668 1 96.94 278 ILE B CA 1
ATOM 5333 C C . ILE B 1 278 ? -19.906 34.562 3.221 1 96.94 278 ILE B C 1
ATOM 5335 O O . ILE B 1 278 ? -20.672 33.625 3.385 1 96.94 278 ILE B O 1
ATOM 5339 N N . GLU B 1 279 ? -20.156 35.719 3.52 1 96.31 279 GLU B N 1
ATOM 5340 C CA . GLU B 1 279 ? -21.438 36.094 4.102 1 96.31 279 GLU B CA 1
ATOM 5341 C C . GLU B 1 279 ? -22.062 37.281 3.361 1 96.31 279 GLU B C 1
ATOM 5343 O O . GLU B 1 279 ? -21.375 38.219 2.986 1 96.31 279 GLU B O 1
ATOM 5348 N N . GLY B 1 280 ? -23.484 37.156 3.15 1 95.25 280 GLY B N 1
ATOM 5349 C CA . GLY B 1 280 ? -24.172 38.281 2.51 1 95.25 280 GLY B CA 1
ATOM 5350 C C . GLY B 1 280 ? -25.547 37.906 1.999 1 95.25 280 GLY B C 1
ATOM 5351 O O . GLY B 1 280 ? -26 36.781 2.182 1 95.25 280 GLY B O 1
ATOM 5352 N N . TYR B 1 281 ? -26.219 38.938 1.528 1 94.69 281 TYR B N 1
ATOM 5353 C CA . TYR B 1 281 ? -27.484 38.719 0.846 1 94.69 281 TYR B CA 1
ATOM 5354 C C . TYR B 1 281 ? -27.25 38.125 -0.537 1 94.69 281 TYR B C 1
ATOM 5356 O O . TYR B 1 281 ? -26.297 38.469 -1.227 1 94.69 281 TYR B O 1
ATOM 5364 N N . LEU B 1 282 ? -28.156 37.219 -0.939 1 94.81 282 LEU B N 1
ATOM 5365 C CA . LEU B 1 282 ? -28 36.531 -2.209 1 94.81 282 LEU B CA 1
ATOM 5366 C C . LEU B 1 282 ? -27.828 37.5 -3.357 1 94.81 282 LEU B C 1
ATOM 5368 O O . LEU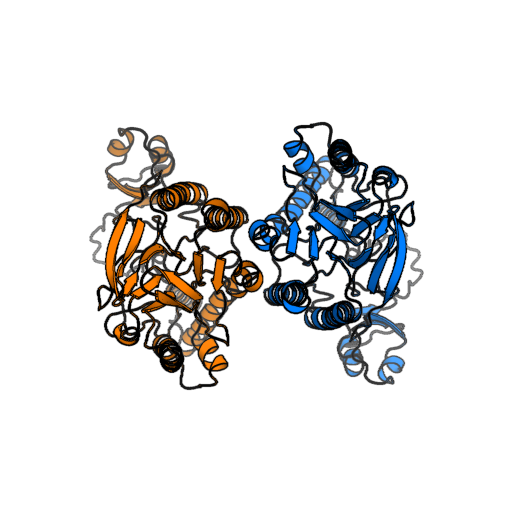 B 1 282 ? -26.922 37.344 -4.18 1 94.81 282 LEU B O 1
ATOM 5372 N N . GLU B 1 283 ? -28.609 38.531 -3.338 1 94.38 283 GLU B N 1
ATOM 5373 C CA . GLU B 1 283 ? -28.578 39.5 -4.422 1 94.38 283 GLU B CA 1
ATOM 5374 C C . GLU B 1 283 ? -27.203 40.156 -4.527 1 94.38 283 GLU B C 1
ATOM 5376 O O . GLU B 1 283 ? -26.719 40.406 -5.633 1 94.38 283 GLU B O 1
ATOM 5381 N N . ASP B 1 284 ? -26.625 40.406 -3.414 1 96.56 284 ASP B N 1
ATOM 5382 C CA . ASP B 1 284 ? -25.312 41.062 -3.383 1 96.56 284 ASP B CA 1
ATOM 5383 C C . ASP B 1 284 ? -24.203 40.094 -3.803 1 96.56 284 ASP B C 1
ATOM 5385 O O . ASP B 1 284 ? -23.266 40.5 -4.496 1 96.56 284 ASP B O 1
ATOM 5389 N N . LEU B 1 285 ? -24.297 38.906 -3.377 1 96.81 285 LEU B N 1
ATOM 5390 C CA . LEU B 1 285 ? -23.297 37.906 -3.713 1 96.81 285 LEU B CA 1
ATOM 5391 C C . LEU B 1 285 ? -23.281 37.625 -5.215 1 96.81 285 LEU B C 1
ATOM 5393 O O . LEU B 1 285 ? -22.219 37.406 -5.797 1 96.81 285 LEU B O 1
ATOM 5397 N N . LEU B 1 286 ? -24.453 37.719 -5.836 1 96.06 286 LEU B N 1
ATOM 5398 C CA . LEU B 1 286 ? -24.578 37.406 -7.254 1 96.06 286 LEU B CA 1
ATOM 5399 C C . LEU B 1 286 ? -23.969 38.5 -8.117 1 96.06 286 LEU B C 1
ATOM 5401 O O . LEU B 1 286 ? -23.719 38.281 -9.305 1 96.06 286 LEU B O 1
ATOM 5405 N N . LYS B 1 287 ? -23.672 39.688 -7.543 1 96.69 287 LYS B N 1
ATOM 5406 C CA . LYS B 1 287 ? -23.094 40.812 -8.273 1 96.69 287 LYS B CA 1
ATOM 5407 C C . LYS B 1 287 ? -21.578 40.75 -8.258 1 96.69 287 LYS B C 1
ATOM 5409 O O . LYS B 1 287 ? -20.922 41.531 -8.953 1 96.69 287 LYS B O 1
ATOM 5414 N N . GLN B 1 288 ? -21.094 39.875 -7.5 1 96.75 288 GLN B N 1
ATOM 5415 C CA . GLN B 1 288 ? -19.641 39.781 -7.387 1 96.75 288 GLN B CA 1
ATOM 5416 C C . GLN B 1 288 ? -19.031 39.125 -8.625 1 96.75 288 GLN B C 1
ATOM 5418 O O . GLN B 1 288 ? -19.766 38.531 -9.43 1 96.75 288 GLN B O 1
ATOM 5423 N N . ASP B 1 289 ? -17.719 39.312 -8.797 1 97.31 289 ASP B N 1
ATOM 5424 C CA . ASP B 1 289 ? -17 38.625 -9.883 1 97.31 289 ASP B CA 1
ATOM 5425 C C . ASP B 1 289 ? -16.875 37.125 -9.617 1 97.31 289 ASP B C 1
ATOM 5427 O O . ASP B 1 289 ? -16.812 36.719 -8.461 1 97.31 289 ASP B O 1
ATOM 5431 N N . VAL B 1 290 ? -16.828 36.375 -10.688 1 97.5 290 VAL B N 1
ATOM 5432 C CA . VAL B 1 290 ? -16.672 34.938 -10.57 1 97.5 290 VAL B CA 1
ATOM 5433 C C . VAL B 1 290 ? -15.375 34.625 -9.836 1 97.5 290 VAL B C 1
ATOM 5435 O O . VAL B 1 290 ? -14.328 35.188 -10.133 1 97.5 290 VAL B O 1
ATOM 5438 N N . ASN B 1 291 ? -15.469 33.781 -8.891 1 97.81 291 ASN B N 1
ATOM 5439 C CA . ASN B 1 291 ? -14.344 33.375 -8.07 1 97.81 291 ASN B CA 1
ATOM 5440 C C . ASN B 1 291 ? -14.359 31.859 -7.844 1 97.81 291 ASN B C 1
ATOM 5442 O O . ASN B 1 291 ? -15.375 31.297 -7.41 1 97.81 291 ASN B O 1
ATOM 5446 N N . GLU B 1 292 ? -13.25 31.172 -8.039 1 97.88 292 GLU B N 1
ATOM 5447 C CA . GLU B 1 292 ? -13.219 29.719 -8.047 1 97.88 292 GLU B CA 1
ATOM 5448 C C . GLU B 1 292 ? -12.891 29.172 -6.66 1 97.88 292 GLU B C 1
ATOM 5450 O O . GLU B 1 292 ? -12.828 27.953 -6.469 1 97.88 292 GLU B O 1
ATOM 5455 N N . ASP B 1 293 ? -12.758 29.969 -5.676 1 97.94 293 ASP B N 1
ATOM 5456 C CA . ASP B 1 293 ? -12.438 29.516 -4.324 1 97.94 293 ASP B CA 1
ATOM 5457 C C . ASP B 1 293 ? -13.508 28.562 -3.797 1 97.94 293 ASP B C 1
ATOM 5459 O O . ASP B 1 293 ? -14.641 28.578 -4.281 1 97.94 293 ASP B O 1
ATOM 5463 N N . TYR B 1 294 ? -13.102 27.75 -2.875 1 98.19 294 TYR B N 1
ATOM 5464 C CA . TYR B 1 294 ? -14.055 26.953 -2.107 1 98.19 294 TYR B CA 1
ATOM 5465 C C . TYR B 1 294 ? -14.727 27.812 -1.034 1 98.19 294 TYR B C 1
ATOM 5467 O O . TYR B 1 294 ? -14.07 28.25 -0.089 1 98.19 294 TYR B O 1
ATOM 5475 N N . VAL B 1 295 ? -16.078 27.953 -1.146 1 97.88 295 VAL B N 1
ATOM 5476 C CA . VAL B 1 295 ? -16.688 28.891 -0.213 1 97.88 295 VAL B CA 1
ATOM 5477 C C . VAL B 1 295 ? -17.828 28.219 0.549 1 97.88 295 VAL B C 1
ATOM 5479 O O . VAL B 1 295 ? -18.547 27.375 -0.009 1 97.88 295 VAL B O 1
ATOM 5482 N N . PHE B 1 296 ? -17.859 28.484 1.736 1 96.94 296 PHE B N 1
ATOM 5483 C CA . PHE B 1 296 ? -19.016 28.281 2.59 1 96.94 296 PHE B CA 1
ATOM 5484 C C . PHE B 1 296 ? -19.828 29.562 2.734 1 96.94 296 PHE B C 1
ATOM 5486 O O . PHE B 1 296 ? -19.312 30.578 3.203 1 96.94 296 PHE B O 1
ATOM 5493 N N . VAL B 1 297 ? -21.125 29.422 2.418 1 96.62 297 VAL B N 1
ATOM 5494 C CA . VAL B 1 297 ? -21.906 30.641 2.273 1 96.62 297 VAL B CA 1
ATOM 5495 C C . VAL B 1 297 ? -22.875 30.781 3.439 1 96.62 297 VAL B C 1
ATOM 5497 O O . VAL B 1 297 ? -23.625 29.844 3.736 1 96.62 297 VAL B O 1
ATOM 5500 N N . LYS B 1 298 ? -22.781 31.875 4.023 1 95.5 298 LYS B N 1
ATOM 5501 C CA . LYS B 1 298 ? -23.781 32.25 5.008 1 95.5 298 LYS B CA 1
ATOM 5502 C C . LYS B 1 298 ? -24.734 33.312 4.434 1 95.5 298 LYS B C 1
ATOM 5504 O O . LYS B 1 298 ? -24.375 34.469 4.305 1 95.5 298 LYS B O 1
ATOM 5509 N N . LEU B 1 299 ? -25.969 32.812 4.168 1 94.12 299 LEU B N 1
ATOM 5510 C CA . LEU B 1 299 ? -26.953 33.719 3.58 1 94.12 299 LEU B CA 1
ATOM 5511 C C . LEU B 1 299 ? -27.703 34.469 4.664 1 94.12 299 LEU B C 1
ATOM 5513 O O . LEU B 1 299 ? -28.172 33.875 5.637 1 94.12 299 LEU B O 1
ATOM 5517 N N . LEU B 1 300 ? -27.844 35.75 4.453 1 93.12 300 LEU B N 1
ATOM 5518 C CA . LEU B 1 300 ? -28.5 36.594 5.418 1 93.12 300 LEU B CA 1
ATOM 5519 C C . LEU B 1 300 ? -29.969 36.812 5.062 1 93.12 300 LEU B C 1
ATOM 5521 O O . LEU B 1 300 ? -30.719 37.406 5.82 1 93.12 300 LEU B O 1
ATOM 5525 N N . ASP B 1 301 ? -30.391 36.281 3.934 1 89.12 301 ASP B N 1
ATOM 5526 C CA . ASP B 1 301 ? -31.766 36.438 3.455 1 89.12 301 ASP B CA 1
ATOM 5527 C C . ASP B 1 301 ? -32.75 35.844 4.457 1 89.12 301 ASP B C 1
ATOM 5529 O O . ASP B 1 301 ? -32.531 34.75 4.973 1 89.12 301 ASP B O 1
ATOM 5533 N N . GLU B 1 302 ? -33.781 36.594 4.719 1 83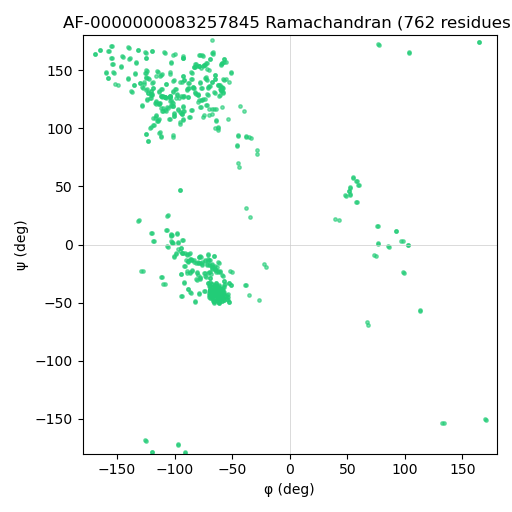.62 302 GLU B N 1
ATOM 5534 C CA . GLU B 1 302 ? -34.812 36.156 5.652 1 83.62 302 GLU B CA 1
ATOM 5535 C C . GLU B 1 302 ? -35.906 35.375 4.938 1 83.62 302 GLU B C 1
ATOM 5537 O O . GLU B 1 302 ? -36.594 34.562 5.562 1 83.62 302 GLU B O 1
ATOM 5542 N N . HIS B 1 303 ? -36.031 35.594 3.691 1 78.94 303 HIS B N 1
ATOM 5543 C CA . HIS B 1 303 ? -37.031 34.875 2.92 1 78.94 303 HIS B CA 1
ATOM 5544 C C . HIS B 1 303 ? -36.469 33.625 2.293 1 78.94 303 HIS B C 1
ATOM 5546 O O . HIS B 1 303 ? -35.25 33.438 2.266 1 78.94 303 HIS B O 1
ATOM 5552 N N . THR B 1 304 ? -37.375 32.75 1.938 1 79.75 304 THR B N 1
ATOM 5553 C CA . THR B 1 304 ? -36.969 31.531 1.289 1 79.75 304 THR B CA 1
ATOM 5554 C C . THR B 1 304 ? -36.406 31.797 -0.104 1 79.75 304 THR B C 1
ATOM 5556 O O . THR B 1 304 ? -37.031 32.531 -0.894 1 79.75 304 THR B O 1
ATOM 5559 N N . VAL B 1 305 ? -35.156 31.469 -0.254 1 81.19 305 VAL B N 1
ATOM 5560 C CA . VAL B 1 305 ? -34.5 31.578 -1.561 1 81.19 305 VAL B CA 1
ATOM 5561 C C . VAL B 1 305 ? -34.562 30.234 -2.277 1 81.19 305 VAL B C 1
ATOM 5563 O O . VAL B 1 305 ? -34.219 29.203 -1.702 1 81.19 305 VAL B O 1
ATOM 5566 N N . LEU B 1 306 ? -35.031 30.281 -3.453 1 83.94 306 LEU B N 1
ATOM 5567 C CA . LEU B 1 306 ? -35.156 29.047 -4.223 1 83.94 306 LEU B CA 1
ATOM 5568 C C . LEU B 1 306 ? -33.812 28.688 -4.883 1 83.94 306 LEU B C 1
ATOM 5570 O O . LEU B 1 306 ? -33.188 29.531 -5.523 1 83.94 306 LEU B O 1
ATOM 5574 N N . PHE B 1 307 ? -33.375 27.531 -4.758 1 89.19 307 PHE B N 1
ATOM 5575 C CA . PHE B 1 307 ? -32.188 26.922 -5.375 1 89.19 307 PHE B CA 1
ATOM 5576 C C . PHE B 1 307 ? -30.969 27.781 -5.129 1 89.19 307 PHE B C 1
ATOM 5578 O O . PHE B 1 307 ? -30.25 28.125 -6.07 1 89.19 307 PHE B O 1
ATOM 5585 N N . PRO B 1 308 ? -30.781 28.156 -3.916 1 91.69 308 PRO B N 1
ATOM 5586 C CA . PRO B 1 308 ? -29.688 29.078 -3.596 1 91.69 308 PRO B CA 1
ATOM 5587 C C . PRO B 1 308 ? -28.312 28.547 -4.031 1 91.69 308 PRO B C 1
ATOM 5589 O O . PRO B 1 308 ? -27.469 29.328 -4.469 1 91.69 308 PRO B O 1
ATOM 5592 N N . MET B 1 309 ? -28.109 27.281 -4.031 1 93.94 309 MET B N 1
ATOM 5593 C CA . MET B 1 309 ? -26.812 26.719 -4.391 1 93.94 309 MET B CA 1
ATOM 5594 C C . MET B 1 309 ? -26.516 26.938 -5.871 1 93.94 309 MET B C 1
ATOM 5596 O O . MET B 1 309 ? -25.406 27.328 -6.238 1 93.94 309 MET B O 1
ATOM 5600 N N . GLU B 1 310 ? -27.484 26.656 -6.645 1 94.56 310 GLU B N 1
ATOM 5601 C CA . GLU B 1 310 ? -27.312 26.844 -8.086 1 94.56 310 GLU B CA 1
ATOM 5602 C C . GLU B 1 310 ? -27 28.297 -8.422 1 94.56 310 GLU B C 1
ATOM 5604 O O . GLU B 1 310 ? -26.156 28.578 -9.273 1 94.56 310 GLU B O 1
ATOM 5609 N N . GLN B 1 311 ? -27.672 29.094 -7.766 1 95.12 311 GLN B N 1
ATOM 5610 C CA . GLN B 1 311 ? -27.438 30.516 -7.996 1 95.12 311 GLN B CA 1
ATOM 5611 C C . GLN B 1 311 ? -26.047 30.938 -7.555 1 95.12 311 GLN B C 1
ATOM 5613 O O . GLN B 1 311 ? -25.312 31.562 -8.32 1 95.12 311 GLN B O 1
ATOM 5618 N N . ILE B 1 312 ? -25.719 30.562 -6.441 1 96.69 312 ILE B N 1
ATOM 5619 C CA . ILE B 1 312 ? -24.406 30.922 -5.891 1 96.69 312 ILE B CA 1
ATOM 5620 C C . ILE B 1 312 ? -23.297 30.359 -6.77 1 96.69 312 ILE B C 1
ATOM 5622 O O . ILE B 1 312 ? -22.281 31.016 -6.988 1 96.69 312 ILE B O 1
ATOM 5626 N N . ARG B 1 313 ? -23.438 29.156 -7.312 1 97.12 313 ARG B N 1
ATOM 5627 C CA . ARG B 1 313 ? -22.406 28.469 -8.078 1 97.12 313 ARG B CA 1
ATOM 5628 C C . ARG B 1 313 ? -22.172 29.156 -9.43 1 97.12 313 ARG B C 1
ATOM 5630 O O . ARG B 1 313 ? -21.172 28.891 -10.102 1 97.12 313 ARG B O 1
ATOM 5637 N N . SER B 1 314 ? -23.078 30.031 -9.805 1 96.81 314 SER B N 1
ATOM 5638 C CA . SER B 1 314 ? -22.844 30.844 -11 1 96.81 314 SER B CA 1
ATOM 5639 C C . SER B 1 314 ? -21.719 31.844 -10.789 1 96.81 314 SER B C 1
ATOM 5641 O O . SER B 1 314 ? -21.047 32.25 -11.734 1 96.81 314 SER B O 1
ATOM 5643 N N . VAL B 1 315 ? -21.469 32.219 -9.555 1 97.38 315 VAL B N 1
ATOM 5644 C CA . VAL B 1 315 ? -20.438 33.188 -9.195 1 97.38 315 VAL B CA 1
ATOM 5645 C C . VAL B 1 315 ? -19.297 32.5 -8.477 1 97.38 315 VAL B C 1
ATOM 5647 O O . VAL B 1 315 ? -18.125 32.844 -8.672 1 97.38 315 VAL B O 1
ATOM 5650 N N . TYR B 1 316 ? -19.641 31.516 -7.727 1 98 316 TYR B N 1
ATOM 5651 C CA . TYR B 1 316 ? -18.688 30.656 -7.031 1 98 316 TYR B CA 1
ATOM 5652 C C . TYR B 1 316 ? -18.891 29.203 -7.41 1 98 316 TYR B C 1
ATOM 5654 O O . TYR B 1 316 ? -19.484 28.438 -6.648 1 98 316 TYR B O 1
ATOM 5662 N N . PRO B 1 317 ? -18.25 28.828 -8.398 1 97.81 317 PRO B N 1
ATOM 5663 C CA . PRO B 1 317 ? -18.5 27.484 -8.922 1 97.81 317 PRO B CA 1
ATOM 5664 C C . PRO B 1 317 ? -18.172 26.375 -7.918 1 97.81 317 PRO B C 1
ATOM 5666 O O . PRO B 1 317 ? -18.734 25.281 -7.988 1 97.81 317 PRO B O 1
ATOM 5669 N N . ASN B 1 318 ? -17.328 26.625 -6.953 1 97.81 318 ASN B N 1
ATOM 5670 C CA . ASN B 1 318 ? -16.906 25.609 -5.996 1 97.81 318 ASN B CA 1
ATOM 5671 C C . ASN B 1 318 ? -17.531 25.828 -4.625 1 97.81 318 ASN B C 1
ATOM 5673 O O . ASN B 1 318 ? -16.969 25.453 -3.602 1 97.81 318 ASN B O 1
ATOM 5677 N N . ALA B 1 319 ? -18.672 26.5 -4.641 1 97.5 319 ALA B N 1
ATOM 5678 C CA . ALA B 1 319 ? -19.406 26.625 -3.383 1 97.5 319 ALA B CA 1
ATOM 5679 C C . ALA B 1 319 ? -19.734 25.25 -2.801 1 97.5 319 ALA B C 1
ATOM 5681 O O . ALA B 1 319 ? -20.234 24.375 -3.512 1 97.5 319 ALA B O 1
ATOM 5682 N N . MET B 1 320 ? -19.5 25.125 -1.474 1 96 320 MET B N 1
ATOM 5683 C CA . MET B 1 320 ? -19.562 23.797 -0.887 1 96 320 MET B CA 1
ATOM 5684 C C . MET B 1 320 ? -20.75 23.672 0.048 1 96 320 MET B C 1
ATOM 5686 O O . MET B 1 320 ? -21.266 22.562 0.259 1 96 320 MET B O 1
ATOM 5690 N N . HIS B 1 321 ? -21.141 24.734 0.608 1 94.31 321 HIS B N 1
ATOM 5691 C CA . HIS B 1 321 ? -22.188 24.688 1.611 1 94.31 321 HIS B CA 1
ATOM 5692 C C . HIS B 1 321 ? -22.875 26.047 1.752 1 94.31 321 HIS B C 1
ATOM 5694 O O . HIS B 1 321 ? -22.219 27.094 1.611 1 94.31 321 HIS B O 1
ATOM 5700 N N . ILE B 1 322 ? -24.234 25.969 1.991 1 93.56 322 ILE B N 1
ATOM 5701 C CA . ILE B 1 322 ? -24.984 27.188 2.248 1 93.56 322 ILE B CA 1
ATOM 5702 C C . ILE B 1 322 ? -25.719 27.078 3.58 1 93.56 322 ILE B C 1
ATOM 5704 O O . ILE B 1 322 ? -26.375 26.062 3.846 1 93.56 322 ILE B O 1
ATOM 5708 N N . GLU B 1 323 ? -25.453 28.016 4.375 1 90.06 323 GLU B N 1
ATOM 5709 C CA . GLU B 1 323 ? -26.172 28.125 5.641 1 90.06 323 GLU B CA 1
ATOM 5710 C C . GLU B 1 323 ? -27.078 29.359 5.648 1 90.06 323 GLU B C 1
ATOM 5712 O O . GLU B 1 323 ? -26.703 30.422 5.156 1 90.06 323 GLU B O 1
ATOM 5717 N N . LYS B 1 324 ? -28.406 29.109 6.129 1 83.19 324 LYS B N 1
ATOM 5718 C CA . LYS B 1 324 ? -29.344 30.219 6.23 1 83.19 324 LYS B CA 1
ATOM 5719 C C . LYS B 1 324 ? -29.469 30.703 7.672 1 83.19 324 LYS B C 1
ATOM 5721 O O . LYS B 1 324 ? -29.438 29.891 8.609 1 83.19 324 LYS B O 1
ATOM 5726 N N . ARG B 1 325 ? -29.375 31.984 7.816 1 70.12 325 ARG B N 1
ATOM 5727 C CA . ARG B 1 325 ? -29.625 32.531 9.148 1 70.12 325 ARG B CA 1
ATOM 5728 C C . ARG B 1 325 ? -31.047 32.25 9.609 1 70.12 325 ARG B C 1
ATOM 5730 O O . ARG B 1 325 ? -32 32.5 8.875 1 70.12 325 ARG B O 1
ATOM 5737 N N . VAL B 1 326 ? -31.281 31.312 10.367 1 56.06 326 VAL B N 1
ATOM 5738 C CA . VAL B 1 326 ? -32.594 31.109 10.938 1 56.06 326 VAL B CA 1
ATOM 5739 C C . VAL B 1 326 ? -32.969 32.312 11.828 1 56.06 326 VAL B C 1
ATOM 5741 O O . VAL B 1 326 ? -32.188 32.688 12.688 1 56.06 326 VAL B O 1
ATOM 5744 N N . GLN B 1 327 ? -33.719 33.188 11.414 1 48.78 327 GLN B N 1
ATOM 5745 C CA . GLN B 1 327 ? -34.344 34.094 12.359 1 48.78 327 GLN B CA 1
ATOM 5746 C C . GLN B 1 327 ? -34.906 33.344 13.562 1 48.78 327 GLN B C 1
ATOM 5748 O O . GLN B 1 327 ? -35.719 32.438 13.414 1 48.78 327 GLN B O 1
ATOM 5753 N N . ILE B 1 328 ? -34.156 33.219 14.648 1 42.03 328 ILE B N 1
ATOM 5754 C CA . ILE B 1 328 ? -34.75 32.875 15.922 1 42.03 328 ILE B CA 1
ATOM 5755 C C . ILE B 1 328 ? -36.031 33.688 16.141 1 42.03 328 ILE B C 1
ATOM 5757 O O . ILE B 1 328 ? -35.969 34.906 16.312 1 42.03 328 ILE B O 1
ATOM 5761 N N . GLN B 1 329 ? -37.062 33.594 15.492 1 37.84 329 GLN B N 1
ATOM 5762 C CA . GLN B 1 329 ? -38.281 34.031 16.172 1 37.84 329 GLN B CA 1
ATOM 5763 C C . GLN B 1 329 ? -38.281 33.594 17.641 1 37.84 329 GLN B C 1
ATOM 5765 O O . GLN B 1 329 ? -37.938 32.469 17.953 1 37.84 329 GLN B O 1
ATOM 5770 N N . GLN B 1 330 ? -38.25 34.625 18.562 1 37.25 330 GLN B N 1
ATOM 5771 C CA . GLN B 1 330 ? -38.625 34.625 19.984 1 37.25 330 GLN B CA 1
ATOM 5772 C C . GLN B 1 330 ? -39.812 33.688 20.234 1 37.25 330 GLN B C 1
ATOM 5774 O O . GLN B 1 330 ? -40.906 34.156 20.531 1 37.25 330 GLN B O 1
ATOM 5779 N N . ARG B 1 331 ? -40.219 32.75 19.641 1 35.03 331 ARG B N 1
ATOM 5780 C CA . ARG B 1 331 ? -41.25 32.031 20.359 1 35.03 331 ARG B CA 1
ATOM 5781 C C . ARG B 1 331 ? -40.719 31.547 21.719 1 35.03 331 ARG B C 1
ATOM 5783 O O . ARG B 1 331 ? -39.594 31.109 21.844 1 35.03 331 ARG B O 1
ATOM 5790 N N . THR B 1 332 ? -41.344 32.031 22.844 1 31.23 332 THR B N 1
ATOM 5791 C CA . THR B 1 332 ? -41.438 31.625 24.25 1 31.23 332 THR B CA 1
ATOM 5792 C C . THR B 1 332 ? -41.469 30.109 24.359 1 31.23 332 THR B C 1
ATOM 5794 O O . THR B 1 332 ? -41.625 29.562 25.453 1 31.23 332 THR B O 1
ATOM 5797 N N . LYS B 1 333 ? -42.281 29.297 23.469 1 33.56 333 LYS B N 1
ATOM 5798 C CA . LYS B 1 333 ? -42.344 28.031 24.188 1 33.56 333 LYS B CA 1
ATOM 5799 C C . LYS B 1 333 ? -40.969 27.484 24.516 1 33.56 333 LYS B C 1
ATOM 5801 O O . LYS B 1 333 ? -40 27.75 23.797 1 33.56 333 LYS B O 1
ATOM 5806 N N . GLU B 1 334 ? -40.688 26.844 25.672 1 31.5 334 GLU B N 1
ATOM 5807 C CA . GLU B 1 334 ? -39.906 25.875 26.422 1 31.5 334 GLU B CA 1
ATOM 5808 C C . GLU B 1 334 ? -39.281 24.828 25.484 1 31.5 334 GL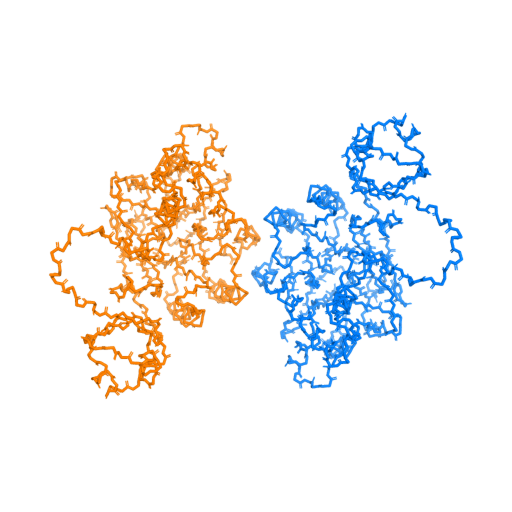U B C 1
ATOM 5810 O O . GLU B 1 334 ? -38.719 23.828 25.938 1 31.5 334 GLU B O 1
ATOM 5815 N N . ASP B 1 335 ? -39.781 24.703 24.234 1 33.28 335 ASP B N 1
ATOM 5816 C CA . ASP B 1 335 ? -39.438 23.359 23.766 1 33.28 335 ASP B CA 1
ATOM 5817 C C . ASP B 1 335 ? -37.938 23.219 23.594 1 33.28 335 ASP B C 1
ATOM 5819 O O . ASP B 1 335 ? -37.219 24.203 23.406 1 33.28 335 ASP B O 1
ATOM 5823 N N . GLU B 1 336 ? -37.5 21.844 23.453 1 33.28 336 GLU B N 1
ATOM 5824 C CA . GLU B 1 336 ? -36.25 21.141 23.609 1 33.28 336 GLU B CA 1
ATOM 5825 C C . GLU B 1 336 ? -35.25 21.578 22.531 1 33.28 336 GLU B C 1
ATOM 5827 O O . GLU B 1 336 ? -35.594 21.781 21.375 1 33.28 336 GLU B O 1
ATOM 5832 N N . PRO B 1 337 ? -34.188 22.25 22.922 1 30 337 PRO B N 1
ATOM 5833 C CA . PRO B 1 337 ? -33.031 22.484 22.062 1 30 337 PRO B CA 1
ATOM 5834 C C . PRO B 1 337 ? -32.812 21.391 21.016 1 30 337 PRO B C 1
ATOM 5836 O O . PRO B 1 337 ? -32.656 20.219 21.375 1 30 337 PRO B O 1
ATOM 5839 N N . LYS B 1 338 ? -33.562 21.469 19.906 1 35.69 338 LYS B N 1
ATOM 5840 C CA . LYS B 1 338 ? -33.094 20.562 18.875 1 35.69 338 LYS B CA 1
ATOM 5841 C C . LYS B 1 338 ? -31.578 20.641 18.734 1 35.69 338 LYS B C 1
ATOM 5843 O O . LYS B 1 338 ? -31.031 21.688 18.375 1 35.69 338 LYS B O 1
ATOM 5848 N N . ILE B 1 339 ? -30.859 19.922 19.516 1 32.25 339 ILE B N 1
ATOM 5849 C CA . ILE B 1 339 ? -29.422 19.672 19.359 1 32.25 339 ILE B CA 1
ATOM 5850 C C . ILE B 1 339 ? -29.094 19.516 17.875 1 32.25 339 ILE B C 1
ATOM 5852 O O . ILE B 1 339 ? -29.703 18.719 17.172 1 32.25 339 ILE B O 1
ATOM 5856 N N . GLU B 1 340 ? -28.719 20.547 17.203 1 33.5 340 GLU B N 1
ATOM 5857 C CA . GLU B 1 340 ? -28.188 20.422 15.852 1 33.5 340 GLU B CA 1
ATOM 5858 C C . GLU B 1 340 ? -27.391 19.125 15.688 1 33.5 340 GLU B C 1
ATOM 5860 O O . GLU B 1 340 ? -26.312 18.984 16.266 1 33.5 340 GLU B O 1
ATOM 5865 N N . ARG B 1 341 ? -28.031 18.078 15.273 1 38 341 ARG B N 1
ATOM 5866 C CA . ARG B 1 341 ? -27.531 16.734 15.047 1 38 341 ARG B CA 1
ATOM 5867 C C . ARG B 1 341 ? -26.266 16.75 14.188 1 38 341 ARG B C 1
ATOM 5869 O O . ARG B 1 341 ? -25.5 15.781 14.172 1 38 341 ARG B O 1
ATOM 5876 N N . HIS B 1 342 ? -26.125 17.797 13.445 1 40.5 342 HIS B N 1
ATOM 5877 C CA . HIS B 1 342 ? -25.016 17.766 12.492 1 40.5 342 HIS B CA 1
ATOM 5878 C C . HIS B 1 342 ? -23.672 18.016 13.195 1 40.5 342 HIS B C 1
ATOM 5880 O O . HIS B 1 342 ? -22.609 17.844 12.594 1 40.5 342 HIS B O 1
ATOM 5886 N N . LYS B 1 343 ? -23.656 18.5 14.398 1 42.88 343 LYS B N 1
ATOM 5887 C CA . LYS B 1 343 ? -22.438 18.781 15.141 1 42.88 343 LYS B CA 1
ATOM 5888 C C . LYS B 1 343 ? -22.141 17.688 16.156 1 42.88 343 LYS B C 1
ATOM 5890 O O . LYS B 1 343 ? -21.25 17.844 17 1 42.88 343 LYS B O 1
ATOM 5895 N N . LEU B 1 344 ? -22.969 16.688 16.188 1 42.5 344 LEU B N 1
ATOM 5896 C CA . LEU B 1 344 ? -22.766 15.672 17.219 1 42.5 344 LEU B CA 1
ATOM 5897 C C . LEU B 1 344 ? -21.688 14.688 16.781 1 42.5 344 LEU B C 1
ATOM 5899 O O . LEU B 1 344 ? -21.578 14.352 15.602 1 42.5 344 LEU B O 1
ATOM 5903 N N . SER B 1 345 ? -20.75 14.469 17.641 1 49.56 345 SER B N 1
ATOM 5904 C CA . SER B 1 345 ? -19.75 13.406 17.469 1 49.56 345 SER B CA 1
ATOM 5905 C C . SER B 1 345 ? -20.438 12.07 17.172 1 49.56 345 SER B C 1
ATOM 5907 O O . SER B 1 345 ? -21.625 11.906 17.422 1 49.56 345 SER B O 1
ATOM 5909 N N . ASP B 1 346 ? -19.812 11.297 16.438 1 50.72 346 ASP B N 1
ATOM 5910 C CA . ASP B 1 346 ? -20.344 9.961 16.203 1 50.72 346 ASP B CA 1
ATOM 5911 C C . ASP B 1 346 ? -20.969 9.383 17.469 1 50.72 346 ASP B C 1
ATOM 5913 O O . ASP B 1 346 ? -22.016 8.742 17.422 1 50.72 346 ASP B O 1
ATOM 5917 N N . LYS B 1 347 ? -20.375 9.719 18.531 1 55.88 347 LYS B N 1
ATOM 5918 C CA . LYS B 1 347 ? -20.891 9.266 19.812 1 55.88 347 LYS B CA 1
ATOM 5919 C C . LYS B 1 347 ? -22.203 9.961 20.156 1 55.88 347 LYS B C 1
ATOM 5921 O O . LYS B 1 347 ? -23.156 9.32 20.609 1 55.88 347 LYS B O 1
ATOM 5926 N N . GLU B 1 348 ? -22.188 11.234 19.906 1 57.78 348 GLU B N 1
ATOM 5927 C CA . GLU B 1 348 ? -23.391 11.992 20.219 1 57.78 348 GLU B CA 1
ATOM 5928 C C . GLU B 1 348 ? -24.531 11.633 19.281 1 57.78 348 GLU B C 1
ATOM 5930 O O . GLU B 1 348 ? -25.688 11.547 19.688 1 57.78 348 GLU B O 1
ATOM 5935 N N . LEU B 1 349 ? -24.094 11.344 18.125 1 53.75 349 LEU B N 1
ATOM 5936 C CA . LEU B 1 349 ? -25.078 10.93 17.125 1 53.75 349 LEU B CA 1
ATOM 5937 C C . LEU B 1 349 ? -25.672 9.57 17.5 1 53.75 349 LEU B C 1
ATOM 5939 O O . LEU B 1 349 ? -26.891 9.367 17.359 1 53.75 349 LEU B O 1
ATOM 5943 N N . PHE B 1 350 ? -24.859 8.742 17.906 1 57.5 350 PHE B N 1
ATOM 5944 C CA . PHE B 1 350 ? -25.344 7.445 18.344 1 57.5 350 PHE B CA 1
ATOM 5945 C C . PHE B 1 350 ? -26.234 7.59 19.594 1 57.5 350 PHE B C 1
ATOM 5947 O O . PHE B 1 350 ? -27.281 6.945 19.688 1 57.5 350 PHE B O 1
ATOM 5954 N N . LYS B 1 351 ? -25.781 8.414 20.484 1 59.22 351 LYS B N 1
ATOM 5955 C CA . LYS B 1 351 ? -26.594 8.641 21.672 1 59.22 351 LYS B CA 1
ATOM 5956 C C . LYS B 1 351 ? -27.969 9.188 21.312 1 59.22 351 LYS B C 1
ATOM 5958 O O . LYS B 1 351 ? -28.984 8.742 21.844 1 59.22 351 LYS B O 1
ATOM 5963 N N . ALA B 1 352 ? -27.922 10.031 20.391 1 56.22 352 ALA B N 1
ATOM 5964 C CA . ALA B 1 352 ? -29.172 10.641 19.938 1 56.22 352 ALA B CA 1
ATOM 5965 C C . ALA B 1 352 ? -30.047 9.617 19.203 1 56.22 352 ALA B C 1
ATOM 5967 O O . ALA B 1 352 ? -31.25 9.562 19.422 1 56.22 352 ALA B O 1
ATOM 5968 N N . PHE B 1 353 ? -29.391 8.844 18.453 1 52.72 353 PHE B N 1
ATOM 5969 C CA . PHE B 1 353 ? -30.109 7.793 17.734 1 52.72 353 PHE B CA 1
ATOM 5970 C C . PHE B 1 353 ? -30.688 6.77 18.688 1 52.72 353 PHE B C 1
ATOM 5972 O O . PHE B 1 353 ? -31.844 6.363 18.547 1 52.72 353 PHE B O 1
ATOM 5979 N N . TYR B 1 354 ? -29.859 6.328 19.562 1 52.91 354 TYR B N 1
ATOM 5980 C CA . TYR B 1 354 ? -30.297 5.391 20.578 1 52.91 354 TYR B CA 1
ATOM 5981 C C . TYR B 1 354 ? -31.5 5.941 21.344 1 52.91 354 TYR B C 1
ATOM 5983 O O . TYR B 1 354 ? -32.469 5.23 21.578 1 52.91 354 TYR B O 1
ATOM 5991 N N . GLU B 1 355 ? -31.328 7.16 21.656 1 57.5 355 GLU B N 1
ATOM 5992 C CA . GLU B 1 355 ? -32.438 7.805 22.375 1 57.5 355 GLU B CA 1
ATOM 5993 C C . GLU B 1 355 ? -33.688 7.887 21.5 1 57.5 355 GLU B C 1
ATOM 5995 O O . GLU B 1 355 ? -34.812 7.711 21.984 1 57.5 355 GLU B O 1
ATOM 6000 N N . ASP B 1 356 ? -33.438 8.102 20.312 1 52.06 356 ASP B N 1
ATOM 6001 C CA . ASP B 1 356 ? -34.562 8.219 19.375 1 52.06 356 ASP B CA 1
ATOM 6002 C C . ASP B 1 356 ? -35.25 6.875 19.172 1 52.06 356 ASP B C 1
ATOM 6004 O O . ASP B 1 356 ? -36.469 6.812 19.062 1 52.06 356 ASP B O 1
ATOM 6008 N N . VAL B 1 357 ? -34.469 5.902 19.188 1 50.12 357 VAL B N 1
ATOM 6009 C CA . VAL B 1 357 ? -35.031 4.582 18.906 1 50.12 357 VAL B CA 1
ATOM 6010 C C . VAL B 1 357 ? -35.562 3.959 20.188 1 50.12 357 VAL B C 1
ATOM 6012 O O . VAL B 1 357 ? -36.656 3.369 20.188 1 50.12 357 VAL B O 1
ATOM 6015 N N . LYS B 1 358 ? -34.781 4.168 21.172 1 53.97 358 LYS B N 1
ATOM 6016 C CA . LYS B 1 358 ? -35.188 3.477 22.391 1 53.97 358 LYS B CA 1
ATOM 6017 C C . LYS B 1 358 ? -35.938 4.41 23.328 1 53.97 358 LYS B C 1
ATOM 6019 O O . LYS B 1 358 ? -36.562 3.959 24.281 1 53.97 358 LYS B O 1
ATOM 6024 N N . GLY B 1 359 ? -35.969 5.773 22.969 1 55.5 359 GLY B N 1
ATOM 6025 C CA . GLY B 1 359 ? -36.719 6.75 23.75 1 55.5 359 GLY B CA 1
ATOM 6026 C C . GLY B 1 359 ? -36.031 7.098 25.062 1 55.5 359 GLY B C 1
ATOM 6027 O O . GLY B 1 359 ? -36.594 7.832 25.891 1 55.5 359 GLY B O 1
ATOM 6028 N N . GLU B 1 360 ? -34.969 6.34 25.438 1 60.12 360 GLU B N 1
ATOM 6029 C CA . GLU B 1 360 ? -34.188 6.605 26.656 1 60.12 360 GLU B CA 1
ATOM 6030 C C . GLU B 1 360 ? -32.719 6.762 26.344 1 60.12 360 GLU B C 1
ATOM 6032 O O . GLU B 1 360 ? -32.219 6.301 25.312 1 60.12 360 GLU B O 1
ATOM 6037 N N . ALA B 1 361 ? -32.062 7.59 27.203 1 64.88 361 ALA B N 1
ATOM 6038 C CA . ALA B 1 361 ? -30.625 7.75 27.062 1 64.88 361 ALA B CA 1
ATOM 6039 C C . ALA B 1 361 ? -29.906 6.422 27.297 1 64.88 361 ALA B C 1
ATOM 6041 O O . ALA B 1 361 ? -30.344 5.602 28.109 1 64.88 361 ALA B O 1
ATOM 6042 N N . PRO B 1 362 ? -28.938 6.074 26.531 1 62.31 362 PRO B N 1
ATOM 6043 C CA . PRO B 1 362 ? -28.234 4.805 26.75 1 62.31 362 PRO B CA 1
ATOM 6044 C C . PRO B 1 362 ? -27.625 4.695 28.141 1 62.31 362 PRO B C 1
ATOM 6046 O O . PRO B 1 362 ? -27.203 5.703 28.719 1 62.31 362 PRO B O 1
ATOM 6049 N N . SER B 1 363 ? -27.859 3.615 28.766 1 62 363 SER B N 1
ATOM 6050 C CA . SER B 1 363 ? -27.203 3.33 30.031 1 62 363 SER B CA 1
ATOM 6051 C C . SER B 1 363 ? -25.688 3.373 29.875 1 62 363 SER B C 1
ATOM 6053 O O . SER B 1 363 ? -25.172 3.35 28.75 1 62 363 SER B O 1
ATOM 6055 N N . GLU B 1 364 ? -25.016 3.588 30.938 1 61.5 364 GLU B N 1
ATOM 6056 C CA . GLU B 1 364 ? -23.562 3.607 30.953 1 61.5 364 GLU B CA 1
ATOM 6057 C C . GLU B 1 364 ? -22.984 2.357 30.297 1 61.5 364 GLU B C 1
ATOM 6059 O O . GLU B 1 364 ? -21.953 2.428 29.609 1 61.5 364 GLU B O 1
ATOM 6064 N N . GLU B 1 365 ? -23.672 1.313 30.484 1 56.78 365 GLU B N 1
ATOM 6065 C CA . GLU B 1 365 ? -23.234 0.051 29.906 1 56.78 365 GLU B CA 1
ATOM 6066 C C . GLU B 1 365 ? -23.359 0.064 28.375 1 56.78 365 GLU B C 1
ATOM 6068 O O . GLU B 1 365 ? -22.453 -0.385 27.672 1 56.78 365 GLU B O 1
ATOM 6073 N N . VAL B 1 366 ? -24.391 0.555 28.031 1 56.78 366 VAL B N 1
ATOM 6074 C CA . VAL B 1 366 ? -24.625 0.625 26.594 1 56.78 366 VAL B CA 1
ATOM 6075 C C . VAL B 1 366 ? -23.672 1.627 25.953 1 56.78 366 VAL B C 1
ATOM 6077 O O . VAL B 1 366 ? -23.125 1.379 24.875 1 56.78 366 VAL B O 1
ATOM 6080 N N . GLU B 1 367 ? -23.469 2.658 26.625 1 58.91 367 GLU B N 1
ATOM 6081 C CA . GLU B 1 367 ? -22.516 3.658 26.141 1 58.91 367 GLU B CA 1
ATOM 6082 C C . GLU B 1 367 ? -21.109 3.068 26.031 1 58.91 367 GLU B C 1
ATOM 6084 O O . GLU B 1 367 ? -20.391 3.363 25.078 1 58.91 367 GLU B O 1
ATOM 6089 N N . SER B 1 368 ? -20.797 2.275 26.969 1 59.88 368 SER B N 1
ATOM 6090 C CA . SER B 1 368 ? -19.484 1.642 26.953 1 59.88 368 SER B CA 1
ATOM 6091 C C . SER B 1 368 ? -19.344 0.671 25.781 1 59.88 368 SER B C 1
ATOM 6093 O O . SER B 1 368 ? -18.297 0.621 25.141 1 59.88 368 SER B O 1
ATOM 6095 N N . ILE B 1 369 ? -20.328 -0.035 25.609 1 56.06 369 ILE B N 1
ATOM 6096 C CA . ILE B 1 369 ? -20.312 -0.999 24.516 1 56.06 369 ILE B CA 1
ATOM 6097 C C . ILE B 1 369 ? -20.219 -0.263 23.172 1 56.06 369 ILE B C 1
ATOM 6099 O O . ILE B 1 369 ? -19.469 -0.669 22.297 1 56.06 369 ILE B O 1
ATOM 6103 N N . MET B 1 370 ? -20.922 0.74 23.219 1 56.88 370 MET B N 1
ATOM 6104 C CA . MET B 1 370 ? -20.922 1.533 22 1 56.88 370 MET B CA 1
ATOM 6105 C C . MET B 1 370 ? -19.547 2.15 21.75 1 56.88 370 MET B C 1
ATOM 6107 O O . MET B 1 370 ? -19.078 2.197 20.609 1 56.88 370 MET B O 1
ATOM 6111 N N . GLU B 1 371 ? -19.094 2.576 22.781 1 58.38 371 GLU B N 1
ATOM 6112 C CA . GLU B 1 371 ? -17.734 3.113 22.688 1 58.38 371 GLU B CA 1
ATOM 6113 C C . GLU B 1 371 ? -16.75 2.062 22.172 1 58.38 371 GLU B C 1
ATOM 6115 O O . GLU B 1 371 ? -15.883 2.365 21.359 1 58.38 371 GLU B O 1
ATOM 6120 N N . GLU B 1 372 ? -16.938 0.942 22.656 1 58.12 372 GLU B N 1
ATOM 6121 C CA . GLU B 1 372 ? -16.094 -0.162 22.219 1 58.12 372 GLU B CA 1
ATOM 6122 C C . GLU B 1 372 ? -16.312 -0.477 20.75 1 58.12 372 GLU B C 1
ATOM 6124 O O . GLU B 1 372 ? -15.367 -0.724 20 1 58.12 372 GLU B O 1
ATOM 6129 N N . VAL B 1 373 ? -17.516 -0.455 20.438 1 55.41 373 VAL B N 1
ATOM 6130 C CA . VAL B 1 373 ? -17.859 -0.746 19.062 1 55.41 373 VAL B CA 1
ATOM 6131 C C . VAL B 1 373 ? -17.297 0.339 18.141 1 55.41 373 VAL B C 1
ATOM 6133 O O . VAL B 1 373 ? -16.766 0.04 17.078 1 55.41 373 VAL B O 1
ATOM 6136 N N . PHE B 1 374 ? -17.469 1.538 18.625 1 54.97 374 PHE B N 1
ATOM 6137 C CA . PHE B 1 374 ? -16.953 2.654 17.844 1 54.97 374 PHE B CA 1
ATOM 6138 C C . PHE B 1 374 ? -15.438 2.58 17.734 1 54.97 374 PHE B C 1
ATOM 6140 O O . PHE B 1 374 ? -14.867 2.881 16.688 1 54.97 374 PHE B O 1
ATOM 6147 N N . GLU B 1 375 ? -14.906 2.223 18.766 1 56.22 375 GLU B N 1
ATOM 6148 C CA . GLU B 1 375 ? -13.453 2.039 18.766 1 56.22 375 GLU B CA 1
ATOM 6149 C C . GLU B 1 375 ? -13.039 0.952 17.781 1 56.22 375 GLU B C 1
ATOM 6151 O O . GLU B 1 375 ? -12.039 1.098 17.062 1 56.22 375 GLU B O 1
ATOM 6156 N N . ASP B 1 376 ? -13.797 -0.045 17.844 1 54.75 376 ASP B N 1
ATOM 6157 C CA . ASP B 1 376 ? -13.531 -1.164 16.938 1 54.75 376 ASP B CA 1
ATOM 6158 C C . ASP B 1 376 ? -13.68 -0.743 15.484 1 54.75 376 ASP B C 1
ATOM 6160 O O . ASP B 1 376 ? -12.891 -1.143 14.633 1 54.75 376 ASP B O 1
ATOM 6164 N N . LEU B 1 377 ? -14.672 0.041 15.312 1 52.5 377 LEU B N 1
ATOM 6165 C CA . LEU B 1 377 ? -14.922 0.526 13.961 1 52.5 377 LEU B CA 1
ATOM 6166 C C . LEU B 1 377 ? -13.789 1.441 13.5 1 52.5 377 LEU B C 1
ATOM 6168 O O . LEU B 1 377 ? -13.375 1.381 12.336 1 52.5 377 LEU B O 1
ATOM 6172 N N . LEU B 1 378 ? -13.445 2.223 14.406 1 52.72 378 LEU B N 1
ATOM 6173 C CA . LEU B 1 378 ? -12.336 3.117 14.102 1 52.72 378 LEU B CA 1
ATOM 6174 C C . LEU B 1 378 ? -11.07 2.326 13.797 1 52.72 378 LEU B C 1
ATOM 6176 O O . LEU B 1 378 ? -10.305 2.689 12.906 1 52.72 378 LEU B O 1
ATOM 6180 N N . GLN B 1 379 ? -10.93 1.321 14.516 1 53.28 379 GLN B N 1
ATOM 6181 C CA . GLN B 1 379 ? -9.766 0.464 14.312 1 53.28 379 GLN B CA 1
ATOM 6182 C C . GLN B 1 379 ? -9.859 -0.286 12.984 1 53.28 379 GLN B C 1
ATOM 6184 O O . GLN B 1 379 ? -8.859 -0.477 12.297 1 53.28 379 GLN B O 1
ATOM 6189 N N . GLU B 1 380 ? -10.977 -0.664 12.688 1 54.25 380 GLU B N 1
ATOM 6190 C CA . GLU B 1 380 ? -11.195 -1.384 11.438 1 54.25 380 GLU B CA 1
ATOM 6191 C C . GLU B 1 380 ? -10.898 -0.498 10.234 1 54.25 380 GLU B C 1
ATOM 6193 O O . GLU B 1 380 ? -10.398 -0.976 9.211 1 54.25 380 GLU B O 1
ATOM 6198 N N . ASP B 1 381 ? -11.219 0.752 10.383 1 50.31 381 ASP B N 1
ATOM 6199 C CA . ASP B 1 381 ? -10.961 1.68 9.289 1 50.31 381 ASP B CA 1
ATOM 6200 C C . ASP B 1 381 ? -9.461 1.88 9.078 1 50.31 381 ASP B C 1
ATOM 6202 O O . ASP B 1 381 ? -9.023 2.279 8 1 50.31 381 ASP B O 1
ATOM 6206 N N . ARG B 1 382 ? -8.789 1.522 10.195 1 50.44 382 ARG B N 1
ATOM 6207 C CA . ARG B 1 382 ? -7.34 1.707 10.148 1 50.44 382 ARG B CA 1
ATOM 6208 C C . ARG B 1 382 ? -6.645 0.444 9.656 1 50.44 382 ARG B C 1
ATOM 6210 O O . ARG B 1 382 ? -5.441 0.458 9.383 1 50.44 382 ARG B O 1
ATOM 6217 N N . SER B 1 383 ? -7.297 -0.692 9.695 1 51.75 383 SER B N 1
ATOM 6218 C CA . SER B 1 383 ? -6.695 -1.947 9.258 1 51.75 383 SER B CA 1
ATOM 6219 C C . SER B 1 383 ? -6.816 -2.123 7.75 1 51.75 383 SER B C 1
ATOM 6221 O O . SER B 1 383 ? -7.809 -1.713 7.148 1 51.75 383 SER B O 1
#

Organism: NCBI:txid94136

Nearest PDB structures (foldseek):
  7dog-assembly1_B  TM=9.295E-01  e=1.614E-34  Staphylococcus aureus subsp. aureus Mu50
  4lu9-assembly1_C  TM=8.378E-01  e=9.186E-23  Escherichia coli KO11FL
  4lty-assembly1_C  TM=8.199E-01  e=6.619E-22  Escherichia coli KO11FL
  7z03-assembly1_A  TM=6.968E-01  e=1.608E-23  Escherichia coli
  7yzp-assembly1_A  TM=6.920E-01  e=1.275E-23  Escherichia coli

pLDDT: mean 88.19, std 17.66, range [29.75, 98.94]

Secondary structure (DSSP, 8-state):
-EEEEE----BT-EETTEE-HHHHHHHHHHHHHHHHHH--SEEEEES--BSSSS--HHHHHHHHHHHHIIIIIS---EEEE--SSS-HHHHHTTHHHHGGGTEEEE-S--SS-PPEEEEETTEEEEEEEE----HHHHHHHTT-TT--SHHHHHHHHHHHHHHH--TTSEEEEEEE-EEETTS-----S-TTPPPS-SSS--EEEGGGGTTSSEEEEES-SS-EEESEEEEEE---SS--SGGGTT---EEEEEEE-TTS-EEEEEEE---SS-EEEEEE-HHHHTTSPP--SEEEEEE---SPPSSHHHHHHTT-TEEEEEEE----------------GGG--HHHHHHHHHHHHHSSPPPHHHHHHHHHHHHHHHHHHH-/-EEEEE----BT-EETTEE-HHHHHHHHHHHHHHHHHH--SEEEEES--BSSSS--HHHHHHHHHHHHIIIIIS---EEEE--SSS-HHHHHTTHHHHGGGTEEEE-S--SS-PPEEEEETTEEEEEEEE----HHHHHHHTT-TT--SHHHHHHHHHHHHHHH--TTSEEEEEEE-EEETTS-----S-TTPPPS-SSS--EEEGGGGTTSSEEEEES-SS-EEESEEEEEE---SS--SGGGTT---EEEEEEE-TTS-EEEEEEE---SS-EEEEEE-HHHHTTSPP--SEEEEEE---SPPSSHHHHHHTT-TEEEEEEE----------------GGG--HHHHHHHHHHHHHSSPPPHHHHHHHHHHHHHHHHHHH-

InterPro domains:
  IPR004593 Nuclease SbcCD subunit D [TIGR00619] (1-249)
  IPR004843 Calcineurin-like, phosphoesterase domain [PF00149] (1-221)
  IPR026843 Nuclease SbcCD subunit D, C-terminal domain [PF12320] (274-357)
  IPR029052 Metallo-dependent phosphatase-like [G3DSA:3.60.21.10] (1-269)
  IPR029052 Metallo-dependent phosphatase-like [SSF56300] (1-320)
  IPR041796 DNA double-strand break repair protein Mre11, N-terminal metallophosphatase domain [cd00840] (2-243)
  IPR050535 DNA Repair and Maintenance Complex Component [PTHR30337] (1-382)

Foldseek 3Di:
DKEWFAEQLQQQADFLNDTCNVLSLVQLVVVLVVCLVVVGQEYEYQENLHNFQDHDVSSVVSVVVSQCCVQPVSVHAYAYEYELRYQLVVQCPCQVVCVVSRYHYGSDDDLVQFFDWGADPLGTETERHDHDDDQVSLCVSVVPPVRHELQSSLLVVLVVCVVVDDPQHAYEYRHEAAEAQALDDDDAQDPSFDDSAQPGRGYHHPVSCVVHLAYRYERHQAWDAHNDRRRIYQHYQADNHQSCLVGFHAIKIWDADSVSHIDIDGDGTDTPAGEYEDEEALVVLLPDAAGAHEYEYEHADPDDDPPSVVSNCVRHVNHSYYDYDPPPDPPPDPDDPPPPLVPADVLRVVQVVCCVVVVDGDDPVRSVVVSVVVVVVSVVRND/DKEWFAEQLQQQADFLNDTCNVLSLVQLVVVLVVCLVPVGQEYEYQANLHNFQDHDVSSVVSVVVSQCCVQPVSVHAYAYEYALRYQLVVQCPCQVVCVVSRYHYGSDDDLVQFFDWGADPLGTETERHDHDDDQVSLCVSVVPPVRDELQSSLLVSLVVCVVVDDPQHAYEYRHEAAEAQALDDDDAQDPSFDDSAQPGRRYHHPVSCVVHLAYRYERHQAWDAHNDPRRIYQHHQADNDQSCLVGFHFIWIWDADSVSHIDIDGDGTDTPAGEYEDEEALVVLLPDAAGAHEYEYEHADPDDDPPSVVSNCVRHVNHNYYDYDPPPPPPPDPDDPPPPLVPADVLRVVQVVCCVVVVDGDDPVRSVVVSVVVVVVSVVRND